Protein AF-A0AAE7DUK1-F1 (afdb_monomer_lite)

Secondary structure (DSSP, 8-state):
--HHHHHTTTS-TT--TTTTEEEEE--TT-EEEEEEETT--EEEEETT--EEEEEES-TTTEEEE----SSB--TTEEEEEE-SSS-EEEEEEEETTS-EEEEEEEEE-TT-SSPPPSEEEEESSS--PPP---BHHHHHHHHHHHHHHHHHHHHHHHHHHHHHHSS--------EE-SSEEEEE-SSSEEEEEGGG-EE-EEEEEPEEE-GGGTT--EEE-HHHHHT--SEEEE-SS-EEEE--TTTS-S-PPEEEEEETTEEEE--EEEETTEEEESS--SEEEEEETTEEEEEEE-HHHHHTSHHHHHHHHHHHHHHHHHHHHH-TT------PPPP----HHHHHHHHHT----S-EEEPPHHHHHHHHHHHHH----TTHHHHHTTS----------EEEPPP-PPPP--------------------------------

Sequence (445 aa):
MDLKALQSVYFSKNRKLQDNNFNVLYVAGNTNKIRLRYAMTTTFIFDNDPIIYVSLGDPSGFELTYPTNDHYDLSNMLVIKPLLIGVDTNLTVVGASGTIYTFYLFSTTYTSKFQSYFSVFVSNKRAIGKLNILSKNELEKREQEQWAKQKQIQIALINKTNKSLNRKINYESKEIDDGKFIRIGDEVNHIFIEKAKINRGYLQKPKHKRTWWSLWLYKKPSDDALDIKALDVFDDGKYTYFRYDRDQAFSKFPYTYKVVDGYDNPINSRVVGNYIIAEDVSKKWTLRSGKEYVCVRRDKHKYQKSKDFMRLKRLLEQDEAMKAKRNNIHLIEDATPQPKNAISVTELLDQIKNQAPSKE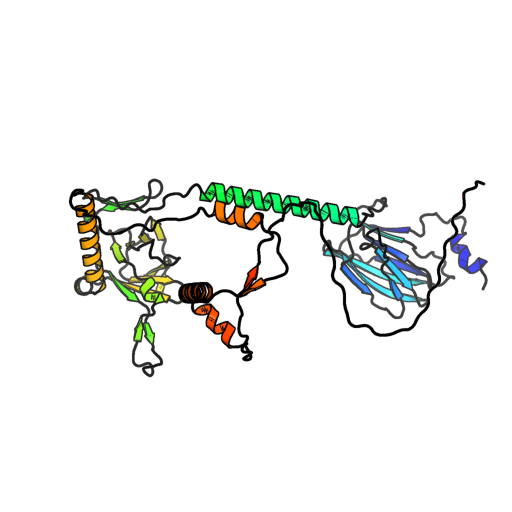CRALNEEEVKTLEEVKNIIKAPKPLQKDLKNKLKKHTIKTHYCVPIPYIERPKTTDSLEKNKKGMNNTLKQNQASPIKEIKENKK

pLDDT: mean 73.46, std 23.56, range [26.0, 98.19]

Organism: Helicobacter pylori (NCBI:txid210)

Structure (mmCIF, N/CA/C/O backbone):
data_AF-A0AAE7DUK1-F1
#
_entry.id   AF-A0AAE7DUK1-F1
#
loop_
_atom_site.group_PDB
_atom_site.id
_atom_site.type_symbol
_atom_site.label_atom_id
_atom_site.label_alt_id
_atom_site.label_comp_id
_atom_site.label_asym_id
_atom_site.label_entity_id
_atom_site.label_seq_id
_atom_site.pdbx_PDB_ins_code
_atom_site.Cartn_x
_atom_site.Cartn_y
_atom_site.Cartn_z
_atom_site.occupancy
_atom_site.B_iso_or_equiv
_atom_site.auth_seq_id
_atom_site.auth_comp_id
_atom_site.auth_asym_id
_atom_site.auth_atom_id
_atom_site.pdbx_PDB_model_num
ATOM 1 N N . MET A 1 1 ? 41.336 -4.945 -43.726 1.00 52.94 1 MET A N 1
ATOM 2 C CA . MET A 1 1 ? 39.884 -5.151 -43.526 1.00 52.94 1 MET A CA 1
ATOM 3 C C . MET A 1 1 ? 39.169 -4.721 -44.790 1.00 52.94 1 MET A C 1
ATOM 5 O O . MET A 1 1 ? 39.370 -3.592 -45.214 1.00 52.94 1 MET A O 1
ATOM 9 N N . ASP A 1 2 ? 38.381 -5.601 -45.402 1.00 58.59 2 ASP A N 1
ATOM 10 C CA . ASP A 1 2 ? 37.546 -5.226 -46.544 1.00 58.59 2 ASP A CA 1
ATOM 11 C C . ASP A 1 2 ? 36.292 -4.486 -46.048 1.00 58.59 2 ASP A C 1
ATOM 13 O O . ASP A 1 2 ? 35.334 -5.086 -45.553 1.00 58.59 2 ASP A O 1
ATOM 17 N N . LEU A 1 3 ? 36.318 -3.156 -46.151 1.00 56.16 3 LEU A N 1
ATOM 18 C CA . LEU A 1 3 ? 35.208 -2.288 -45.753 1.00 56.16 3 LEU A CA 1
ATOM 19 C C . LEU A 1 3 ? 33.937 -2.552 -46.580 1.00 56.16 3 LEU A C 1
ATOM 21 O O . LEU A 1 3 ? 32.835 -2.392 -46.051 1.00 56.16 3 LEU A O 1
ATOM 25 N N . LYS A 1 4 ? 34.064 -3.025 -47.834 1.00 58.28 4 LYS A N 1
ATOM 26 C CA . LYS A 1 4 ? 32.902 -3.401 -48.656 1.00 58.28 4 LYS A CA 1
ATOM 27 C C . LYS A 1 4 ? 32.204 -4.629 -48.080 1.00 58.28 4 LYS A C 1
ATOM 29 O O . LYS A 1 4 ? 30.976 -4.639 -48.007 1.00 58.28 4 LYS A O 1
ATOM 34 N N . ALA A 1 5 ? 32.955 -5.625 -47.608 1.00 59.78 5 ALA A N 1
ATOM 35 C CA . ALA A 1 5 ? 32.385 -6.812 -46.970 1.00 59.78 5 ALA A CA 1
ATOM 36 C C . ALA A 1 5 ? 31.662 -6.474 -45.648 1.00 59.78 5 ALA A C 1
ATOM 38 O O . ALA A 1 5 ? 30.547 -6.948 -45.427 1.00 59.78 5 ALA A O 1
ATOM 39 N N . LEU A 1 6 ? 32.246 -5.597 -44.818 1.00 61.94 6 LEU A N 1
ATOM 40 C CA . LEU A 1 6 ? 31.728 -5.183 -43.498 1.00 61.94 6 LEU A CA 1
ATOM 41 C C . LEU A 1 6 ? 30.343 -4.510 -43.549 1.00 61.94 6 LEU A C 1
ATOM 43 O O . LEU A 1 6 ? 29.519 -4.702 -42.648 1.00 61.94 6 LEU A O 1
ATOM 47 N N . GLN A 1 7 ? 30.091 -3.713 -44.591 1.00 73.88 7 GLN A N 1
ATOM 48 C CA . GLN A 1 7 ? 28.898 -2.866 -44.708 1.00 73.88 7 GLN A CA 1
ATOM 49 C C . GLN A 1 7 ? 27.932 -3.312 -45.818 1.00 73.88 7 GLN A C 1
ATOM 51 O O . GLN A 1 7 ? 26.845 -2.751 -45.939 1.00 73.88 7 GLN A O 1
ATOM 56 N N . SER A 1 8 ? 28.277 -4.347 -46.591 1.00 79.31 8 SER A N 1
ATOM 57 C CA . SER A 1 8 ? 27.477 -4.868 -47.716 1.00 79.31 8 SER A CA 1
ATOM 58 C C . SER A 1 8 ? 25.996 -5.083 -47.379 1.00 79.31 8 SER A C 1
ATOM 60 O O . SER A 1 8 ? 25.118 -4.706 -48.152 1.00 79.31 8 SER A O 1
ATOM 62 N N . VAL A 1 9 ? 25.703 -5.617 -46.191 1.00 81.88 9 VAL A N 1
ATOM 63 C CA . VAL A 1 9 ? 24.331 -5.864 -45.725 1.00 81.88 9 VAL A CA 1
ATOM 64 C C . VAL A 1 9 ? 23.553 -4.556 -45.527 1.00 81.88 9 VAL A C 1
ATOM 66 O O . VAL A 1 9 ? 22.346 -4.527 -45.759 1.00 81.88 9 VAL A O 1
ATOM 69 N N . TYR A 1 10 ? 24.219 -3.467 -45.133 1.00 83.19 10 TYR A N 1
ATOM 70 C CA . TYR A 1 10 ? 23.606 -2.142 -44.966 1.00 83.19 10 TYR A CA 1
ATOM 71 C C . TYR A 1 10 ? 23.402 -1.402 -46.294 1.00 83.19 10 TYR A C 1
ATOM 73 O O . TYR A 1 10 ? 22.500 -0.575 -46.391 1.00 83.19 10 TYR A O 1
ATOM 81 N N . PHE A 1 11 ? 24.188 -1.728 -47.323 1.00 84.94 11 PHE A N 1
ATOM 82 C CA . PHE A 1 11 ? 24.075 -1.147 -48.667 1.00 84.94 11 PHE A CA 1
ATOM 83 C C . PHE A 1 11 ? 23.283 -2.015 -49.655 1.00 84.94 11 PHE A C 1
ATOM 85 O O . PHE A 1 11 ? 23.217 -1.703 -50.844 1.00 84.94 11 PHE A O 1
ATOM 92 N N . SER A 1 12 ? 22.679 -3.111 -49.188 1.00 84.06 12 SER A N 1
ATOM 93 C CA . SER A 1 12 ? 21.837 -3.968 -50.022 1.00 84.06 12 SER A CA 1
ATOM 94 C C . SER A 1 12 ? 20.641 -3.192 -50.578 1.00 84.06 12 SER A C 1
ATOM 96 O O . SER A 1 12 ? 19.934 -2.516 -49.833 1.00 84.06 12 SER A O 1
ATOM 98 N N . LYS A 1 13 ? 20.359 -3.357 -51.878 1.00 83.81 13 LYS A N 1
ATOM 99 C CA . LYS A 1 13 ? 19.206 -2.727 -52.550 1.00 83.81 13 LYS A CA 1
ATOM 100 C C . LYS A 1 13 ? 17.856 -3.127 -51.940 1.00 83.81 13 LYS A C 1
ATOM 102 O O . LYS A 1 13 ? 16.905 -2.364 -52.029 1.00 83.81 13 LYS A O 1
ATOM 107 N N . ASN A 1 14 ? 17.782 -4.300 -51.309 1.00 85.56 14 ASN A N 1
ATOM 108 C CA . ASN A 1 14 ? 16.552 -4.823 -50.705 1.00 85.56 14 ASN A CA 1
ATOM 109 C C . ASN A 1 14 ? 16.353 -4.372 -49.247 1.00 85.56 14 ASN A C 1
ATOM 111 O O . ASN A 1 14 ? 15.384 -4.785 -48.611 1.00 85.56 14 ASN A O 1
ATOM 115 N N . ARG A 1 15 ? 17.272 -3.568 -48.697 1.00 86.25 15 ARG A N 1
ATOM 116 C CA . ARG A 1 15 ? 17.192 -3.069 -47.323 1.00 86.25 15 ARG A CA 1
ATOM 117 C C . ARG A 1 15 ? 16.106 -2.002 -47.196 1.00 86.25 15 ARG A C 1
ATOM 119 O O . ARG A 1 15 ? 16.072 -1.050 -47.974 1.00 86.25 15 ARG A O 1
ATOM 126 N N . LYS A 1 16 ? 15.301 -2.090 -46.139 1.00 88.56 16 LYS A N 1
ATOM 127 C CA . LYS A 1 16 ? 14.406 -1.013 -45.706 1.00 88.56 16 LYS A CA 1
ATOM 128 C C . LYS A 1 16 ? 15.078 -0.172 -44.626 1.00 88.56 16 LYS A C 1
ATOM 130 O O . LYS A 1 16 ? 15.845 -0.668 -43.802 1.00 88.56 16 LYS A O 1
ATOM 135 N N . LEU A 1 17 ? 14.762 1.122 -44.584 1.00 85.88 17 LEU A N 1
ATOM 136 C CA . LEU A 1 17 ? 15.318 2.037 -43.578 1.00 85.88 17 LEU A CA 1
ATOM 137 C C . LEU A 1 17 ? 14.945 1.636 -42.141 1.00 85.88 17 LEU A C 1
ATOM 139 O O . LEU A 1 17 ? 15.654 1.993 -41.204 1.00 85.88 17 LEU A O 1
ATOM 143 N N . GLN A 1 18 ? 13.857 0.880 -41.973 1.00 85.12 18 GLN A N 1
ATOM 144 C CA . GLN A 1 18 ? 13.355 0.426 -40.680 1.00 85.12 18 GLN A CA 1
ATOM 145 C C . GLN A 1 18 ? 13.967 -0.899 -40.199 1.00 85.12 18 GLN A C 1
ATOM 147 O O . GLN A 1 18 ? 13.708 -1.274 -39.062 1.00 85.12 18 GLN A O 1
ATOM 152 N N . ASP A 1 19 ? 14.783 -1.592 -41.001 1.00 88.00 19 ASP A N 1
ATOM 153 C CA . ASP A 1 19 ? 15.255 -2.958 -40.693 1.00 88.00 19 ASP A CA 1
ATOM 154 C C . ASP A 1 19 ? 16.096 -3.057 -39.402 1.00 88.00 19 ASP A C 1
ATOM 156 O O . ASP A 1 19 ? 16.208 -4.127 -38.805 1.00 88.00 19 ASP A O 1
ATOM 160 N N . ASN A 1 20 ? 16.662 -1.939 -38.936 1.00 90.38 20 ASN A N 1
ATOM 161 C CA . ASN A 1 20 ? 17.429 -1.863 -37.689 1.00 90.38 20 ASN A CA 1
ATOM 162 C C . ASN A 1 20 ? 16.597 -1.437 -36.469 1.00 90.38 20 ASN A C 1
ATOM 164 O O . ASN A 1 20 ? 17.155 -1.323 -35.379 1.00 90.38 20 ASN A O 1
ATOM 168 N N . ASN A 1 21 ? 15.294 -1.201 -36.628 1.00 89.69 21 ASN A N 1
ATOM 169 C CA . ASN A 1 21 ? 14.393 -0.836 -35.540 1.00 89.69 21 ASN A CA 1
ATOM 170 C C . ASN A 1 21 ? 13.470 -2.017 -35.239 1.00 89.69 21 ASN A C 1
ATOM 172 O O . ASN A 1 21 ? 12.658 -2.413 -36.077 1.00 89.69 21 ASN A O 1
ATOM 176 N N . PHE A 1 22 ? 13.590 -2.583 -34.042 1.00 91.69 22 PHE A N 1
ATOM 177 C CA . PHE A 1 22 ? 12.776 -3.711 -33.615 1.00 91.69 22 PHE A CA 1
ATOM 178 C C . PHE A 1 22 ? 11.712 -3.256 -32.625 1.00 91.69 22 PHE A C 1
ATOM 180 O O . PHE A 1 22 ? 12.034 -2.752 -31.553 1.00 91.69 22 PHE A O 1
ATOM 187 N N . ASN A 1 23 ? 10.441 -3.455 -32.971 1.00 91.12 23 ASN A N 1
ATOM 188 C CA . ASN A 1 23 ? 9.325 -3.076 -32.108 1.00 91.12 23 ASN A CA 1
ATOM 189 C C . ASN A 1 23 ? 8.743 -4.308 -31.441 1.00 91.12 23 ASN A C 1
ATOM 191 O O . ASN A 1 23 ? 8.219 -5.205 -32.104 1.00 91.12 23 ASN A O 1
ATOM 195 N N . VAL A 1 24 ? 8.809 -4.318 -30.121 1.00 91.69 24 VAL A N 1
ATOM 196 C CA . VAL A 1 24 ? 8.264 -5.364 -29.277 1.00 91.69 24 VAL A CA 1
ATOM 197 C C . VAL A 1 24 ? 6.929 -4.884 -28.736 1.00 91.69 24 VAL A C 1
ATOM 199 O O . VAL A 1 24 ? 6.865 -3.932 -27.958 1.00 91.69 24 VAL A O 1
ATOM 202 N N . LEU A 1 25 ? 5.859 -5.576 -29.125 1.00 92.12 25 LEU A N 1
ATOM 203 C CA . LEU A 1 25 ? 4.608 -5.503 -28.385 1.00 92.12 25 LEU A CA 1
ATOM 204 C C . LEU A 1 25 ? 4.777 -6.315 -27.106 1.00 92.12 25 LEU A C 1
ATOM 206 O O . LEU A 1 25 ? 4.976 -7.530 -27.169 1.00 92.12 25 LEU A O 1
ATOM 210 N N . TYR A 1 26 ? 4.706 -5.645 -25.964 1.00 92.06 26 TYR A N 1
ATOM 211 C CA . TYR A 1 26 ? 4.837 -6.322 -24.688 1.00 92.06 26 TYR A CA 1
ATOM 212 C C . TYR A 1 26 ? 3.679 -7.300 -24.452 1.00 92.06 26 TYR A C 1
ATOM 214 O O . TYR A 1 26 ? 2.507 -6.975 -24.644 1.00 92.06 26 TYR A O 1
ATOM 222 N N . VAL A 1 27 ? 4.036 -8.503 -24.010 1.00 93.19 27 VAL A N 1
ATOM 223 C CA . VAL A 1 27 ? 3.125 -9.544 -23.536 1.00 93.19 27 VAL A CA 1
ATOM 224 C C . VAL A 1 27 ? 3.816 -10.212 -22.353 1.00 93.19 27 VAL A C 1
ATOM 226 O O . VAL A 1 27 ? 4.983 -10.601 -22.454 1.00 93.19 27 VAL A O 1
ATOM 229 N N . ALA A 1 28 ? 3.108 -10.324 -21.231 1.00 91.88 28 ALA A N 1
ATOM 230 C CA . ALA A 1 28 ? 3.661 -10.895 -20.011 1.00 91.88 28 ALA A CA 1
ATOM 231 C C . ALA A 1 28 ? 4.165 -12.330 -20.244 1.00 91.88 28 ALA A C 1
ATOM 233 O O . ALA A 1 28 ? 3.477 -13.147 -20.852 1.00 91.88 28 ALA A O 1
ATOM 234 N N . GLY A 1 29 ? 5.373 -12.625 -19.756 1.00 90.38 29 GLY A N 1
ATOM 235 C CA . GLY A 1 29 ? 6.009 -13.941 -19.880 1.00 90.38 29 GLY A CA 1
ATOM 236 C C . GLY A 1 29 ? 6.720 -14.212 -21.212 1.00 90.38 29 GLY A C 1
ATOM 237 O O . GLY A 1 29 ? 7.392 -15.234 -21.329 1.00 90.38 29 GLY A O 1
ATOM 238 N N . ASN A 1 30 ? 6.632 -13.319 -22.205 1.00 94.44 30 ASN A N 1
ATOM 239 C CA . ASN A 1 30 ? 7.339 -13.509 -23.471 1.00 94.44 30 ASN A CA 1
ATOM 240 C C . ASN A 1 30 ? 8.837 -13.193 -23.355 1.00 94.44 30 ASN A C 1
ATOM 242 O O . ASN A 1 30 ? 9.228 -12.134 -22.864 1.00 94.44 30 ASN A O 1
ATOM 246 N N . THR A 1 31 ? 9.663 -14.066 -23.939 1.00 96.62 31 THR A N 1
ATOM 247 C CA . THR A 1 31 ? 11.105 -13.843 -24.111 1.00 96.62 31 THR A CA 1
ATOM 248 C C . THR A 1 31 ? 11.407 -13.446 -25.551 1.00 96.62 31 THR A C 1
ATOM 250 O O . THR A 1 31 ? 11.328 -14.265 -26.470 1.00 96.62 31 THR A O 1
ATOM 253 N N . ASN A 1 32 ? 11.776 -12.185 -25.763 1.00 95.44 32 ASN A N 1
ATOM 254 C CA . ASN A 1 32 ? 12.041 -11.657 -27.101 1.00 95.44 32 ASN A CA 1
ATOM 255 C C . ASN A 1 32 ? 13.496 -11.909 -27.518 1.00 95.44 32 ASN A C 1
ATOM 257 O O . ASN A 1 32 ? 14.422 -11.625 -26.761 1.00 95.44 32 ASN A O 1
ATOM 261 N N . LYS A 1 33 ? 13.711 -12.422 -28.734 1.00 97.00 33 LYS A N 1
ATOM 262 C CA . LYS A 1 33 ? 15.053 -12.696 -29.273 1.00 97.00 33 LYS A CA 1
ATOM 263 C C . LYS A 1 33 ? 15.602 -11.465 -29.986 1.00 97.00 33 LYS A C 1
ATOM 265 O O . LYS A 1 33 ? 15.036 -11.038 -30.992 1.00 97.00 33 LYS A O 1
ATOM 270 N N . ILE A 1 34 ? 16.720 -10.933 -29.508 1.00 97.56 34 ILE A N 1
ATOM 271 C CA . ILE A 1 34 ? 17.326 -9.705 -30.023 1.00 97.56 34 ILE A CA 1
ATOM 272 C C . ILE A 1 34 ? 18.702 -10.012 -30.605 1.00 97.56 34 ILE A C 1
ATOM 274 O O . ILE A 1 34 ? 19.609 -10.477 -29.915 1.00 97.56 34 ILE A O 1
ATOM 278 N N . ARG A 1 35 ? 18.858 -9.712 -31.897 1.00 95.81 35 ARG A N 1
ATOM 279 C CA . ARG A 1 35 ? 20.134 -9.840 -32.597 1.00 95.81 35 ARG A CA 1
ATOM 280 C C . ARG A 1 35 ? 20.974 -8.586 -32.404 1.00 95.81 35 ARG A C 1
ATOM 282 O O . ARG A 1 35 ? 20.585 -7.506 -32.853 1.00 95.81 35 ARG A O 1
ATOM 289 N N . LEU A 1 36 ? 22.167 -8.770 -31.858 1.00 96.00 36 LEU A N 1
ATOM 290 C CA . LEU A 1 36 ? 23.186 -7.740 -31.704 1.00 96.00 36 LEU A CA 1
ATOM 291 C C . LEU A 1 36 ? 24.374 -8.033 -32.637 1.00 96.00 36 LEU A C 1
ATOM 293 O O . LEU A 1 36 ? 24.475 -9.109 -33.241 1.00 96.00 36 LEU A O 1
ATOM 297 N N . ARG A 1 37 ? 25.285 -7.070 -32.791 1.00 93.62 37 ARG A N 1
ATOM 298 C CA . ARG A 1 37 ? 26.544 -7.258 -33.526 1.00 93.62 37 ARG A CA 1
ATOM 299 C C . ARG A 1 37 ? 27.708 -6.803 -32.660 1.00 93.62 37 ARG A C 1
ATOM 301 O O . ARG A 1 37 ? 27.606 -5.787 -31.980 1.00 93.62 37 ARG A O 1
ATOM 308 N N . TYR A 1 38 ? 28.804 -7.551 -32.718 1.00 92.75 38 TYR A N 1
ATOM 309 C CA . TYR A 1 38 ? 30.049 -7.219 -32.037 1.00 92.75 38 TYR A CA 1
ATOM 310 C C . TYR A 1 38 ? 30.464 -5.763 -32.279 1.00 92.75 38 TYR A C 1
ATOM 312 O O . TYR A 1 38 ? 30.423 -5.279 -33.414 1.00 92.75 38 TYR A O 1
ATOM 320 N N . ALA A 1 39 ? 30.848 -5.089 -31.193 1.00 88.56 39 ALA A N 1
ATOM 321 C CA . ALA A 1 39 ? 31.271 -3.692 -31.158 1.00 88.56 39 ALA A CA 1
ATOM 322 C C . ALA A 1 39 ? 30.218 -2.656 -31.613 1.00 88.56 39 ALA A C 1
ATOM 324 O O . ALA A 1 39 ? 30.543 -1.473 -31.704 1.00 88.56 39 ALA A O 1
ATOM 325 N N . MET A 1 40 ? 28.964 -3.060 -31.845 1.00 93.06 40 MET A N 1
ATOM 326 C CA . MET A 1 40 ? 27.844 -2.153 -32.105 1.00 93.06 40 MET A CA 1
ATOM 327 C C . MET A 1 40 ? 26.945 -2.041 -30.878 1.00 93.06 40 MET A C 1
ATOM 329 O O . MET A 1 40 ? 26.782 -2.999 -30.126 1.00 93.06 40 MET A O 1
ATOM 333 N N . THR A 1 41 ? 26.344 -0.872 -30.693 1.00 96.56 41 THR A N 1
ATOM 334 C CA . THR A 1 41 ? 25.393 -0.622 -29.613 1.00 96.56 41 THR A CA 1
ATOM 335 C C . THR A 1 41 ? 23.959 -0.839 -30.083 1.00 96.56 41 THR A C 1
ATOM 337 O O . THR A 1 41 ? 23.598 -0.541 -31.224 1.00 96.56 41 THR A O 1
ATOM 340 N N . THR A 1 42 ? 23.129 -1.322 -29.167 1.00 97.88 42 THR A N 1
ATOM 341 C CA . THR A 1 42 ? 21.681 -1.395 -29.331 1.00 97.88 42 THR A CA 1
ATOM 342 C C . THR A 1 42 ? 21.024 -0.704 -28.151 1.00 97.88 42 THR A C 1
ATOM 344 O O . THR A 1 42 ? 21.257 -1.077 -27.000 1.00 97.88 42 THR A O 1
ATOM 347 N N . THR A 1 43 ? 20.199 0.297 -28.439 1.00 96.88 43 THR A N 1
ATOM 348 C CA . THR A 1 43 ? 19.448 1.040 -27.430 1.00 96.88 43 THR A CA 1
ATOM 349 C C . THR A 1 43 ? 18.093 0.383 -27.220 1.00 96.88 43 THR A C 1
ATOM 351 O O . THR A 1 43 ? 17.277 0.302 -28.139 1.00 96.88 43 THR A O 1
ATOM 354 N N . PHE A 1 44 ? 17.845 -0.071 -26.001 1.00 96.69 44 PHE A N 1
ATOM 355 C CA . PHE A 1 44 ? 16.541 -0.526 -25.546 1.00 96.69 44 PHE A CA 1
ATOM 356 C C . PHE A 1 44 ? 15.782 0.656 -24.962 1.00 96.69 44 PHE A C 1
ATOM 358 O O . PHE A 1 44 ? 16.334 1.439 -24.189 1.00 96.69 44 PHE A O 1
ATOM 365 N N . ILE A 1 45 ? 14.522 0.787 -25.358 1.00 94.44 45 ILE A N 1
ATOM 366 C CA . ILE A 1 45 ? 13.672 1.924 -25.033 1.00 94.44 45 ILE A CA 1
ATOM 367 C C . ILE A 1 45 ? 12.338 1.378 -24.532 1.00 94.44 45 ILE A C 1
ATOM 369 O O . ILE A 1 45 ? 11.619 0.721 -25.288 1.00 94.44 45 ILE A O 1
ATOM 373 N N . PHE A 1 46 ? 12.015 1.657 -23.273 1.00 93.69 46 PHE A N 1
ATOM 374 C CA . PHE A 1 46 ? 10.785 1.212 -22.620 1.00 93.69 46 PHE A CA 1
ATOM 375 C C . PHE A 1 46 ? 9.783 2.370 -22.576 1.00 93.69 46 PHE A C 1
ATOM 377 O O . PHE A 1 46 ? 10.058 3.444 -22.041 1.00 93.69 46 PHE A O 1
ATOM 384 N N . ASP A 1 47 ? 8.628 2.204 -23.211 1.00 89.38 47 ASP A N 1
ATOM 385 C CA . ASP A 1 47 ? 7.664 3.289 -23.405 1.00 89.38 47 ASP A CA 1
ATOM 386 C C . ASP A 1 47 ? 6.965 3.703 -22.097 1.00 89.38 47 ASP A C 1
ATOM 388 O O . ASP A 1 47 ? 6.165 2.950 -21.545 1.00 89.38 47 ASP A O 1
ATOM 392 N N . ASN A 1 48 ? 7.239 4.928 -21.630 1.00 87.00 48 ASN A N 1
ATOM 393 C CA . ASN A 1 48 ? 6.734 5.516 -20.376 1.00 87.00 48 ASN A CA 1
ATOM 394 C C . ASN A 1 48 ? 6.960 4.647 -19.122 1.00 87.00 48 ASN A C 1
ATOM 396 O O . ASN A 1 48 ? 6.179 4.728 -18.175 1.00 87.00 48 ASN A O 1
ATOM 400 N N . ASP A 1 49 ? 8.013 3.828 -19.109 1.00 91.75 49 ASP A N 1
ATOM 401 C CA . ASP A 1 49 ? 8.327 2.942 -17.989 1.00 91.75 49 ASP A CA 1
ATOM 402 C C . ASP A 1 49 ? 9.809 3.075 -17.596 1.00 91.75 49 ASP A C 1
ATOM 404 O O . ASP A 1 49 ? 10.670 2.429 -18.200 1.00 91.75 49 ASP A O 1
ATOM 408 N N . PRO A 1 50 ? 10.130 3.961 -16.632 1.00 93.62 50 PRO A N 1
ATOM 409 C CA . PRO A 1 50 ? 11.484 4.129 -16.111 1.00 93.62 50 PRO A CA 1
ATOM 410 C C . PRO A 1 50 ? 12.064 2.814 -15.599 1.00 93.62 50 PRO A C 1
ATOM 412 O O . PRO A 1 50 ? 11.384 2.058 -14.908 1.00 93.62 50 PRO A O 1
ATOM 415 N N . ILE A 1 51 ? 13.329 2.544 -15.893 1.00 96.25 51 ILE A N 1
ATOM 416 C CA . ILE A 1 51 ? 14.009 1.330 -15.450 1.00 96.25 51 ILE A CA 1
ATOM 417 C C . ILE A 1 51 ? 14.401 1.488 -13.981 1.00 96.25 51 ILE A C 1
ATOM 419 O O . ILE A 1 51 ? 15.060 2.456 -13.607 1.00 96.25 51 ILE A O 1
ATOM 423 N N . ILE A 1 52 ? 14.042 0.506 -13.154 1.00 96.75 52 ILE A N 1
ATOM 424 C CA . ILE A 1 52 ? 14.440 0.461 -11.737 1.00 96.75 52 ILE A CA 1
ATOM 425 C C . ILE A 1 52 ? 15.453 -0.647 -11.446 1.00 96.75 52 ILE A C 1
ATOM 427 O O . ILE A 1 52 ? 16.185 -0.568 -10.462 1.00 96.75 52 ILE A O 1
ATOM 431 N N . TYR A 1 53 ? 15.505 -1.685 -12.284 1.00 96.44 53 TYR A N 1
ATOM 432 C CA . TYR A 1 53 ? 16.435 -2.797 -12.117 1.00 96.44 53 TYR A CA 1
ATOM 433 C C . TYR A 1 53 ? 16.740 -3.486 -13.447 1.00 96.44 53 TYR A C 1
ATOM 435 O O . TYR A 1 53 ? 15.861 -3.655 -14.294 1.00 96.44 53 TYR A O 1
ATOM 443 N N . VAL A 1 54 ? 17.989 -3.929 -13.603 1.00 97.56 54 VAL A N 1
ATOM 444 C CA . VAL A 1 54 ? 18.454 -4.716 -14.748 1.00 97.56 54 VAL A CA 1
ATOM 445 C C . VAL A 1 54 ? 19.323 -5.867 -14.255 1.00 97.56 54 VAL A C 1
ATOM 447 O O . VAL A 1 54 ? 20.203 -5.680 -13.417 1.00 97.56 54 VAL A O 1
ATOM 450 N N . SER A 1 55 ? 19.099 -7.049 -14.820 1.00 97.12 55 SER A N 1
ATOM 451 C CA . SER A 1 55 ? 19.943 -8.230 -14.666 1.00 97.12 55 SER A CA 1
ATOM 452 C C . SER A 1 55 ? 20.446 -8.669 -16.040 1.00 97.12 55 SER A C 1
ATOM 454 O O . SER A 1 55 ? 19.647 -8.951 -16.936 1.00 97.12 55 SER A O 1
ATOM 456 N N . LEU A 1 56 ? 21.769 -8.703 -16.200 1.00 97.12 56 LEU A N 1
ATOM 457 C CA . LEU A 1 56 ? 22.469 -9.158 -17.400 1.00 97.12 56 LEU A CA 1
ATOM 458 C C . LEU A 1 56 ? 23.248 -10.432 -17.058 1.00 97.12 56 LEU A C 1
ATOM 460 O O . LEU A 1 56 ? 24.025 -10.425 -16.105 1.00 97.12 56 LEU A O 1
ATOM 464 N N . GLY A 1 57 ? 23.033 -11.510 -17.814 1.00 92.88 57 GLY A N 1
ATOM 465 C CA . GLY A 1 57 ? 23.580 -12.827 -17.479 1.00 92.88 57 GLY A CA 1
ATOM 466 C C . GLY A 1 57 ? 25.090 -12.970 -17.667 1.00 92.88 57 GLY A C 1
ATOM 467 O O . GLY A 1 57 ? 25.740 -13.619 -16.855 1.00 92.88 57 GLY A O 1
ATOM 468 N N . ASP A 1 58 ? 25.650 -12.365 -18.717 1.00 91.31 58 ASP A N 1
ATOM 469 C CA . ASP A 1 58 ? 27.075 -12.449 -19.053 1.00 91.31 58 ASP A CA 1
ATOM 470 C C . ASP A 1 58 ? 27.689 -11.046 -19.204 1.00 91.31 58 ASP A C 1
ATOM 472 O O . ASP A 1 58 ? 27.748 -10.499 -20.310 1.00 91.31 58 ASP A O 1
ATOM 476 N N . PRO A 1 59 ? 28.163 -10.444 -18.101 1.00 90.94 59 PRO A N 1
ATOM 477 C CA . PRO A 1 59 ? 28.819 -9.140 -18.140 1.00 90.94 59 PRO A CA 1
ATOM 478 C C . PRO A 1 59 ? 30.224 -9.182 -18.768 1.00 90.94 59 PRO A C 1
ATOM 480 O O . PRO A 1 59 ? 30.816 -8.130 -18.991 1.00 90.94 59 PRO A O 1
ATOM 483 N N . SER A 1 60 ? 30.787 -10.368 -19.044 1.00 90.25 60 SER A N 1
ATOM 484 C CA . SER A 1 60 ? 32.091 -10.498 -19.711 1.00 90.25 60 SER A CA 1
ATOM 485 C C . SER A 1 60 ? 31.966 -10.420 -21.237 1.00 90.25 60 SER A C 1
ATOM 487 O O . SER A 1 60 ? 32.827 -9.848 -21.908 1.00 90.25 60 SER A O 1
ATOM 489 N N . GLY A 1 61 ? 30.862 -10.938 -21.785 1.00 90.94 61 GLY A N 1
ATOM 490 C CA . GLY A 1 61 ? 30.529 -10.877 -23.206 1.00 90.94 61 GLY A CA 1
ATOM 491 C C . GLY A 1 61 ? 29.748 -9.629 -23.625 1.00 90.94 61 GLY A C 1
ATOM 492 O O . GLY A 1 61 ? 29.688 -9.333 -24.823 1.00 90.94 61 GLY A O 1
ATOM 493 N N . PHE A 1 62 ? 29.163 -8.885 -22.681 1.00 97.25 62 PHE A N 1
ATOM 494 C CA . PHE A 1 62 ? 28.281 -7.749 -22.959 1.00 97.25 62 PHE A CA 1
ATOM 495 C C . PHE A 1 62 ? 28.490 -6.594 -21.976 1.00 97.25 62 PHE A C 1
ATOM 497 O O . PHE A 1 62 ? 28.524 -6.775 -20.764 1.00 97.25 62 PHE A O 1
ATOM 504 N N . GLU A 1 63 ? 28.548 -5.382 -22.515 1.00 96.50 63 GLU A N 1
ATOM 505 C CA . GLU A 1 63 ? 28.599 -4.131 -21.766 1.00 96.50 63 GLU A CA 1
ATOM 506 C C . GLU A 1 63 ? 27.198 -3.506 -21.705 1.00 96.50 63 GLU A C 1
ATOM 508 O O . GLU A 1 63 ? 26.523 -3.380 -22.731 1.00 96.50 63 GLU A O 1
ATOM 513 N N . LEU A 1 64 ? 26.772 -3.104 -20.505 1.00 96.94 64 LEU A N 1
ATOM 514 C CA . LEU A 1 64 ? 25.518 -2.395 -20.241 1.00 96.94 64 LEU A CA 1
ATOM 515 C C . LEU A 1 64 ? 25.826 -0.964 -19.801 1.00 96.94 64 LEU A C 1
ATOM 517 O O . LEU A 1 64 ? 26.571 -0.758 -18.845 1.00 96.94 64 LEU A O 1
ATOM 521 N N . THR A 1 65 ? 25.207 0.019 -20.449 1.00 96.94 65 THR A N 1
ATOM 522 C CA . THR A 1 65 ? 25.307 1.432 -20.065 1.00 96.94 65 THR A CA 1
ATOM 523 C C . THR A 1 65 ? 23.931 2.088 -20.001 1.00 96.94 65 THR A C 1
ATOM 525 O O . THR A 1 65 ? 22.998 1.694 -20.703 1.00 96.94 65 THR A O 1
ATOM 528 N N . TYR A 1 66 ? 23.801 3.101 -19.145 1.00 95.62 66 TYR A N 1
ATOM 529 C CA . TYR A 1 66 ? 22.598 3.922 -19.038 1.00 95.62 66 TYR A CA 1
ATOM 530 C C . TYR A 1 66 ? 22.884 5.289 -19.658 1.00 95.62 66 TYR A C 1
ATOM 532 O O . TYR A 1 66 ? 23.826 5.955 -19.220 1.00 95.62 66 TYR A O 1
ATOM 540 N N . PRO A 1 67 ? 22.126 5.720 -20.679 1.00 92.56 67 PRO A N 1
ATOM 541 C CA . PRO A 1 67 ? 22.300 7.047 -21.242 1.00 92.56 67 PRO A CA 1
ATOM 542 C C . PRO A 1 67 ? 21.884 8.100 -20.210 1.00 92.56 67 PRO A C 1
ATOM 544 O O . PRO A 1 67 ? 20.818 8.011 -19.605 1.00 92.56 67 PRO A O 1
ATOM 547 N N . THR A 1 68 ? 22.724 9.113 -20.014 1.00 89.25 68 THR A N 1
ATOM 548 C CA . THR A 1 68 ? 22.468 10.214 -19.082 1.00 89.25 68 THR A CA 1
ATOM 549 C C . THR A 1 68 ? 22.455 11.547 -19.819 1.00 89.25 68 THR A C 1
ATOM 551 O O . THR A 1 68 ? 23.143 11.746 -20.821 1.00 89.25 68 THR A O 1
ATOM 554 N N . ASN A 1 69 ? 21.628 12.471 -19.338 1.00 90.88 69 ASN A N 1
ATOM 555 C CA . ASN A 1 69 ? 21.575 13.843 -19.820 1.00 90.88 69 ASN A CA 1
ATOM 556 C C . ASN A 1 69 ? 21.234 14.772 -18.650 1.00 90.88 69 ASN A C 1
ATOM 558 O O . ASN A 1 69 ? 20.464 14.401 -17.760 1.00 90.88 69 ASN A O 1
ATOM 562 N N . ASP A 1 70 ? 21.796 15.978 -18.638 1.00 86.00 70 ASP A N 1
ATOM 563 C CA . ASP A 1 70 ? 21.570 16.929 -17.547 1.00 86.00 70 ASP A CA 1
ATOM 564 C C . ASP A 1 70 ? 20.160 17.519 -17.574 1.00 86.00 70 ASP A C 1
ATOM 566 O O . ASP A 1 70 ? 19.561 17.705 -16.517 1.00 86.00 70 ASP A O 1
ATOM 570 N N . HIS A 1 71 ? 19.598 17.729 -18.763 1.00 85.31 71 HIS A N 1
ATOM 571 C CA . HIS A 1 71 ? 18.320 18.410 -18.957 1.00 85.31 71 HIS A CA 1
ATOM 572 C C . HIS A 1 71 ? 17.133 17.465 -19.123 1.00 85.31 71 HIS A C 1
ATOM 574 O O . HIS A 1 71 ? 16.019 17.806 -18.723 1.00 85.31 71 HIS A O 1
ATOM 580 N N . TYR A 1 72 ? 17.361 16.295 -19.712 1.00 87.44 72 TYR A N 1
ATOM 581 C CA . TYR A 1 72 ? 16.309 15.357 -20.089 1.00 87.44 72 TYR A CA 1
ATOM 582 C C . TYR A 1 72 ? 16.374 14.073 -19.272 1.00 87.44 72 TYR A C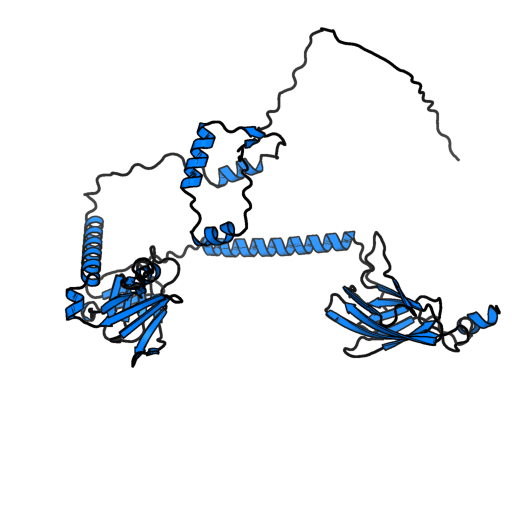 1
ATOM 584 O O . TYR A 1 72 ? 17.460 13.594 -18.943 1.00 87.44 72 TYR A O 1
ATOM 592 N N . ASP A 1 73 ? 15.208 13.509 -18.965 1.00 87.31 73 ASP A N 1
ATOM 593 C CA . ASP A 1 73 ? 15.121 12.190 -18.348 1.00 87.31 73 ASP A CA 1
ATOM 594 C C . ASP A 1 73 ? 15.198 11.082 -19.408 1.00 87.31 73 ASP A C 1
ATOM 596 O O . ASP A 1 73 ? 14.430 11.066 -20.372 1.00 87.31 73 ASP A O 1
ATOM 600 N N . LEU A 1 74 ? 16.153 10.171 -19.218 1.00 91.44 74 LEU A N 1
ATOM 601 C CA . LEU A 1 74 ? 16.413 9.003 -20.065 1.00 91.44 74 LEU A CA 1
ATOM 602 C C . LEU A 1 74 ? 16.383 7.702 -19.243 1.00 91.44 74 LEU A C 1
ATOM 604 O O . LEU A 1 74 ? 16.905 6.676 -19.676 1.00 91.44 74 LEU A O 1
ATOM 608 N N . SER A 1 75 ? 15.772 7.737 -18.054 1.00 92.12 75 SER A N 1
ATOM 609 C CA . SER A 1 75 ? 15.667 6.609 -17.119 1.00 92.12 75 SER A CA 1
ATOM 610 C C . SER A 1 75 ? 14.985 5.371 -17.707 1.00 92.12 75 SER A C 1
ATOM 612 O O . SER A 1 75 ? 15.163 4.265 -17.210 1.00 92.12 75 SER A O 1
ATOM 614 N N . ASN A 1 76 ? 14.220 5.529 -18.784 1.00 93.06 76 ASN A N 1
ATOM 615 C CA . ASN A 1 76 ? 13.531 4.458 -19.495 1.00 93.06 76 ASN A CA 1
ATOM 616 C C . ASN A 1 76 ? 14.362 3.830 -20.631 1.00 93.06 76 ASN A C 1
ATOM 618 O O . ASN A 1 76 ? 13.815 3.114 -21.474 1.00 93.06 76 ASN A O 1
ATOM 622 N N . MET A 1 77 ? 15.661 4.127 -20.703 1.00 95.12 77 MET A N 1
ATOM 623 C CA . MET A 1 77 ? 16.553 3.618 -21.739 1.00 95.12 77 MET A CA 1
ATOM 624 C C . MET A 1 77 ? 17.765 2.910 -21.146 1.00 95.12 77 MET A C 1
ATOM 626 O O . MET A 1 77 ? 18.304 3.296 -20.112 1.00 95.12 77 MET A O 1
ATOM 630 N N . LEU A 1 78 ? 18.239 1.895 -21.858 1.00 96.69 78 LEU A N 1
ATOM 631 C CA . LEU A 1 78 ? 19.540 1.284 -21.616 1.00 96.69 78 LEU A CA 1
ATOM 632 C C . LEU A 1 78 ? 20.208 0.961 -22.946 1.00 96.69 78 LEU A C 1
ATOM 634 O O . LEU A 1 78 ? 19.543 0.790 -23.968 1.00 96.69 78 LEU A O 1
ATOM 638 N N . VAL A 1 79 ? 21.528 0.861 -22.944 1.00 98.06 79 VAL A N 1
ATOM 639 C CA . VAL A 1 79 ? 22.325 0.555 -24.128 1.00 98.06 79 VAL A CA 1
ATOM 640 C C . VAL A 1 79 ? 23.146 -0.692 -23.853 1.00 98.06 79 VAL A C 1
ATOM 642 O O . VAL A 1 79 ? 23.834 -0.779 -22.838 1.00 98.06 79 VAL A O 1
ATOM 645 N N . ILE A 1 80 ? 23.084 -1.653 -24.772 1.00 98.06 80 ILE A N 1
ATOM 646 C CA . ILE A 1 80 ? 23.876 -2.883 -24.704 1.00 98.06 80 ILE A CA 1
ATOM 647 C C . ILE A 1 80 ? 24.845 -2.927 -25.870 1.00 98.06 80 ILE A C 1
ATOM 649 O O . ILE A 1 80 ? 24.468 -2.662 -27.014 1.00 98.06 80 ILE A O 1
ATOM 653 N N . LYS A 1 81 ? 26.088 -3.304 -25.581 1.00 97.81 81 LYS A N 1
ATOM 654 C CA . LYS A 1 81 ? 27.144 -3.497 -26.569 1.00 97.81 81 LYS A CA 1
ATOM 655 C C . LYS A 1 81 ? 27.811 -4.858 -26.371 1.00 97.81 81 LYS A C 1
ATOM 657 O O . LYS A 1 81 ? 28.401 -5.093 -25.320 1.00 97.81 81 LYS A O 1
ATOM 662 N N . PRO A 1 82 ? 27.774 -5.760 -27.361 1.00 96.62 82 PRO A N 1
ATOM 663 C CA . PRO A 1 82 ? 28.522 -7.006 -27.278 1.00 96.62 82 PRO A CA 1
ATOM 664 C C . PRO A 1 82 ? 30.034 -6.779 -27.399 1.00 96.62 82 PRO A C 1
ATOM 666 O O . PRO A 1 82 ? 30.502 -6.085 -28.310 1.00 96.62 82 PRO A O 1
ATOM 669 N N . LEU A 1 83 ? 30.785 -7.428 -26.512 1.00 95.50 83 LEU A N 1
ATOM 670 C CA . LEU A 1 83 ? 32.246 -7.398 -26.416 1.00 95.50 83 LEU A CA 1
ATOM 671 C C . LEU A 1 83 ? 32.916 -8.618 -27.055 1.00 95.50 83 LEU A C 1
ATOM 673 O O . LEU A 1 83 ? 34.120 -8.593 -27.292 1.00 95.50 83 LEU A O 1
ATOM 677 N N . LEU A 1 84 ? 32.155 -9.668 -27.366 1.00 89.88 84 LEU A N 1
ATOM 678 C CA . LEU A 1 84 ? 32.647 -10.874 -28.034 1.00 89.88 84 LEU A CA 1
ATOM 679 C C . LEU A 1 84 ? 31.733 -11.265 -29.202 1.00 89.88 84 LEU A C 1
ATOM 681 O O . LEU A 1 84 ? 30.583 -10.828 -29.303 1.00 89.88 84 LEU A O 1
ATOM 685 N N . ILE A 1 85 ? 32.258 -12.069 -30.124 1.00 91.81 85 ILE A N 1
ATOM 686 C CA . ILE A 1 85 ? 31.531 -12.595 -31.286 1.00 91.81 85 ILE A CA 1
ATOM 687 C C . ILE A 1 85 ? 30.958 -13.969 -30.931 1.00 91.81 85 ILE A C 1
ATOM 689 O O . ILE A 1 85 ? 31.672 -14.798 -30.381 1.00 91.81 85 ILE A O 1
ATOM 693 N N . GLY A 1 86 ? 29.703 -14.236 -31.302 1.00 89.19 86 GLY A N 1
ATOM 694 C CA . GLY A 1 86 ? 29.098 -15.568 -31.167 1.00 89.19 86 GLY A CA 1
ATOM 695 C C . GLY A 1 86 ? 28.667 -15.941 -29.748 1.00 89.19 86 GLY A C 1
ATOM 696 O O . GLY A 1 86 ? 28.203 -17.055 -29.545 1.00 89.19 86 GLY A O 1
ATOM 697 N N . VAL A 1 87 ? 28.797 -15.018 -28.794 1.00 92.88 87 VAL A N 1
ATOM 698 C CA . VAL A 1 87 ? 28.298 -15.170 -27.422 1.00 92.88 87 VAL A CA 1
ATOM 699 C C . VAL A 1 87 ? 26.823 -14.789 -27.325 1.00 92.88 87 VAL A C 1
ATOM 701 O O . VAL A 1 87 ? 26.329 -13.957 -28.099 1.00 92.88 87 VAL A O 1
ATOM 704 N N . ASP A 1 88 ? 26.129 -15.365 -26.354 1.00 96.81 88 ASP A N 1
ATOM 705 C CA . ASP A 1 88 ? 24.734 -15.098 -26.040 1.00 96.81 88 ASP A CA 1
ATOM 706 C C . ASP A 1 88 ? 24.509 -14.910 -24.537 1.00 96.81 88 ASP A C 1
ATOM 708 O O . ASP A 1 88 ? 25.340 -15.254 -23.701 1.00 96.81 88 ASP A O 1
ATOM 712 N N . THR A 1 89 ? 23.400 -14.262 -24.185 1.00 97.50 89 THR A N 1
ATOM 713 C CA . THR A 1 89 ? 23.050 -13.993 -22.791 1.00 97.50 89 THR A CA 1
ATOM 714 C C . THR A 1 89 ? 21.558 -13.715 -22.632 1.00 97.50 89 THR A C 1
ATOM 716 O O . THR A 1 89 ? 20.843 -13.444 -23.600 1.00 97.50 89 THR A O 1
ATOM 719 N N . ASN A 1 90 ? 21.068 -13.755 -21.399 1.00 97.56 90 ASN A N 1
ATOM 720 C CA . ASN A 1 90 ? 19.745 -13.271 -21.037 1.00 97.56 90 ASN A CA 1
ATOM 721 C C . ASN A 1 90 ? 19.821 -11.848 -20.463 1.00 97.56 90 ASN A C 1
ATOM 723 O O . ASN A 1 90 ? 20.764 -11.473 -19.768 1.00 97.56 90 ASN A O 1
ATOM 727 N N . LEU A 1 91 ? 18.778 -11.067 -20.731 1.00 98.06 91 LEU A N 1
ATOM 728 C CA . LEU A 1 91 ? 18.563 -9.751 -20.142 1.00 98.06 91 LEU A CA 1
ATOM 729 C C . LEU A 1 91 ? 17.173 -9.716 -19.516 1.00 98.06 91 LEU A C 1
ATOM 731 O O . LEU A 1 91 ? 16.178 -10.000 -20.185 1.00 98.06 91 LEU A O 1
ATOM 735 N N . THR A 1 92 ? 17.113 -9.327 -18.248 1.00 97.50 92 THR A N 1
ATOM 736 C CA . THR A 1 92 ? 15.858 -9.058 -17.542 1.00 97.50 92 THR A CA 1
ATOM 737 C C . THR A 1 92 ? 15.846 -7.612 -17.079 1.00 97.50 92 THR A C 1
ATOM 739 O O . THR A 1 92 ? 16.785 -7.165 -16.426 1.00 97.50 92 THR A O 1
ATOM 742 N N . VAL A 1 93 ? 14.785 -6.883 -17.406 1.00 97.75 93 VAL A N 1
ATOM 743 C CA . VAL A 1 93 ? 14.594 -5.478 -17.030 1.00 97.75 93 VAL A CA 1
ATOM 744 C C . VAL A 1 93 ? 13.293 -5.355 -16.257 1.00 97.75 93 VAL A C 1
ATOM 746 O O . VAL A 1 93 ? 12.282 -5.928 -16.659 1.00 97.75 93 VAL A O 1
ATOM 749 N N . VAL A 1 94 ? 13.315 -4.608 -15.158 1.00 97.25 94 VAL A N 1
ATOM 750 C CA . VAL A 1 94 ? 12.126 -4.288 -14.366 1.00 97.25 94 VAL A CA 1
ATOM 751 C C . VAL A 1 94 ? 11.898 -2.784 -14.424 1.00 97.25 94 VAL A C 1
ATOM 753 O O . VAL A 1 94 ? 12.799 -1.999 -14.109 1.00 97.25 94 VAL A O 1
ATOM 756 N N . GLY A 1 95 ? 10.694 -2.400 -14.844 1.00 96.12 95 GLY A N 1
ATOM 757 C CA . GLY A 1 95 ? 10.249 -1.011 -14.889 1.00 96.12 95 GLY A CA 1
ATOM 758 C C . GLY A 1 95 ? 9.588 -0.553 -13.586 1.00 96.12 95 GLY A C 1
ATOM 759 O O . GLY A 1 95 ? 9.126 -1.368 -12.786 1.00 96.12 95 GLY A O 1
ATOM 760 N N . ALA A 1 96 ? 9.508 0.760 -13.376 1.00 94.56 96 ALA A N 1
ATOM 761 C CA . ALA A 1 96 ? 8.826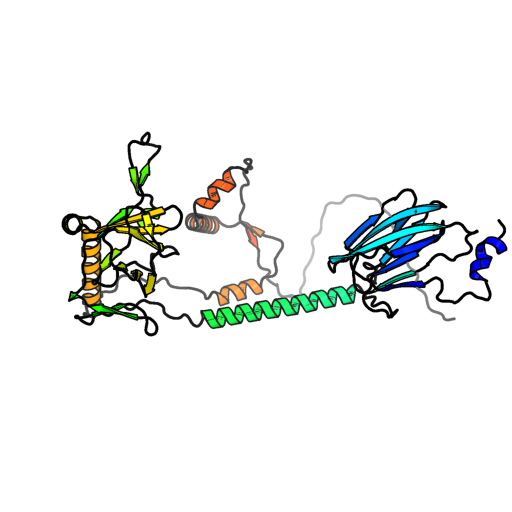 1.388 -12.245 1.00 94.56 96 ALA A CA 1
ATOM 762 C C . ALA A 1 96 ? 7.324 1.059 -12.211 1.00 94.56 96 ALA A C 1
ATOM 764 O O . ALA A 1 96 ? 6.711 1.079 -11.144 1.00 94.56 96 ALA A O 1
ATOM 765 N N . SER A 1 97 ? 6.737 0.703 -13.359 1.00 93.44 97 SER A N 1
ATOM 766 C CA . SER A 1 97 ? 5.376 0.168 -13.455 1.00 93.44 97 SER A CA 1
ATOM 767 C C . SER A 1 97 ? 5.198 -1.213 -12.801 1.00 93.44 97 SER A C 1
ATOM 769 O O . SER A 1 97 ? 4.067 -1.658 -12.616 1.00 93.44 97 SER A O 1
ATOM 771 N N . GLY A 1 98 ? 6.295 -1.906 -12.469 1.00 93.38 98 GLY A N 1
ATOM 772 C CA . GLY A 1 98 ? 6.308 -3.301 -12.017 1.00 93.38 98 GLY A CA 1
ATOM 773 C C . GLY A 1 98 ? 6.362 -4.324 -13.157 1.00 93.38 98 GLY A C 1
ATOM 774 O O . GLY A 1 98 ? 6.366 -5.529 -12.905 1.00 93.38 98 GLY A O 1
ATOM 775 N N . THR A 1 99 ? 6.415 -3.867 -14.410 1.00 94.94 99 THR A N 1
ATOM 776 C CA . THR A 1 99 ? 6.493 -4.734 -15.589 1.00 94.94 99 THR A CA 1
ATOM 777 C C . THR A 1 99 ? 7.873 -5.386 -15.702 1.00 94.94 99 THR A C 1
ATOM 779 O O . THR A 1 99 ? 8.899 -4.721 -15.552 1.00 94.94 99 THR A O 1
ATOM 782 N N . ILE A 1 100 ? 7.896 -6.691 -15.992 1.00 96.56 100 ILE A N 1
ATOM 783 C CA . ILE A 1 100 ? 9.123 -7.470 -16.205 1.00 96.56 100 ILE A CA 1
ATOM 784 C C . ILE A 1 100 ? 9.279 -7.749 -17.698 1.00 96.56 100 ILE A C 1
ATOM 786 O O . ILE A 1 100 ? 8.401 -8.363 -18.313 1.00 96.56 100 ILE A O 1
ATOM 790 N N . TYR A 1 101 ? 10.409 -7.328 -18.259 1.00 97.00 101 TYR A N 1
ATOM 791 C CA . TYR A 1 101 ? 10.785 -7.534 -19.651 1.00 97.00 101 TYR A CA 1
ATOM 792 C C . TYR A 1 101 ? 11.936 -8.534 -19.741 1.00 97.00 101 TYR A C 1
ATOM 794 O O . TYR A 1 101 ? 12.979 -8.339 -19.116 1.00 97.00 101 TYR A O 1
ATOM 802 N N . THR A 1 102 ? 11.766 -9.582 -20.545 1.00 97.62 102 THR A N 1
ATOM 803 C CA . THR A 1 102 ? 12.765 -10.645 -20.700 1.00 97.62 102 THR A CA 1
ATOM 804 C C . THR A 1 102 ? 13.215 -10.754 -22.152 1.00 97.62 102 THR A C 1
ATOM 806 O O . THR A 1 102 ? 12.404 -10.808 -23.084 1.00 97.62 102 THR A O 1
ATOM 809 N N . PHE A 1 103 ? 14.531 -10.808 -22.349 1.00 98.12 103 PHE A N 1
ATOM 810 C CA . PHE A 1 103 ? 15.154 -10.894 -23.662 1.00 98.12 103 PHE A CA 1
ATOM 811 C C . PHE A 1 103 ? 16.230 -11.972 -23.696 1.00 98.12 103 PHE A C 1
ATOM 813 O O . PHE A 1 103 ? 16.975 -12.172 -22.737 1.00 98.12 103 PHE A O 1
ATOM 820 N N . TYR A 1 104 ? 16.328 -12.625 -24.847 1.00 98.19 104 TYR A N 1
ATOM 821 C CA . TYR A 1 104 ? 17.474 -13.435 -25.232 1.00 98.19 104 TYR A CA 1
ATOM 822 C C . TYR A 1 104 ? 18.314 -12.628 -26.220 1.00 98.19 104 TYR A C 1
ATOM 824 O O . TYR A 1 104 ? 17.814 -12.232 -27.276 1.00 98.19 104 TYR A O 1
ATOM 832 N N . LEU A 1 105 ? 19.567 -12.364 -25.871 1.00 98.19 105 LEU A N 1
ATOM 833 C CA . LEU A 1 105 ? 20.497 -11.554 -26.647 1.00 98.19 105 LEU A CA 1
ATOM 834 C C . LEU A 1 105 ? 21.577 -12.446 -27.243 1.00 98.19 105 LEU A C 1
ATOM 836 O O . LEU A 1 105 ? 22.067 -13.351 -26.578 1.00 98.19 105 LEU A O 1
ATOM 840 N N . PHE A 1 106 ? 21.997 -12.161 -28.471 1.00 96.94 106 PHE A N 1
ATOM 841 C CA . PHE A 1 106 ? 23.118 -12.870 -29.085 1.00 96.94 106 PHE A CA 1
ATOM 842 C C . PHE A 1 106 ? 23.925 -11.957 -30.004 1.00 96.94 106 PHE A C 1
ATOM 844 O O . PHE A 1 106 ? 23.376 -11.102 -30.707 1.00 96.94 106 PHE A O 1
ATOM 851 N N . SER A 1 107 ? 25.242 -12.146 -29.995 1.00 95.44 107 SER A N 1
ATOM 852 C CA . SER A 1 107 ? 26.202 -11.348 -30.749 1.00 95.44 107 SER A CA 1
ATOM 853 C C . SER A 1 107 ? 26.571 -12.008 -32.069 1.00 95.44 107 SER A C 1
ATOM 855 O O . SER A 1 107 ? 27.005 -13.158 -32.126 1.00 95.44 107 SER A O 1
ATOM 857 N N . THR A 1 108 ? 26.455 -11.250 -33.154 1.00 92.75 108 THR A N 1
ATOM 858 C CA . THR A 1 108 ? 26.882 -11.673 -34.490 1.00 92.75 108 THR A CA 1
ATOM 859 C C . THR A 1 108 ? 28.151 -10.951 -34.939 1.00 92.75 108 THR A C 1
ATOM 861 O O . THR A 1 108 ? 28.514 -9.897 -34.418 1.00 92.75 108 THR A O 1
ATOM 864 N N . THR A 1 109 ? 28.834 -11.512 -35.935 1.00 88.44 109 THR A N 1
ATOM 865 C CA . THR A 1 109 ? 29.988 -10.885 -36.597 1.00 88.44 109 THR A CA 1
ATOM 866 C C . THR A 1 109 ? 29.562 -10.054 -37.815 1.00 88.44 109 THR A C 1
ATOM 868 O O . THR A 1 109 ? 28.405 -10.080 -38.245 1.00 88.44 109 THR A O 1
ATOM 871 N N . TYR A 1 110 ? 30.508 -9.330 -38.410 1.00 82.69 110 TYR A N 1
ATOM 872 C CA . TYR A 1 110 ? 30.301 -8.550 -39.628 1.00 82.69 110 TYR A CA 1
ATOM 873 C C . TYR A 1 110 ? 29.936 -9.392 -40.856 1.00 82.69 110 TYR A C 1
ATOM 875 O O . TYR A 1 110 ? 29.286 -8.876 -41.760 1.00 82.69 110 TYR A O 1
ATOM 883 N N . THR A 1 111 ? 30.298 -10.679 -40.878 1.00 84.19 111 THR A N 1
ATOM 884 C CA . THR A 1 111 ? 29.945 -11.612 -41.964 1.00 84.19 111 THR A CA 1
ATOM 885 C C . THR A 1 111 ? 28.510 -12.142 -41.870 1.00 84.19 111 THR A C 1
ATOM 887 O O . THR A 1 111 ? 28.062 -12.878 -42.749 1.00 84.19 111 THR A O 1
ATOM 890 N N . SER A 1 112 ? 27.761 -11.780 -40.820 1.00 85.69 112 SER A N 1
ATOM 891 C CA . SER A 1 112 ? 26.352 -12.153 -40.685 1.00 85.69 112 SER A CA 1
ATOM 892 C C . SER A 1 112 ? 25.534 -11.614 -41.855 1.00 85.69 112 SER A C 1
ATOM 894 O O . SER A 1 112 ? 25.532 -10.412 -42.116 1.00 85.69 112 SER A O 1
ATOM 896 N N . LYS A 1 113 ? 24.750 -12.492 -42.491 1.00 85.06 113 LYS A N 1
ATOM 897 C CA . LYS A 1 113 ? 23.796 -12.133 -43.557 1.00 85.06 113 LYS A CA 1
ATOM 898 C C . LYS A 1 113 ? 22.652 -11.243 -43.064 1.00 85.06 113 LYS A C 1
ATOM 900 O O . LYS A 1 113 ? 21.915 -10.689 -43.873 1.00 85.06 113 LYS A O 1
ATOM 905 N N . PHE A 1 114 ? 22.497 -11.110 -41.747 1.00 86.44 114 PHE A N 1
ATOM 906 C CA . PHE A 1 114 ? 21.454 -10.305 -41.139 1.00 86.44 114 PHE A CA 1
ATOM 907 C C . PHE A 1 114 ? 22.011 -9.107 -40.368 1.00 86.44 114 PHE A C 1
ATOM 909 O O . PHE A 1 114 ? 23.075 -9.171 -39.741 1.00 86.44 114 PHE A O 1
ATOM 916 N N . GLN A 1 115 ? 21.237 -8.024 -40.371 1.00 85.94 115 GLN A N 1
ATOM 917 C CA . GLN A 1 115 ? 21.541 -6.801 -39.636 1.00 85.94 115 GLN A CA 1
ATOM 918 C C . GLN A 1 115 ? 21.227 -6.961 -38.145 1.00 85.94 115 GLN A C 1
ATOM 920 O O . GLN A 1 115 ? 20.301 -7.688 -37.768 1.00 85.94 115 GLN A O 1
ATOM 925 N N . SER A 1 116 ? 22.017 -6.291 -37.309 1.00 91.56 116 SER A N 1
ATOM 926 C CA . SER A 1 116 ? 21.726 -6.100 -35.887 1.00 91.56 116 SER A CA 1
ATOM 927 C C . SER A 1 116 ? 20.685 -5.009 -35.698 1.00 91.56 116 SER A C 1
ATOM 929 O O . SER A 1 116 ? 20.609 -4.080 -36.500 1.00 91.56 116 SER A O 1
ATOM 931 N N . TYR A 1 117 ? 19.932 -5.069 -34.610 1.00 94.75 117 TYR A N 1
ATOM 932 C CA . TYR A 1 117 ? 19.040 -3.972 -34.253 1.00 94.75 117 TYR A CA 1
ATOM 933 C C . TYR A 1 117 ? 19.833 -2.832 -33.606 1.00 94.75 117 TYR A C 1
ATOM 935 O O . TYR A 1 117 ? 20.735 -3.081 -32.815 1.00 94.75 117 TYR A O 1
ATOM 943 N N . PHE A 1 118 ? 19.532 -1.585 -33.959 1.00 94.25 118 PHE A N 1
ATOM 944 C CA . PHE A 1 118 ? 20.090 -0.386 -33.317 1.00 94.25 118 PHE A CA 1
ATOM 945 C C . PHE A 1 118 ? 19.161 0.141 -32.239 1.00 94.25 118 PHE A C 1
ATOM 947 O O . PHE A 1 118 ? 19.625 0.637 -31.217 1.00 94.25 118 PHE A O 1
ATOM 954 N N . SER A 1 119 ? 17.855 -0.001 -32.454 1.00 93.75 119 SER A N 1
ATOM 955 C CA . SER A 1 119 ? 16.850 0.321 -31.456 1.00 93.75 119 SER A CA 1
ATOM 956 C C . SER A 1 119 ? 15.925 -0.869 -31.232 1.00 93.75 119 SER A C 1
ATOM 958 O O . SER A 1 119 ? 15.525 -1.561 -32.174 1.00 93.75 119 SER A O 1
ATOM 960 N N . VAL A 1 120 ? 15.607 -1.111 -29.966 1.00 95.31 120 VAL A N 1
ATOM 961 C CA . VAL A 1 120 ? 14.577 -2.050 -29.531 1.00 95.31 120 VAL A CA 1
ATOM 962 C C . VAL A 1 120 ? 13.561 -1.245 -28.738 1.00 95.31 120 VAL A C 1
ATOM 964 O O . VAL A 1 120 ? 13.825 -0.850 -27.604 1.00 95.31 120 VAL A O 1
ATOM 967 N N . PHE A 1 121 ? 12.417 -0.967 -29.352 1.00 93.56 121 PHE A N 1
ATOM 968 C CA . PHE A 1 121 ? 11.336 -0.218 -28.726 1.00 93.56 121 PHE A CA 1
ATOM 969 C C . PHE A 1 121 ? 10.312 -1.185 -28.143 1.00 93.56 121 PHE A C 1
ATOM 971 O O . PHE A 1 121 ? 9.765 -2.021 -28.863 1.00 93.56 121 PHE A O 1
ATOM 978 N N . VAL A 1 122 ? 10.052 -1.080 -26.845 1.00 93.31 122 VAL A N 1
ATOM 979 C CA . VAL A 1 122 ? 9.144 -1.961 -26.113 1.00 93.31 122 VAL A CA 1
ATOM 980 C C . VAL A 1 122 ? 7.966 -1.135 -25.627 1.00 93.31 122 VAL A C 1
ATOM 982 O O . VAL A 1 122 ? 8.140 -0.186 -24.864 1.00 93.31 122 VAL A O 1
ATOM 985 N N . SER A 1 123 ? 6.761 -1.485 -26.072 1.00 89.75 123 SER A N 1
ATOM 986 C CA . SER A 1 123 ? 5.542 -0.784 -25.672 1.00 89.75 123 SER A CA 1
ATOM 987 C C . SER A 1 123 ? 4.350 -1.729 -25.593 1.00 89.75 123 SER A C 1
ATOM 989 O O . SER A 1 123 ? 4.276 -2.754 -26.273 1.00 89.75 123 SER A O 1
ATOM 991 N N . ASN A 1 124 ? 3.368 -1.332 -24.788 1.00 84.75 124 ASN A N 1
ATOM 992 C CA . ASN A 1 124 ? 2.037 -1.936 -24.760 1.00 84.75 124 ASN A CA 1
ATOM 993 C C . ASN A 1 124 ? 1.186 -1.517 -25.973 1.00 84.75 124 ASN A C 1
ATOM 995 O O . ASN A 1 124 ? 0.150 -2.118 -26.250 1.00 84.75 124 ASN A O 1
ATOM 999 N N . LYS A 1 125 ? 1.604 -0.480 -26.708 1.00 77.75 125 LYS A N 1
ATOM 1000 C CA . LYS A 1 125 ? 0.932 0.031 -27.904 1.00 77.75 125 LYS A CA 1
ATOM 1001 C C . LYS A 1 125 ? 1.813 -0.279 -29.115 1.00 77.75 125 LYS A C 1
ATOM 1003 O O . LYS A 1 125 ? 2.985 0.069 -29.136 1.00 77.75 125 LYS A O 1
ATOM 1008 N N . ARG A 1 126 ? 1.260 -0.894 -30.168 1.00 61.81 126 ARG A N 1
ATOM 1009 C CA . ARG A 1 126 ? 1.997 -1.240 -31.411 1.00 61.81 126 ARG A CA 1
ATOM 1010 C C . ARG A 1 126 ? 2.515 -0.029 -32.218 1.00 61.81 126 ARG A C 1
ATOM 1012 O O . ARG A 1 126 ? 2.986 -0.211 -33.337 1.00 61.81 126 ARG A O 1
ATOM 1019 N N . ALA A 1 127 ? 2.397 1.195 -31.707 1.00 62.91 127 ALA A N 1
ATOM 1020 C CA . ALA A 1 127 ? 2.779 2.408 -32.416 1.00 62.91 127 ALA A CA 1
ATOM 1021 C C . ALA A 1 127 ? 4.175 2.867 -31.980 1.00 62.91 127 ALA A C 1
ATOM 1023 O O . ALA A 1 127 ? 4.405 3.130 -30.802 1.00 62.91 127 ALA A O 1
ATOM 1024 N N . ILE A 1 128 ? 5.085 3.013 -32.946 1.00 63.31 128 ILE A N 1
ATOM 1025 C CA . ILE A 1 128 ? 6.350 3.731 -32.753 1.00 63.31 128 ILE A CA 1
ATOM 1026 C C . ILE A 1 128 ? 5.999 5.218 -32.674 1.00 63.31 128 ILE A C 1
ATOM 1028 O O . ILE A 1 128 ? 5.834 5.887 -33.694 1.00 63.31 128 ILE A O 1
ATOM 1032 N N . GLY A 1 129 ? 5.771 5.712 -31.464 1.00 61.78 129 GLY A N 1
ATOM 1033 C CA . GLY A 1 129 ? 5.480 7.119 -31.216 1.00 61.78 129 GLY A CA 1
ATOM 1034 C C . GLY A 1 129 ? 6.749 7.928 -30.966 1.00 61.78 129 GLY A C 1
ATOM 1035 O O . GLY A 1 129 ? 7.782 7.388 -30.575 1.00 61.78 129 GLY A O 1
ATOM 1036 N N . LYS A 1 130 ? 6.657 9.250 -31.148 1.00 68.88 130 LYS A N 1
ATOM 1037 C CA . LYS A 1 130 ? 7.637 10.197 -30.604 1.00 68.88 130 LYS A CA 1
ATOM 1038 C C . LYS A 1 130 ? 7.831 9.895 -29.113 1.00 68.88 130 LYS A C 1
ATOM 1040 O O . LYS A 1 130 ? 6.846 9.770 -28.390 1.00 68.88 130 LYS A O 1
ATOM 1045 N N . LEU A 1 131 ? 9.081 9.797 -28.665 1.00 71.94 131 LEU A N 1
ATOM 1046 C CA . LEU A 1 131 ? 9.377 9.597 -27.249 1.00 71.94 131 LEU A CA 1
ATOM 1047 C C . LEU A 1 131 ? 8.898 10.804 -26.445 1.00 71.94 131 LEU A C 1
ATOM 1049 O O . LEU A 1 131 ? 9.235 11.946 -26.767 1.00 71.94 131 LEU A O 1
ATOM 1053 N N . ASN A 1 132 ? 8.139 10.540 -25.384 1.00 70.69 132 ASN A N 1
ATOM 1054 C CA . ASN A 1 132 ? 7.776 11.545 -24.394 1.00 70.69 132 ASN A CA 1
ATOM 1055 C C . ASN A 1 132 ? 8.971 11.794 -23.472 1.00 70.69 132 ASN A C 1
ATOM 1057 O O . ASN A 1 132 ? 9.004 11.333 -22.336 1.00 70.69 132 ASN A O 1
ATOM 1061 N N . ILE A 1 133 ? 9.975 12.497 -23.988 1.00 76.50 133 ILE A N 1
ATOM 1062 C CA . ILE A 1 133 ? 11.124 12.929 -23.200 1.00 76.50 133 ILE A CA 1
ATOM 1063 C C . ILE A 1 133 ? 10.692 14.178 -22.435 1.00 76.50 133 ILE A C 1
ATOM 1065 O O . ILE A 1 133 ? 10.427 15.218 -23.040 1.00 76.50 133 ILE A O 1
ATOM 1069 N N . LEU A 1 134 ? 10.577 14.060 -21.116 1.00 77.88 134 LEU A N 1
ATOM 1070 C CA . LEU A 1 134 ? 10.282 15.187 -20.237 1.00 77.88 134 LEU A CA 1
ATOM 1071 C C . LEU A 1 134 ? 11.594 15.842 -19.804 1.00 77.88 134 LEU A C 1
ATOM 1073 O O . LEU A 1 134 ? 12.587 15.156 -19.538 1.00 77.88 134 LEU A O 1
ATOM 1077 N N . SER A 1 135 ? 11.610 17.172 -19.726 1.00 84.12 135 SER A N 1
ATOM 1078 C CA . SER A 1 135 ? 12.724 17.854 -19.068 1.00 84.12 135 SER A CA 1
ATOM 1079 C C . SER A 1 135 ? 12.656 17.619 -17.557 1.00 84.12 135 SER A C 1
ATOM 1081 O O . SER A 1 135 ? 11.567 17.529 -16.981 1.00 84.12 135 SER A O 1
ATOM 1083 N N . LYS A 1 136 ? 13.810 17.557 -16.884 1.00 83.31 136 LYS A N 1
ATOM 1084 C CA . LYS A 1 136 ? 13.856 17.394 -15.420 1.00 83.31 136 LYS A CA 1
ATOM 1085 C C . LYS A 1 136 ? 13.099 18.513 -14.699 1.00 83.31 136 LYS A C 1
ATOM 1087 O O . LYS A 1 136 ? 12.349 18.243 -13.771 1.00 83.31 136 LYS A O 1
ATOM 1092 N N . ASN A 1 137 ? 13.170 19.740 -15.215 1.00 84.25 137 ASN A N 1
ATOM 1093 C CA . ASN A 1 137 ? 12.415 20.880 -14.687 1.00 84.25 137 ASN A CA 1
ATOM 1094 C C . ASN A 1 137 ? 10.891 20.689 -14.799 1.00 84.25 137 ASN A C 1
ATOM 1096 O O . ASN A 1 137 ? 10.142 21.113 -13.922 1.00 84.25 137 ASN A O 1
ATOM 1100 N N . GLU A 1 138 ? 10.400 20.090 -15.886 1.00 85.50 138 GLU A N 1
ATOM 1101 C CA . GLU A 1 138 ? 8.973 19.779 -16.032 1.00 85.50 138 GLU A CA 1
ATOM 1102 C C . GLU A 1 138 ? 8.541 18.631 -15.118 1.00 85.50 138 GLU A C 1
ATOM 1104 O O . GLU A 1 138 ? 7.429 18.675 -14.592 1.00 85.50 138 GLU A O 1
ATOM 1109 N N . LEU A 1 139 ? 9.399 17.629 -14.906 1.00 82.81 139 LEU A N 1
ATOM 1110 C CA . LEU A 1 139 ? 9.166 16.562 -13.929 1.00 82.81 139 LEU A CA 1
ATOM 1111 C C . LEU A 1 139 ? 9.053 17.137 -12.513 1.00 82.81 139 LEU A C 1
ATOM 1113 O O . LEU A 1 139 ? 8.044 16.906 -11.852 1.00 82.81 139 LEU A O 1
ATOM 1117 N N . GLU A 1 140 ? 10.002 17.981 -12.102 1.00 85.19 140 GLU A N 1
ATOM 1118 C CA . GLU A 1 140 ? 9.980 18.659 -10.800 1.00 85.19 140 GLU A CA 1
ATOM 1119 C C . GLU A 1 140 ? 8.721 19.516 -10.619 1.00 85.19 140 GLU A C 1
ATOM 1121 O O . GLU A 1 140 ? 8.065 19.455 -9.577 1.00 85.19 140 GLU A O 1
ATOM 1126 N N . LYS A 1 141 ? 8.321 20.280 -11.646 1.00 88.56 141 LYS A N 1
ATOM 1127 C CA . LYS A 1 141 ? 7.067 21.051 -11.612 1.00 88.56 141 LYS A CA 1
ATOM 1128 C C . LYS A 1 141 ? 5.851 20.147 -11.427 1.00 88.56 141 LYS A C 1
ATOM 1130 O O . LYS A 1 141 ? 4.988 20.453 -10.609 1.00 88.56 141 LYS A O 1
ATOM 1135 N N . ARG A 1 142 ? 5.778 19.020 -12.143 1.00 87.06 142 ARG A N 1
ATOM 1136 C CA . ARG A 1 142 ? 4.667 18.062 -12.012 1.00 87.06 142 ARG A CA 1
ATOM 1137 C C . ARG A 1 142 ? 4.623 17.427 -10.627 1.00 87.06 142 ARG A C 1
ATOM 1139 O O . ARG A 1 142 ? 3.537 17.293 -10.068 1.00 87.06 142 ARG A O 1
ATOM 1146 N N . GLU A 1 143 ? 5.769 17.065 -10.062 1.00 87.44 143 GLU A N 1
ATOM 1147 C CA . GLU A 1 143 ? 5.858 16.538 -8.697 1.00 87.44 143 GLU A CA 1
ATOM 1148 C C . GLU A 1 143 ? 5.406 17.577 -7.666 1.00 87.44 143 GLU A C 1
ATOM 1150 O O . GLU A 1 143 ? 4.605 17.265 -6.783 1.00 87.44 143 GLU A O 1
ATOM 1155 N N . GLN A 1 144 ? 5.826 18.836 -7.817 1.00 88.06 144 GLN A N 1
ATOM 1156 C CA . GLN A 1 144 ? 5.390 19.939 -6.958 1.00 88.06 144 GLN A CA 1
ATOM 1157 C C . GLN A 1 144 ? 3.886 20.209 -7.076 1.00 88.06 144 GLN A C 1
ATOM 1159 O O . GLN A 1 144 ? 3.214 20.396 -6.062 1.00 88.06 144 GLN A O 1
ATOM 1164 N N . GLU A 1 145 ? 3.328 20.188 -8.287 1.00 90.12 145 GLU A N 1
ATOM 1165 C CA . GLU A 1 145 ? 1.887 20.326 -8.514 1.00 90.12 145 GLU A CA 1
ATOM 1166 C C . GLU A 1 145 ? 1.095 19.167 -7.897 1.00 90.12 145 GLU A C 1
ATOM 1168 O O . GLU A 1 145 ? 0.040 19.384 -7.295 1.00 90.12 145 GLU A O 1
ATOM 1173 N N . GLN A 1 146 ? 1.586 17.931 -8.019 1.00 87.69 146 GLN A N 1
ATOM 1174 C CA . GLN A 1 146 ? 0.968 16.767 -7.385 1.00 87.69 146 GLN A CA 1
ATOM 1175 C C . GLN A 1 146 ? 1.027 16.864 -5.864 1.00 87.69 146 GLN A C 1
ATOM 1177 O O . GLN A 1 146 ? 0.013 16.643 -5.198 1.00 87.69 146 GLN A O 1
ATOM 1182 N N . TRP A 1 147 ? 2.175 17.253 -5.313 1.00 84.81 147 TRP A N 1
ATOM 1183 C CA . TRP A 1 147 ? 2.335 17.496 -3.886 1.00 84.81 147 TRP A CA 1
ATOM 1184 C C . TRP A 1 147 ? 1.404 18.609 -3.397 1.00 84.81 147 TRP A C 1
ATOM 1186 O O . TRP A 1 147 ? 0.744 18.454 -2.371 1.00 84.81 147 TRP A O 1
ATOM 1196 N N . ALA A 1 148 ? 1.273 19.705 -4.149 1.00 88.75 148 ALA A N 1
ATOM 1197 C CA . ALA A 1 148 ? 0.352 20.794 -3.836 1.00 88.75 148 ALA A CA 1
ATOM 1198 C C . ALA A 1 148 ? -1.110 20.321 -3.845 1.00 88.75 148 ALA A C 1
ATOM 1200 O O . ALA A 1 148 ? -1.848 20.606 -2.900 1.00 88.75 148 ALA A O 1
ATOM 1201 N N . LYS A 1 149 ? -1.516 19.528 -4.848 1.00 89.44 149 LYS A N 1
ATOM 1202 C CA . LYS A 1 149 ? -2.851 18.906 -4.909 1.00 89.44 149 LYS A CA 1
ATOM 1203 C C . LYS A 1 149 ? -3.096 17.977 -3.722 1.00 89.44 149 LYS A C 1
ATOM 1205 O O . LYS A 1 149 ? -4.136 18.082 -3.075 1.00 89.44 149 LYS A O 1
ATOM 1210 N N . GLN A 1 150 ? -2.141 17.109 -3.386 1.00 86.31 150 GLN A N 1
ATOM 1211 C CA . GLN A 1 150 ? -2.243 16.220 -2.225 1.00 86.31 150 GLN A CA 1
ATOM 1212 C C . GLN A 1 150 ? -2.328 17.006 -0.916 1.00 86.31 150 GLN A C 1
ATOM 1214 O O . GLN A 1 150 ? -3.181 16.717 -0.080 1.00 86.31 150 GLN A O 1
ATOM 1219 N N . LYS A 1 151 ? -1.501 18.041 -0.751 1.00 87.81 151 LYS A N 1
ATOM 1220 C CA . LYS A 1 151 ? -1.534 18.933 0.411 1.00 87.81 151 LYS A CA 1
ATOM 1221 C C . LYS A 1 151 ? -2.882 19.640 0.524 1.00 87.81 151 LYS A C 1
ATOM 1223 O O . LYS A 1 151 ? -3.421 19.742 1.621 1.00 87.81 151 LYS A O 1
ATOM 1228 N N . GLN A 1 152 ? -3.465 20.073 -0.590 1.00 87.25 152 GLN A N 1
ATOM 1229 C CA . GLN A 1 152 ? -4.784 20.697 -0.599 1.00 87.25 152 GLN A CA 1
ATOM 1230 C C . GLN A 1 152 ? -5.902 19.703 -0.259 1.00 87.25 152 GLN A C 1
ATOM 1232 O O . GLN A 1 152 ? -6.796 20.048 0.509 1.00 87.25 152 GLN A O 1
ATOM 1237 N N . ILE A 1 153 ? -5.817 18.457 -0.736 1.00 85.12 153 ILE A N 1
ATOM 1238 C CA . ILE A 1 153 ? -6.717 17.363 -0.334 1.00 85.12 153 ILE A CA 1
ATOM 1239 C C . ILE A 1 153 ? -6.589 17.080 1.168 1.00 85.12 153 ILE A C 1
ATOM 1241 O O . ILE A 1 153 ? -7.603 16.959 1.851 1.00 85.12 153 ILE A O 1
ATOM 1245 N N . GLN A 1 154 ? -5.368 17.031 1.706 1.00 82.31 154 GLN A N 1
ATOM 1246 C CA . GLN A 1 154 ? -5.117 16.843 3.138 1.00 82.31 154 GLN A CA 1
ATOM 1247 C C . GLN A 1 154 ? -5.680 18.000 3.972 1.00 82.31 154 GLN A C 1
ATOM 1249 O O . GLN A 1 154 ? -6.367 17.766 4.961 1.00 82.31 154 GLN A O 1
ATOM 1254 N N . ILE A 1 155 ? -5.473 19.250 3.550 1.00 82.88 155 ILE A N 1
ATOM 1255 C CA . ILE A 1 155 ? -6.055 20.430 4.208 1.00 82.88 155 ILE A CA 1
ATOM 1256 C C . ILE A 1 155 ? -7.588 20.394 4.135 1.00 82.88 155 ILE A C 1
ATOM 1258 O O . ILE A 1 155 ? -8.253 20.682 5.126 1.00 82.88 155 ILE A O 1
ATOM 1262 N N . ALA A 1 156 ? -8.171 20.003 3.000 1.00 81.44 156 ALA A N 1
ATOM 1263 C CA . ALA A 1 156 ? -9.617 19.857 2.856 1.00 81.44 156 ALA A CA 1
ATOM 1264 C C . ALA A 1 156 ? -10.177 18.736 3.749 1.00 81.44 156 ALA A C 1
ATOM 1266 O O . ALA A 1 156 ? -11.231 18.917 4.359 1.00 81.44 156 ALA A O 1
ATOM 1267 N N . LEU A 1 157 ? -9.463 17.611 3.878 1.00 76.06 157 LEU A N 1
ATOM 1268 C CA . LEU A 1 157 ? -9.780 16.536 4.818 1.00 76.06 157 LEU A CA 1
ATOM 1269 C C . LEU A 1 157 ? -9.734 17.046 6.256 1.00 76.06 157 LEU A C 1
ATOM 1271 O O . LEU A 1 157 ? -10.738 16.904 6.941 1.00 76.06 157 LEU A O 1
ATOM 1275 N N . ILE A 1 158 ? -8.648 17.711 6.669 1.00 72.88 158 ILE A N 1
ATOM 1276 C CA . ILE A 1 158 ? -8.492 18.326 7.998 1.00 72.88 158 ILE A CA 1
ATOM 1277 C C . ILE A 1 158 ? -9.611 19.333 8.274 1.00 72.88 158 ILE A C 1
ATOM 1279 O O . ILE A 1 158 ? -10.198 19.324 9.348 1.00 72.88 158 ILE A O 1
ATOM 1283 N N . ASN A 1 159 ? -9.970 20.174 7.306 1.00 71.06 159 ASN A N 1
ATOM 1284 C CA . ASN A 1 159 ? -11.063 21.132 7.455 1.00 71.06 159 ASN A CA 1
ATOM 1285 C C . ASN A 1 159 ? -12.429 20.440 7.530 1.00 71.06 159 ASN A C 1
ATOM 1287 O O . ASN A 1 159 ? -13.307 20.905 8.254 1.00 71.06 159 ASN A O 1
ATOM 1291 N N . LYS A 1 160 ? -12.617 19.307 6.844 1.00 65.56 160 LYS A N 1
ATOM 1292 C CA . LYS A 1 160 ? -13.816 18.470 6.967 1.00 65.56 160 LYS A CA 1
ATOM 1293 C C . LYS A 1 160 ? -13.881 17.792 8.340 1.00 65.56 160 LYS A C 1
ATOM 1295 O O . LYS A 1 160 ? -14.954 17.786 8.941 1.00 65.56 160 LYS A O 1
ATOM 1300 N N . THR A 1 161 ? -12.761 17.303 8.881 1.00 54.84 161 THR A N 1
ATOM 1301 C CA . THR A 1 161 ? -12.683 16.796 10.261 1.00 54.84 161 THR A CA 1
ATOM 1302 C C . THR A 1 161 ? -12.878 17.909 11.281 1.00 54.84 161 THR A C 1
ATOM 1304 O O . THR A 1 161 ? -13.622 17.703 12.225 1.00 54.84 161 THR A O 1
ATOM 1307 N N . ASN A 1 162 ? -12.323 19.104 11.081 1.00 55.84 162 ASN A N 1
ATOM 1308 C CA . ASN A 1 162 ? -12.500 20.249 11.981 1.00 55.84 162 ASN A CA 1
ATOM 1309 C C . ASN A 1 162 ? -13.936 20.793 11.940 1.00 55.84 162 ASN A C 1
ATOM 1311 O O . ASN A 1 162 ? -14.507 21.111 12.979 1.00 55.84 162 ASN A O 1
ATOM 1315 N N . LYS A 1 163 ? -14.582 20.805 10.765 1.00 52.75 163 LYS A N 1
ATOM 1316 C CA . LYS A 1 163 ? -16.021 21.090 10.623 1.00 52.75 163 LYS A CA 1
ATOM 1317 C C . LYS A 1 163 ? -16.886 20.013 11.295 1.00 52.75 163 LYS A C 1
ATOM 1319 O O . LYS A 1 163 ? -17.950 20.331 11.816 1.00 52.75 163 LYS A O 1
ATOM 1324 N N . SER A 1 164 ? -16.422 18.761 11.325 1.00 47.88 164 SER A N 1
ATOM 1325 C CA . SER A 1 164 ? -17.043 17.660 12.077 1.00 47.88 164 SER A CA 1
ATOM 1326 C C . SER A 1 164 ? -16.769 17.726 13.587 1.00 47.88 164 SER A C 1
ATOM 1328 O O . SER A 1 164 ? -17.639 17.342 14.357 1.00 47.88 164 SER A O 1
ATOM 1330 N N . LEU A 1 165 ? -15.602 18.210 14.021 1.00 43.38 165 LEU A N 1
ATOM 1331 C CA . LEU A 1 165 ? -15.192 18.359 15.425 1.00 43.38 165 LEU A CA 1
ATOM 1332 C C . LEU A 1 165 ? -15.833 19.587 16.087 1.00 43.38 165 LEU A C 1
ATOM 1334 O O . LEU A 1 165 ? -16.138 19.544 17.275 1.00 43.38 165 LEU A O 1
ATOM 1338 N N . ASN A 1 166 ? -16.124 20.639 15.313 1.00 44.19 166 ASN A N 1
ATOM 1339 C CA . ASN A 1 166 ? -16.914 21.791 15.766 1.00 44.19 166 ASN A CA 1
ATOM 1340 C C . ASN A 1 166 ? -18.423 21.503 15.840 1.00 44.19 166 ASN A C 1
ATOM 1342 O O . ASN A 1 166 ? -19.168 22.285 16.423 1.00 44.19 166 ASN A O 1
ATOM 1346 N N . ARG A 1 167 ? -18.882 20.342 15.352 1.00 43.75 167 ARG A N 1
ATOM 1347 C CA . ARG A 1 167 ? -20.062 19.670 15.911 1.00 43.75 167 ARG A CA 1
ATOM 1348 C C . ARG A 1 167 ? -19.588 18.789 17.061 1.00 43.75 167 ARG A C 1
ATOM 1350 O O . ARG A 1 167 ? -19.546 17.565 16.959 1.00 43.75 167 ARG A O 1
ATOM 1357 N N . LYS A 1 168 ? -19.220 19.414 18.176 1.00 40.78 168 LYS A N 1
ATOM 1358 C CA . LYS A 1 168 ? -19.060 18.689 19.434 1.00 40.78 168 LYS A CA 1
ATOM 1359 C C . LYS A 1 168 ? -20.465 18.230 19.831 1.00 40.78 168 LYS A C 1
ATOM 1361 O O . LYS A 1 168 ? -21.226 18.990 20.419 1.00 40.78 168 LYS A O 1
ATOM 1366 N N . ILE A 1 169 ? -20.857 17.032 19.397 1.00 44.38 169 ILE A N 1
ATOM 1367 C CA . ILE A 1 169 ? -22.076 16.390 19.886 1.00 44.38 169 ILE A CA 1
ATOM 1368 C C . ILE A 1 169 ? -21.854 16.245 21.388 1.00 44.38 169 ILE A C 1
ATOM 1370 O O . ILE A 1 169 ? -20.886 15.610 21.816 1.00 44.38 169 ILE A O 1
ATOM 1374 N N . ASN A 1 170 ? -22.674 16.933 22.177 1.00 46.84 170 ASN A N 1
ATOM 1375 C CA . ASN A 1 170 ? -22.620 16.826 23.620 1.00 46.84 170 ASN A CA 1
ATOM 1376 C C . ASN A 1 170 ? -23.149 15.435 24.002 1.00 46.84 170 ASN A C 1
ATOM 1378 O O . ASN A 1 170 ? -24.354 15.235 24.090 1.00 46.84 170 ASN A O 1
ATOM 1382 N N . TYR A 1 171 ? -22.235 14.478 24.156 1.00 51.19 171 TYR A N 1
ATOM 1383 C CA . TYR A 1 171 ? -22.507 13.121 24.638 1.00 51.19 171 TYR A CA 1
ATOM 1384 C C . TYR A 1 171 ? -22.526 13.052 26.177 1.00 51.19 171 TYR A C 1
ATOM 1386 O O . TYR A 1 171 ? -22.173 12.017 26.751 1.00 51.19 171 TYR A O 1
ATOM 1394 N N . GLU A 1 172 ? -22.819 14.162 26.863 1.00 57.34 172 GLU A N 1
ATOM 1395 C CA . GLU A 1 172 ? -23.136 14.135 28.289 1.00 57.34 172 GLU A CA 1
ATOM 1396 C C . GLU A 1 172 ? -24.347 13.227 28.481 1.00 57.34 172 GLU A C 1
ATOM 1398 O O . GLU A 1 172 ? -25.475 13.584 28.137 1.00 57.34 172 GLU A O 1
ATOM 1403 N N . SER A 1 173 ? -24.113 12.041 29.038 1.00 55.59 173 SER A N 1
ATOM 1404 C CA . SER A 1 173 ? -25.188 11.121 29.370 1.00 55.59 173 SER A CA 1
ATOM 1405 C C . SER A 1 173 ? -26.078 11.768 30.427 1.00 55.59 173 SER A C 1
ATOM 1407 O O . SER A 1 173 ? -25.702 11.855 31.599 1.00 55.59 173 SER A O 1
ATOM 1409 N N . LYS A 1 174 ? -27.261 12.226 30.024 1.00 66.31 174 LYS A N 1
ATOM 1410 C CA . LYS A 1 174 ? -28.259 12.751 30.953 1.00 66.31 174 LYS A CA 1
ATOM 1411 C C . LYS A 1 174 ? -28.992 11.568 31.577 1.00 66.31 174 LYS A C 1
ATOM 1413 O O . LYS A 1 174 ? -29.791 10.910 30.919 1.00 66.31 174 LYS A O 1
ATOM 1418 N N . GLU A 1 175 ? -28.697 11.273 32.840 1.00 75.50 175 GLU A N 1
ATOM 1419 C CA . GLU A 1 175 ? -29.549 10.396 33.645 1.00 75.50 175 GLU A CA 1
ATOM 1420 C C . GLU A 1 175 ? -30.723 11.226 34.169 1.00 75.50 175 GLU A C 1
ATOM 1422 O O . GLU A 1 175 ? -30.539 12.106 35.013 1.00 75.50 175 GLU A O 1
ATOM 1427 N N . ILE A 1 176 ? -31.920 10.965 33.648 1.00 77.44 176 ILE A N 1
ATOM 1428 C CA . ILE A 1 176 ? -33.154 11.617 34.100 1.00 77.44 176 ILE A CA 1
ATOM 1429 C C . ILE A 1 176 ? -33.959 10.578 34.877 1.00 77.44 176 ILE A C 1
ATOM 1431 O O . ILE A 1 176 ? -34.222 9.487 34.370 1.00 77.44 176 ILE A O 1
ATOM 1435 N N . ASP A 1 177 ? -34.297 10.895 36.123 1.00 80.06 177 ASP A N 1
ATOM 1436 C CA . ASP A 1 177 ? -35.087 10.033 37.002 1.00 80.06 177 ASP A CA 1
ATOM 1437 C C . ASP A 1 177 ? -36.457 10.677 37.217 1.00 80.06 177 ASP A C 1
ATOM 1439 O O . ASP A 1 177 ? -36.583 11.645 37.964 1.00 80.06 177 ASP A O 1
ATOM 1443 N N . ASP A 1 178 ? -37.479 10.114 36.573 1.00 76.12 178 ASP A N 1
ATOM 1444 C CA . ASP A 1 178 ? -38.874 10.555 36.698 1.00 76.12 178 ASP A CA 1
ATOM 1445 C C . ASP A 1 178 ? -39.574 9.868 37.894 1.00 76.12 178 ASP A C 1
ATOM 1447 O O . ASP A 1 178 ? -40.795 9.709 37.937 1.00 76.12 178 ASP A O 1
ATOM 1451 N N . GLY A 1 179 ? -38.802 9.338 38.849 1.00 77.88 179 GLY A N 1
ATOM 1452 C CA . GLY A 1 179 ? -39.271 8.607 40.025 1.00 77.88 179 GLY A CA 1
ATOM 1453 C C . GLY A 1 179 ? -39.596 7.140 39.737 1.00 77.88 179 GLY A C 1
ATOM 1454 O O . GLY A 1 179 ? -39.167 6.264 40.493 1.00 77.88 179 GLY A O 1
ATOM 1455 N N . LYS A 1 180 ? -40.307 6.860 38.635 1.00 85.25 180 LYS A N 1
ATOM 1456 C CA . LYS A 1 180 ? -40.698 5.502 38.201 1.00 85.25 180 LYS A CA 1
ATOM 1457 C C . LYS A 1 180 ? -39.668 4.843 37.277 1.00 85.25 180 LYS A C 1
ATOM 1459 O O . LYS A 1 180 ? -39.380 3.650 37.421 1.00 85.25 180 LYS A O 1
ATOM 1464 N N . PHE A 1 181 ? -39.109 5.613 36.347 1.00 86.50 181 PHE A N 1
ATOM 1465 C CA . PHE A 1 181 ? -38.129 5.149 35.369 1.00 86.50 181 PHE A CA 1
ATOM 1466 C C . PHE A 1 181 ? -36.849 5.975 35.451 1.00 86.50 181 PHE A C 1
ATOM 1468 O O . PHE A 1 181 ? -36.896 7.177 35.695 1.00 86.50 181 PHE A O 1
ATOM 1475 N N . ILE A 1 182 ? -35.721 5.321 35.189 1.00 87.00 182 ILE A N 1
ATOM 1476 C CA . ILE A 1 182 ? -34.449 5.982 34.906 1.00 87.00 182 ILE A CA 1
ATOM 1477 C C . ILE A 1 182 ? -34.276 5.976 33.392 1.00 87.00 182 ILE A C 1
ATOM 1479 O O . ILE A 1 182 ? -34.155 4.907 32.788 1.00 87.00 182 ILE A O 1
ATOM 1483 N N . ARG A 1 183 ? -34.261 7.155 32.774 1.00 87.81 183 ARG A N 1
ATOM 1484 C CA . ARG A 1 183 ? -33.865 7.318 31.378 1.00 87.81 183 ARG A CA 1
ATOM 1485 C C . ARG A 1 183 ? -32.352 7.492 31.328 1.00 87.81 183 ARG A C 1
ATOM 1487 O O . ARG A 1 183 ? -31.822 8.438 31.905 1.00 87.81 183 ARG A O 1
ATOM 1494 N N . ILE A 1 184 ? -31.672 6.585 30.634 1.00 87.69 184 ILE A N 1
ATOM 1495 C CA . ILE A 1 184 ? -30.224 6.655 30.402 1.00 87.69 184 ILE A CA 1
ATOM 1496 C C . ILE A 1 184 ? -29.953 6.865 28.911 1.00 87.69 184 ILE A C 1
ATOM 1498 O O . ILE A 1 184 ? -30.612 6.242 28.077 1.00 87.69 184 ILE A O 1
ATOM 1502 N N . GLY A 1 185 ? -28.974 7.709 28.580 1.00 80.25 185 GLY A N 1
ATOM 1503 C CA . GLY A 1 185 ? -28.553 7.997 27.204 1.00 80.25 185 GLY A CA 1
ATOM 1504 C C . GLY A 1 185 ? -28.981 9.374 26.695 1.00 80.25 185 GLY A C 1
ATOM 1505 O O . GLY A 1 185 ? -29.478 10.205 27.452 1.00 80.25 185 GLY A O 1
ATOM 1506 N N . ASP A 1 186 ? -28.767 9.605 25.402 1.00 77.31 186 ASP A N 1
ATOM 1507 C CA . ASP A 1 186 ? -28.961 10.910 24.761 1.00 77.31 186 ASP A CA 1
ATOM 1508 C C . ASP A 1 186 ? -30.314 10.953 24.024 1.00 77.31 186 ASP A C 1
ATOM 1510 O O . ASP A 1 186 ? -31.044 9.961 23.955 1.00 77.31 186 ASP A O 1
ATOM 1514 N N . GLU A 1 187 ? -30.666 12.089 23.414 1.00 72.94 187 GLU A N 1
ATOM 1515 C CA . GLU A 1 187 ? -31.939 12.241 22.686 1.00 72.94 187 GLU A CA 1
ATOM 1516 C C . GLU A 1 187 ? -32.145 11.164 21.609 1.00 72.94 187 GLU A C 1
ATOM 1518 O O . GLU A 1 187 ? -33.248 10.637 21.471 1.00 72.94 187 GLU A O 1
ATOM 1523 N N . VAL A 1 188 ? -31.069 10.773 20.919 1.00 75.12 188 VAL A N 1
ATOM 1524 C CA . VAL A 1 188 ? -31.096 9.810 19.805 1.00 75.12 188 VAL A CA 1
ATOM 1525 C C . VAL A 1 188 ? -31.015 8.350 20.270 1.00 75.12 188 VAL A C 1
ATOM 1527 O O . VAL A 1 188 ? -31.607 7.475 19.647 1.00 75.12 188 VAL A O 1
ATOM 1530 N N . ASN A 1 189 ? -30.290 8.064 21.356 1.00 79.94 189 ASN A N 1
ATOM 1531 C CA . ASN A 1 189 ? -30.060 6.702 21.843 1.00 79.94 189 ASN A CA 1
ATOM 1532 C C . ASN A 1 189 ? -30.237 6.658 23.363 1.00 79.94 189 ASN A C 1
ATOM 1534 O O . ASN A 1 189 ? -29.293 6.937 24.107 1.00 79.94 189 ASN A O 1
ATOM 1538 N N . HIS A 1 190 ? -31.450 6.318 23.801 1.00 86.81 190 HIS A N 1
ATOM 1539 C CA . HIS A 1 190 ? -31.814 6.198 25.208 1.00 86.81 190 HIS A CA 1
ATOM 1540 C C . HIS A 1 190 ? -32.611 4.922 25.494 1.00 86.81 190 HIS A C 1
ATOM 1542 O O . HIS A 1 190 ? -33.249 4.346 24.614 1.00 86.81 190 HIS A O 1
ATOM 1548 N N . ILE A 1 191 ? -32.593 4.490 26.752 1.00 89.06 191 ILE A N 1
ATOM 1549 C CA . ILE A 1 191 ? -33.422 3.395 27.266 1.00 89.06 191 ILE A CA 1
ATOM 1550 C C . ILE A 1 191 ? -34.018 3.796 28.615 1.00 89.06 191 ILE A C 1
ATOM 1552 O O . ILE A 1 191 ? -33.410 4.547 29.379 1.00 89.06 191 ILE A O 1
ATOM 1556 N N . PHE A 1 192 ? -35.213 3.285 28.895 1.00 90.38 192 PHE A N 1
ATOM 1557 C CA . PHE A 1 192 ? -35.894 3.445 30.172 1.00 90.38 192 PHE A CA 1
ATOM 1558 C C . PHE A 1 192 ? -35.726 2.185 31.015 1.00 90.38 192 PHE A C 1
ATOM 1560 O O . PHE A 1 192 ? -36.029 1.082 30.562 1.00 90.38 192 PHE A O 1
ATOM 1567 N N . ILE A 1 193 ? -35.271 2.362 32.251 1.00 90.12 193 ILE A N 1
ATOM 1568 C CA . ILE A 1 193 ? -35.118 1.298 33.240 1.00 90.12 193 ILE A CA 1
ATOM 1569 C C . ILE A 1 193 ? -36.181 1.503 34.311 1.00 90.12 193 ILE A C 1
ATOM 1571 O O . ILE A 1 193 ? -36.203 2.529 34.987 1.00 90.12 193 ILE A O 1
ATOM 1575 N N . GLU A 1 194 ? -37.067 0.529 34.486 1.00 91.44 194 GLU A N 1
ATOM 1576 C CA . GLU A 1 194 ? -38.091 0.580 35.529 1.00 91.44 194 GLU A CA 1
ATOM 1577 C C . GLU A 1 194 ? -37.470 0.317 36.905 1.00 91.44 194 GLU A C 1
ATOM 1579 O O . GLU A 1 194 ? -36.939 -0.766 37.159 1.00 91.44 194 GLU A O 1
ATOM 1584 N N . LYS A 1 195 ? -37.565 1.284 37.826 1.00 88.00 195 LYS A N 1
ATOM 1585 C CA . LYS A 1 195 ? -36.880 1.210 39.130 1.00 88.00 195 LYS A CA 1
ATOM 1586 C C . LYS A 1 195 ? -37.349 0.039 39.987 1.00 88.00 195 LYS A C 1
ATOM 1588 O O . LYS A 1 195 ? -36.534 -0.581 40.666 1.00 88.00 195 LYS A O 1
ATOM 1593 N N . ALA A 1 196 ? -38.631 -0.310 39.901 1.00 90.44 196 ALA A N 1
ATOM 1594 C CA . ALA A 1 196 ? -39.214 -1.436 40.627 1.00 90.44 196 ALA A CA 1
ATOM 1595 C C . ALA A 1 196 ? -38.637 -2.801 40.204 1.00 90.44 196 ALA A C 1
ATOM 1597 O O . ALA A 1 196 ? -38.648 -3.741 40.996 1.00 90.44 196 ALA A O 1
ATOM 1598 N N . LYS A 1 197 ? -38.112 -2.914 38.976 1.00 93.38 197 LYS A N 1
ATOM 1599 C CA . LYS A 1 197 ? -37.514 -4.153 38.458 1.00 93.38 197 LYS A CA 1
ATOM 1600 C C . LYS A 1 197 ? -36.019 -4.269 38.741 1.00 93.38 197 LYS A C 1
ATOM 1602 O O . LYS A 1 197 ? -35.454 -5.338 38.527 1.00 93.38 197 LYS A O 1
ATOM 1607 N N . ILE A 1 198 ? -35.376 -3.209 39.241 1.00 92.44 198 ILE A N 1
ATOM 1608 C CA . ILE A 1 198 ? -33.933 -3.199 39.483 1.00 92.44 198 ILE A CA 1
ATOM 1609 C C . ILE A 1 198 ? -33.567 -4.211 40.569 1.00 92.44 198 ILE A C 1
ATOM 1611 O O . ILE A 1 198 ? -33.888 -4.075 41.750 1.00 92.44 198 ILE A O 1
ATOM 1615 N N . ASN A 1 199 ? -32.793 -5.203 40.162 1.00 93.19 199 ASN A N 1
ATOM 1616 C CA . ASN A 1 199 ? -32.340 -6.301 40.981 1.00 93.19 199 ASN A CA 1
ATOM 1617 C C . ASN A 1 199 ? -30.821 -6.205 41.184 1.00 93.19 199 ASN A C 1
ATOM 1619 O O . ASN A 1 199 ? -30.014 -6.549 40.323 1.00 93.19 199 ASN A O 1
ATOM 1623 N N . ARG A 1 200 ? -30.411 -5.723 42.360 1.00 91.81 200 ARG A N 1
ATOM 1624 C CA . ARG A 1 200 ? -28.994 -5.636 42.755 1.00 91.81 200 ARG A CA 1
ATOM 1625 C C . ARG A 1 200 ? -28.501 -6.928 43.406 1.00 91.81 200 ARG A C 1
ATOM 1627 O O . ARG A 1 200 ? -29.266 -7.845 43.717 1.00 91.81 200 ARG A O 1
ATOM 1634 N N . GLY A 1 201 ? -27.192 -6.999 43.644 1.00 91.19 201 GLY A N 1
ATOM 1635 C CA . GLY A 1 201 ? -26.569 -8.121 44.354 1.00 91.19 201 GLY A CA 1
ATOM 1636 C C . GLY A 1 201 ? -25.329 -8.694 43.685 1.00 91.19 201 GLY A C 1
ATOM 1637 O O . GLY A 1 201 ? -25.031 -9.870 43.885 1.00 91.19 201 GLY A O 1
ATOM 1638 N N . TYR A 1 202 ? -24.638 -7.917 42.858 1.00 94.62 202 TYR A N 1
ATOM 1639 C CA . TYR A 1 202 ? -23.477 -8.365 42.101 1.00 94.62 202 TYR A CA 1
ATOM 1640 C C . TYR A 1 202 ? -22.171 -7.941 42.779 1.00 94.62 202 TYR A C 1
ATOM 1642 O O . TYR A 1 202 ? -21.914 -6.763 42.998 1.00 94.62 202 TYR A O 1
ATOM 1650 N N . LEU A 1 203 ? -21.326 -8.919 43.099 1.00 94.31 203 LEU A N 1
ATOM 1651 C CA . LEU A 1 203 ? -19.994 -8.716 43.666 1.00 94.31 203 LEU A CA 1
ATOM 1652 C C . LEU A 1 203 ? -18.939 -8.681 42.571 1.00 94.31 203 LEU A C 1
ATOM 1654 O O . LEU A 1 203 ? -18.926 -9.572 41.721 1.00 94.31 203 LEU A O 1
ATOM 1658 N N . GLN A 1 204 ? -17.995 -7.746 42.665 1.00 94.06 204 GLN A N 1
ATOM 1659 C CA . GLN A 1 204 ? -16.929 -7.590 41.682 1.00 94.06 204 GLN A CA 1
ATOM 1660 C C . GLN A 1 204 ? -15.565 -7.982 42.257 1.00 94.06 204 GLN A C 1
ATOM 1662 O O . GLN A 1 204 ? -15.058 -7.380 43.208 1.00 94.06 204 GLN A O 1
ATOM 1667 N N . LYS A 1 205 ? -14.937 -8.989 41.646 1.00 93.94 205 LYS A N 1
ATOM 1668 C CA . LYS A 1 205 ? -13.623 -9.512 42.029 1.00 93.94 205 LYS A CA 1
ATOM 1669 C C . LYS A 1 205 ? -12.602 -9.268 40.911 1.00 93.94 205 LYS A C 1
ATOM 1671 O O . LYS A 1 205 ? -12.615 -10.008 39.927 1.00 93.94 205 LYS A O 1
ATOM 1676 N N . PRO A 1 206 ? -11.718 -8.264 41.045 1.00 94.06 206 PRO A N 1
ATOM 1677 C CA . PRO A 1 206 ? -10.670 -8.003 40.062 1.00 94.06 206 PRO A CA 1
ATOM 1678 C C . PRO A 1 206 ? -9.630 -9.125 40.034 1.00 94.06 206 PRO A C 1
ATOM 1680 O O . PRO A 1 206 ? -9.437 -9.851 41.019 1.00 94.06 206 PRO A O 1
ATOM 1683 N N . LYS A 1 207 ? -8.923 -9.252 38.913 1.00 93.50 207 LYS A N 1
ATOM 1684 C CA . LYS A 1 207 ? -7.782 -10.155 38.779 1.00 93.50 207 LYS A CA 1
ATOM 1685 C C . LYS A 1 207 ? -6.701 -9.795 39.798 1.00 93.50 207 LYS A C 1
ATOM 1687 O O . LYS A 1 207 ? -6.285 -8.643 39.916 1.00 93.50 207 LYS A O 1
ATOM 1692 N N . HIS A 1 208 ? -6.230 -10.804 40.525 1.00 91.31 208 HIS A N 1
ATOM 1693 C CA . HIS A 1 208 ? -5.124 -10.653 41.463 1.00 91.31 208 HIS A CA 1
ATOM 1694 C C . HIS A 1 208 ? -3.828 -11.171 40.846 1.00 91.31 208 HIS A C 1
ATOM 1696 O O . HIS A 1 208 ? -3.813 -12.223 40.203 1.00 91.31 208 HIS A O 1
ATOM 1702 N N . LYS A 1 209 ? -2.732 -10.456 41.087 1.00 85.50 209 LYS A N 1
ATOM 1703 C CA . LYS A 1 209 ? -1.374 -10.861 40.730 1.00 85.50 209 LYS A CA 1
ATOM 1704 C C . LYS A 1 209 ? -0.612 -11.207 42.005 1.00 85.50 209 LYS A C 1
ATOM 1706 O O . LYS A 1 209 ? -0.792 -10.574 43.049 1.00 85.50 209 LYS A O 1
ATOM 1711 N N . ARG A 1 210 ? 0.208 -12.253 41.929 1.00 85.19 210 ARG A N 1
ATOM 1712 C CA . ARG A 1 210 ? 1.119 -12.607 43.020 1.00 85.19 210 ARG A CA 1
ATOM 1713 C C . ARG A 1 210 ? 2.228 -11.568 43.089 1.00 85.19 210 ARG A C 1
ATOM 1715 O O . ARG A 1 210 ? 2.716 -11.118 42.052 1.00 85.19 210 ARG A O 1
ATOM 1722 N N . THR A 1 211 ? 2.598 -11.171 44.298 1.00 80.12 211 THR A N 1
ATOM 1723 C CA . THR A 1 211 ? 3.636 -10.164 44.494 1.00 80.12 211 THR A CA 1
ATOM 1724 C C . THR A 1 211 ? 4.986 -10.824 44.759 1.00 80.12 211 THR A C 1
ATOM 1726 O O . THR A 1 211 ? 5.144 -11.584 45.713 1.00 80.12 211 THR A O 1
ATOM 1729 N N . TRP A 1 212 ? 5.979 -10.520 43.918 1.00 78.75 212 TRP A N 1
ATOM 1730 C CA . TRP A 1 212 ? 7.333 -11.078 44.047 1.00 78.75 212 TRP A CA 1
ATOM 1731 C C . TRP A 1 212 ? 7.991 -10.724 45.389 1.00 78.75 212 TRP A C 1
ATOM 1733 O O . TRP A 1 212 ? 8.589 -11.585 46.023 1.00 78.75 212 TRP A O 1
ATOM 1743 N N . TRP A 1 213 ? 7.804 -9.489 45.870 1.00 77.62 213 TRP A N 1
ATOM 1744 C CA . TRP A 1 213 ? 8.364 -9.004 47.140 1.00 77.62 213 TRP A CA 1
ATOM 1745 C C . TRP A 1 213 ? 7.872 -9.762 48.383 1.00 77.62 213 TRP A C 1
ATOM 1747 O O . TRP A 1 213 ? 8.428 -9.585 49.457 1.00 77.62 213 TRP A O 1
ATOM 1757 N N . SER A 1 214 ? 6.847 -10.607 48.248 1.00 81.31 214 SER A N 1
ATOM 1758 C CA . SER A 1 214 ? 6.347 -11.466 49.323 1.00 81.31 214 SER A CA 1
ATOM 1759 C C . SER A 1 214 ? 6.651 -12.947 49.117 1.00 81.31 214 SER A C 1
ATOM 1761 O O . SER A 1 214 ? 5.947 -13.790 49.667 1.00 81.31 214 SER A O 1
ATOM 1763 N N . LEU A 1 215 ? 7.624 -13.282 48.259 1.00 80.88 215 LEU A N 1
ATOM 1764 C CA . LEU A 1 215 ? 7.874 -14.667 47.842 1.00 80.88 215 LEU A CA 1
ATOM 1765 C C . LEU A 1 215 ? 6.578 -15.358 47.371 1.00 80.88 215 LEU A C 1
ATOM 1767 O O . LEU A 1 215 ? 6.352 -16.533 47.631 1.00 80.88 215 LEU A O 1
ATOM 1771 N N . TRP A 1 216 ? 5.709 -14.614 46.668 1.00 79.12 216 TRP A N 1
ATOM 1772 C CA . TRP A 1 216 ? 4.446 -15.103 46.099 1.00 79.12 216 TRP A CA 1
ATOM 1773 C C . TRP A 1 216 ? 3.354 -15.474 47.121 1.00 79.12 216 TRP A C 1
ATOM 1775 O O . TRP A 1 216 ? 2.314 -16.004 46.710 1.00 79.12 216 TRP A O 1
ATOM 1785 N N . LEU A 1 217 ? 3.542 -15.162 48.408 1.00 81.88 217 LEU A N 1
ATOM 1786 C CA . LEU A 1 217 ? 2.589 -15.466 49.482 1.00 81.88 217 LEU A CA 1
ATOM 1787 C C . LEU A 1 217 ? 1.352 -14.561 49.446 1.00 81.88 217 LEU A C 1
ATOM 1789 O O . LEU A 1 217 ? 0.243 -15.016 49.730 1.00 81.88 217 LEU A O 1
ATOM 1793 N N . TYR A 1 218 ? 1.504 -13.301 49.026 1.00 81.69 218 TYR A N 1
ATOM 1794 C CA . TYR A 1 218 ? 0.392 -12.358 48.932 1.00 81.69 218 TYR A CA 1
ATOM 1795 C C . TYR A 1 218 ? -0.099 -12.166 47.492 1.00 81.69 218 TYR A C 1
ATOM 1797 O O . TYR A 1 218 ? 0.659 -12.093 46.518 1.00 81.69 218 TYR A O 1
ATOM 1805 N N . LYS A 1 219 ? -1.423 -12.053 47.361 1.00 84.81 219 LYS A N 1
ATOM 1806 C CA . LYS A 1 219 ? -2.122 -11.727 46.116 1.00 84.81 219 LYS A CA 1
ATOM 1807 C C . LYS A 1 219 ? -2.718 -10.331 46.246 1.00 84.81 219 LYS A C 1
ATOM 1809 O O . LYS A 1 219 ? -3.577 -10.117 47.097 1.00 84.81 219 LYS A O 1
ATOM 1814 N N . LYS A 1 220 ? -2.304 -9.400 45.384 1.00 87.00 220 LYS A N 1
ATOM 1815 C CA . LYS A 1 220 ? -2.871 -8.042 45.312 1.00 87.00 220 LYS A CA 1
ATOM 1816 C C . LYS A 1 220 ? -3.650 -7.880 43.999 1.00 87.00 220 LYS A C 1
ATOM 1818 O O . LYS A 1 220 ? -3.204 -8.420 42.984 1.00 87.00 220 LYS A O 1
ATOM 1823 N N . PRO A 1 221 ? -4.805 -7.190 43.980 1.00 88.62 221 PRO A N 1
ATOM 1824 C CA . PRO A 1 221 ? -5.464 -6.833 42.725 1.00 88.62 221 PRO A CA 1
ATOM 1825 C C . PRO A 1 221 ? -4.536 -6.000 41.829 1.00 88.62 221 PRO A C 1
ATOM 1827 O O . PRO A 1 221 ? -3.759 -5.191 42.334 1.00 88.62 221 PRO A O 1
ATOM 1830 N N . SER A 1 222 ? -4.595 -6.227 40.514 1.00 87.19 222 SER A N 1
ATOM 1831 C CA . SER A 1 222 ? -3.907 -5.372 39.536 1.00 87.19 222 SER A CA 1
ATOM 1832 C C . SER A 1 222 ? -4.580 -4.001 39.491 1.00 87.19 222 SER A C 1
ATOM 1834 O O . SER A 1 222 ? -5.808 -3.958 39.490 1.00 87.19 222 SER A O 1
ATOM 1836 N N . ASP A 1 223 ? -3.806 -2.919 39.398 1.00 86.50 223 ASP A N 1
ATOM 1837 C CA . ASP A 1 223 ? -4.351 -1.554 39.311 1.00 86.50 223 ASP A CA 1
ATOM 1838 C C . ASP A 1 223 ? -5.262 -1.421 38.073 1.00 86.50 223 ASP A C 1
ATOM 1840 O O . ASP A 1 223 ? -6.445 -1.139 38.215 1.00 86.50 223 ASP A O 1
ATOM 1844 N N . ASP A 1 224 ? -4.793 -1.871 36.904 1.00 87.19 224 ASP A N 1
ATOM 1845 C CA . ASP A 1 224 ? -5.607 -1.967 35.679 1.00 87.19 224 ASP A CA 1
ATOM 1846 C C . ASP A 1 224 ? -6.915 -2.775 35.852 1.00 87.19 224 ASP A C 1
ATOM 1848 O O . ASP A 1 224 ? -7.919 -2.508 35.200 1.00 87.19 224 ASP A O 1
ATOM 1852 N N . ALA A 1 225 ? -6.927 -3.798 36.717 1.00 88.69 225 ALA A N 1
ATOM 1853 C CA . ALA A 1 225 ? -8.132 -4.590 36.976 1.00 88.69 225 ALA A CA 1
ATOM 1854 C C . ALA A 1 225 ? -9.087 -3.893 37.956 1.00 88.69 225 ALA A C 1
ATOM 1856 O O . ALA A 1 225 ? -10.278 -4.200 37.963 1.00 88.69 225 ALA A O 1
ATOM 1857 N N . LEU A 1 226 ? -8.587 -2.980 38.793 1.00 88.69 226 LEU A N 1
ATOM 1858 C CA . LEU A 1 226 ? -9.422 -2.122 39.631 1.00 88.69 226 LEU A CA 1
ATOM 1859 C C . LEU A 1 226 ? -10.150 -1.079 38.782 1.00 88.69 226 LEU A C 1
ATOM 1861 O O . LEU A 1 226 ? -11.331 -0.845 39.035 1.00 88.69 226 LEU A O 1
ATOM 1865 N N . ASP A 1 227 ? -9.495 -0.555 37.747 1.00 87.00 227 ASP A N 1
ATOM 1866 C CA . ASP A 1 227 ? -10.070 0.433 36.825 1.00 87.00 227 ASP A CA 1
ATOM 1867 C C . ASP A 1 227 ? -11.196 -0.153 35.949 1.00 87.00 227 ASP A C 1
ATOM 1869 O O . ASP A 1 227 ? -12.094 0.562 35.515 1.00 87.00 227 ASP A O 1
ATOM 1873 N N . ILE A 1 228 ? -11.216 -1.477 35.743 1.00 89.69 228 ILE A N 1
ATOM 1874 C CA . ILE A 1 228 ? -12.288 -2.192 35.017 1.00 89.69 228 ILE A CA 1
ATOM 1875 C C . ILE A 1 228 ? -13.588 -2.298 35.840 1.00 89.69 228 ILE A C 1
ATOM 1877 O O . ILE A 1 228 ? -14.654 -2.600 35.288 1.00 89.69 228 ILE A O 1
ATOM 1881 N N . LYS A 1 229 ? -13.534 -2.094 37.163 1.00 90.50 229 LYS A N 1
ATOM 1882 C CA . LYS A 1 229 ? -14.708 -2.268 38.027 1.00 90.50 229 LYS A CA 1
ATOM 1883 C C . LYS A 1 229 ? -15.790 -1.243 37.699 1.00 90.50 229 LYS A C 1
ATOM 1885 O O . LYS A 1 229 ? -15.550 -0.041 37.714 1.00 90.50 229 LYS A O 1
ATOM 1890 N N . ALA A 1 230 ? -17.007 -1.736 37.511 1.00 91.38 230 ALA A N 1
ATOM 1891 C CA . ALA A 1 230 ? -18.192 -0.903 37.407 1.00 91.38 230 ALA A CA 1
ATOM 1892 C C . ALA A 1 230 ? -18.504 -0.228 38.756 1.00 91.38 230 ALA A C 1
ATOM 1894 O O . ALA A 1 230 ? -18.205 -0.767 39.828 1.00 91.38 230 ALA A O 1
ATOM 1895 N N . LEU A 1 231 ? -19.138 0.940 38.707 1.00 89.00 231 LEU A N 1
ATOM 1896 C CA . LEU A 1 231 ? -19.675 1.636 39.876 1.00 89.00 231 LEU A CA 1
ATOM 1897 C C . LEU A 1 231 ? -20.901 0.918 40.447 1.00 89.00 231 LEU A C 1
ATOM 1899 O O . LEU A 1 231 ? -20.984 0.723 41.658 1.00 89.00 231 LEU A O 1
ATOM 1903 N N . ASP A 1 232 ? -21.815 0.495 39.574 1.00 90.56 232 ASP A N 1
ATOM 1904 C CA . ASP A 1 232 ? -22.993 -0.305 39.917 1.00 90.56 232 ASP A CA 1
ATOM 1905 C C . ASP A 1 232 ? -23.164 -1.435 38.898 1.00 90.56 232 ASP A C 1
ATOM 1907 O O . ASP A 1 232 ? -22.819 -1.286 37.723 1.00 90.56 232 ASP A O 1
ATOM 1911 N N . VAL A 1 233 ? -23.698 -2.564 39.357 1.00 94.62 233 VAL A N 1
ATOM 1912 C CA . VAL A 1 233 ? -24.112 -3.672 38.497 1.00 94.62 233 VAL A CA 1
ATOM 1913 C C . VAL A 1 233 ? -25.451 -4.195 38.990 1.00 94.62 233 VAL A C 1
ATOM 1915 O O . VAL A 1 233 ? -25.582 -4.619 40.144 1.00 94.62 233 VAL A O 1
ATOM 1918 N N . PHE A 1 234 ? -26.435 -4.200 38.100 1.00 95.06 234 PHE A N 1
ATOM 1919 C CA . PHE A 1 234 ? -27.790 -4.662 38.375 1.00 95.06 234 PHE A CA 1
ATOM 1920 C C . PHE A 1 234 ? -28.441 -5.207 37.108 1.00 95.06 234 PHE A C 1
ATOM 1922 O O . PHE A 1 234 ? -27.930 -5.030 36.009 1.00 95.06 234 PHE A O 1
ATOM 1929 N N . ASP A 1 235 ? -29.576 -5.868 37.259 1.00 96.38 235 ASP A N 1
ATOM 1930 C CA . ASP A 1 235 ? -30.409 -6.338 36.153 1.00 96.38 235 ASP A CA 1
ATOM 1931 C C . ASP A 1 235 ? -31.868 -5.941 36.367 1.00 96.38 235 ASP A C 1
ATOM 1933 O O . ASP A 1 235 ? -32.257 -5.621 37.486 1.00 96.38 235 ASP A O 1
ATOM 1937 N N . ASP A 1 236 ? -32.676 -5.981 35.314 1.00 95.19 236 ASP A N 1
ATOM 1938 C CA . ASP A 1 236 ? -34.128 -5.735 35.364 1.00 95.19 236 ASP A CA 1
ATOM 1939 C C . ASP A 1 236 ? -34.962 -6.997 35.062 1.00 95.19 236 ASP A C 1
ATOM 1941 O O . ASP A 1 236 ? -36.162 -6.922 34.795 1.00 95.19 236 ASP A O 1
ATOM 1945 N N . GLY A 1 237 ? -34.318 -8.169 35.069 1.00 94.12 237 GLY A N 1
ATOM 1946 C CA . GLY A 1 237 ? -34.905 -9.442 34.647 1.00 94.12 237 GLY A CA 1
ATOM 1947 C C . GLY A 1 237 ? -34.826 -9.713 33.139 1.00 94.12 237 GLY A C 1
ATOM 1948 O O . GLY A 1 237 ? -35.017 -10.859 32.741 1.00 94.12 237 GLY A O 1
ATOM 1949 N N . LYS A 1 238 ? -34.485 -8.714 32.314 1.00 94.81 238 LYS A N 1
ATOM 1950 C CA . LYS A 1 238 ? -34.276 -8.863 30.867 1.00 94.81 238 LYS A CA 1
ATOM 1951 C C . LYS A 1 238 ? -32.824 -8.604 30.465 1.00 94.81 238 LYS A C 1
ATOM 1953 O O . LYS A 1 238 ? -32.243 -9.403 29.737 1.00 94.81 238 LYS A O 1
ATOM 1958 N N . TYR A 1 239 ? -32.236 -7.520 30.956 1.00 97.12 239 TYR A N 1
ATOM 1959 C CA . TYR A 1 239 ? -30.881 -7.074 30.646 1.00 97.12 239 TYR A CA 1
ATOM 1960 C C . TYR A 1 239 ? -30.059 -6.868 31.919 1.00 97.12 239 TYR A C 1
ATOM 1962 O O . TYR A 1 239 ? -30.601 -6.604 32.994 1.00 97.12 239 TYR A O 1
ATOM 1970 N N . THR A 1 240 ? -28.735 -6.960 31.787 1.00 97.38 240 THR A N 1
ATOM 1971 C CA . THR A 1 240 ? -27.784 -6.636 32.859 1.00 97.38 240 THR A CA 1
ATOM 1972 C C . THR A 1 240 ? -27.040 -5.350 32.521 1.00 97.38 240 THR A C 1
ATOM 1974 O O . THR A 1 240 ? -26.477 -5.209 31.437 1.00 97.38 240 THR A O 1
ATOM 1977 N N . TYR A 1 241 ? -27.007 -4.426 33.471 1.00 95.88 241 TYR A N 1
ATOM 1978 C CA . TYR A 1 241 ? -26.466 -3.084 33.334 1.00 95.88 241 TYR A CA 1
ATOM 1979 C C . TYR A 1 241 ? -25.190 -2.953 34.163 1.00 95.88 241 TYR A C 1
ATOM 1981 O O . TYR A 1 241 ? -25.180 -3.248 35.359 1.00 95.88 241 TYR A O 1
ATOM 1989 N N . PHE A 1 242 ? -24.120 -2.477 33.533 1.00 94.31 242 PHE A N 1
ATOM 1990 C CA . PHE A 1 242 ? -22.846 -2.157 34.172 1.00 94.31 242 PHE A CA 1
ATOM 1991 C C . PHE A 1 242 ? -22.618 -0.652 34.067 1.00 94.31 242 PHE A C 1
ATOM 1993 O O . PHE A 1 242 ? -22.363 -0.141 32.977 1.00 94.31 242 PHE A O 1
ATOM 2000 N N . ARG A 1 243 ? -22.739 0.055 35.192 1.00 90.25 243 ARG A N 1
ATOM 2001 C CA . ARG A 1 243 ? -22.598 1.513 35.271 1.00 90.25 243 ARG A CA 1
ATOM 2002 C C . ARG A 1 243 ? -21.142 1.905 35.473 1.00 90.25 243 ARG A C 1
ATOM 2004 O O . ARG A 1 243 ? -20.472 1.365 36.350 1.00 90.25 243 ARG A O 1
ATOM 2011 N N . TYR A 1 244 ? -20.690 2.907 34.744 1.00 88.25 244 TYR A N 1
ATOM 2012 C CA . TYR A 1 244 ? -19.342 3.458 34.801 1.00 88.25 244 TYR A CA 1
ATOM 2013 C C . TYR A 1 244 ? -19.384 4.980 34.931 1.00 88.25 244 TYR A C 1
ATOM 2015 O O . TYR A 1 244 ? -20.426 5.599 34.749 1.00 88.25 244 TYR A O 1
ATOM 2023 N N . ASP A 1 245 ? -18.243 5.576 35.256 1.00 79.44 245 ASP A N 1
ATOM 2024 C CA . ASP A 1 245 ? -18.021 7.011 35.093 1.00 79.44 245 ASP A CA 1
ATOM 2025 C C . ASP A 1 245 ? -17.235 7.202 33.798 1.00 79.44 245 ASP A C 1
ATOM 2027 O O . ASP A 1 245 ? -16.094 6.750 33.694 1.00 79.44 245 ASP A O 1
ATOM 2031 N N . ARG A 1 246 ? -17.868 7.796 32.786 1.00 70.19 246 ARG A N 1
ATOM 2032 C CA . ARG A 1 246 ? -17.277 7.947 31.456 1.00 70.19 246 ARG A CA 1
ATOM 2033 C C . ARG A 1 246 ? -16.164 8.998 31.420 1.00 70.19 246 ARG A C 1
ATOM 2035 O O . ARG A 1 246 ? -15.275 8.868 30.583 1.00 70.19 246 ARG A O 1
ATOM 2042 N N . ASP A 1 247 ? -16.165 9.959 32.342 1.00 67.69 247 ASP A N 1
ATOM 2043 C CA . ASP A 1 247 ? -15.128 10.994 32.434 1.00 67.69 247 ASP A CA 1
ATOM 2044 C C . ASP A 1 247 ? -13.851 10.449 33.090 1.00 67.69 247 ASP A C 1
ATOM 2046 O O . ASP A 1 247 ? -12.741 10.869 32.761 1.00 67.69 247 ASP A O 1
ATOM 2050 N N . GLN A 1 248 ? -13.997 9.457 33.976 1.00 63.62 248 GLN A N 1
ATOM 2051 C CA . GLN A 1 248 ? -12.878 8.740 34.604 1.00 63.62 248 GLN A CA 1
ATOM 2052 C C . GLN A 1 248 ? -12.491 7.442 33.884 1.00 63.62 248 GLN A C 1
ATOM 2054 O O . GLN A 1 248 ? -11.447 6.857 34.182 1.00 63.62 248 GLN A O 1
ATOM 2059 N N . ALA A 1 249 ? -13.312 6.959 32.948 1.00 55.91 249 ALA A N 1
ATOM 2060 C CA . ALA A 1 249 ? -13.025 5.753 32.187 1.00 55.91 249 ALA A CA 1
ATOM 2061 C C . ALA A 1 249 ? -11.836 6.012 31.254 1.00 55.91 249 ALA A C 1
ATOM 2063 O O . ALA A 1 249 ? -11.988 6.563 30.164 1.00 55.91 249 ALA A O 1
ATOM 2064 N N . PHE A 1 250 ? -10.639 5.591 31.669 1.00 51.28 250 PHE A N 1
ATOM 2065 C CA . PHE A 1 250 ? -9.433 5.631 30.849 1.00 51.28 250 PHE A CA 1
ATOM 2066 C C . PHE A 1 250 ? -9.651 4.844 29.539 1.00 51.28 250 PHE A C 1
ATOM 2068 O O . PHE A 1 250 ? -9.477 3.633 29.445 1.00 51.28 250 PHE A O 1
ATOM 2075 N N . SER A 1 251 ? -10.057 5.577 28.505 1.00 49.16 251 SER A N 1
ATOM 2076 C CA . SER A 1 251 ? -10.103 5.257 27.078 1.00 49.16 251 SER A CA 1
ATOM 2077 C C . SER A 1 251 ? -10.930 4.061 26.576 1.00 49.16 251 SER A C 1
ATOM 2079 O O . SER A 1 251 ? -11.248 4.103 25.385 1.00 49.16 251 SER A O 1
ATOM 2081 N N . LYS A 1 252 ? -11.291 3.015 27.341 1.00 62.06 252 LYS A N 1
ATOM 2082 C CA . LYS A 1 252 ? -12.058 1.866 26.791 1.00 62.06 252 LYS A CA 1
ATOM 2083 C C . LYS A 1 252 ? -12.969 1.184 27.821 1.00 62.06 252 LYS A C 1
ATOM 2085 O O . LYS A 1 252 ? -12.480 0.593 28.779 1.00 62.06 252 LYS A O 1
ATOM 2090 N N . PHE A 1 253 ? -14.283 1.186 27.569 1.00 81.50 253 PHE A N 1
ATOM 2091 C CA . PHE A 1 253 ? -15.225 0.276 28.233 1.00 81.50 253 PHE A CA 1
ATOM 2092 C C . PHE A 1 253 ? -14.754 -1.185 28.072 1.00 81.50 253 PHE A C 1
ATOM 2094 O O . PHE A 1 253 ? -14.333 -1.561 26.973 1.00 81.50 253 PHE A O 1
ATOM 2101 N N . PRO A 1 254 ? -14.787 -2.018 29.129 1.00 90.25 254 PRO A N 1
ATOM 2102 C CA . PRO A 1 254 ? -14.422 -3.428 29.015 1.00 90.25 254 PRO A CA 1
ATOM 2103 C C . PRO A 1 254 ? -15.440 -4.212 28.178 1.00 90.25 254 PRO A C 1
ATOM 2105 O O . PRO A 1 254 ? -16.614 -3.858 28.106 1.00 90.25 254 PRO A O 1
ATOM 2108 N N . TYR A 1 255 ? -15.012 -5.337 27.605 1.00 91.94 255 TYR A N 1
ATOM 2109 C CA . TYR A 1 255 ? -15.928 -6.280 26.961 1.00 91.94 255 TYR A CA 1
ATOM 2110 C C . TYR A 1 255 ? -16.624 -7.152 28.007 1.00 91.94 255 TYR A C 1
ATOM 2112 O O . TYR A 1 255 ? -15.976 -7.666 28.926 1.00 91.94 255 TYR A O 1
ATOM 2120 N N . THR A 1 256 ? -17.937 -7.328 27.849 1.00 94.38 256 THR A N 1
ATOM 2121 C CA . THR A 1 256 ? -18.775 -8.146 28.734 1.00 94.38 256 THR A CA 1
ATOM 2122 C C . THR A 1 256 ? -18.924 -9.560 28.174 1.00 94.38 256 THR A C 1
ATOM 2124 O O . THR A 1 256 ? -19.222 -9.745 26.998 1.00 94.38 256 THR A O 1
ATOM 2127 N N . TYR A 1 257 ? -18.712 -10.568 29.020 1.00 96.38 257 TYR A N 1
ATOM 2128 C CA . TYR A 1 257 ? -18.918 -11.978 28.687 1.00 96.38 257 TYR A CA 1
ATOM 2129 C C . TYR A 1 257 ? -19.828 -12.633 29.717 1.00 96.38 257 TYR A C 1
ATOM 2131 O O . TYR A 1 257 ? -19.651 -12.443 30.927 1.00 96.38 257 TYR A O 1
ATOM 2139 N N . LYS A 1 258 ? -20.771 -13.447 29.243 1.00 96.56 258 LYS A N 1
ATOM 2140 C CA . LYS A 1 258 ? -21.605 -14.295 30.095 1.00 96.56 258 LYS A CA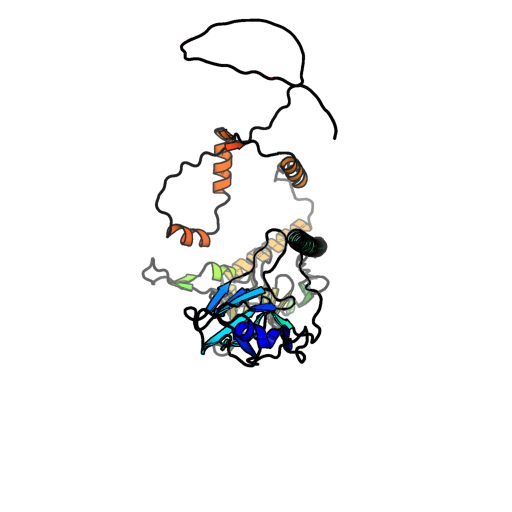 1
ATOM 2141 C C . LYS A 1 258 ? -20.811 -15.538 30.471 1.00 96.56 258 LYS A C 1
ATOM 2143 O O . LYS A 1 258 ? -20.275 -16.208 29.598 1.00 96.56 258 LYS A O 1
ATOM 2148 N N . VAL A 1 259 ? -20.756 -15.884 31.753 1.00 96.44 259 VAL A N 1
ATOM 2149 C CA . VAL A 1 259 ? -20.059 -17.106 32.179 1.00 96.44 259 VAL A CA 1
ATOM 2150 C C . VAL A 1 259 ? -21.059 -18.247 32.319 1.00 96.44 259 VAL A C 1
ATOM 2152 O O . VAL A 1 259 ? -21.912 -18.216 33.211 1.00 96.44 259 VAL A O 1
ATOM 2155 N N . VAL A 1 260 ? -20.916 -19.261 31.469 1.00 92.38 260 VAL A N 1
ATOM 2156 C CA . VAL A 1 260 ? -21.699 -20.507 31.479 1.00 92.38 260 VAL A CA 1
ATOM 2157 C C . VAL A 1 260 ? -20.719 -21.655 31.674 1.00 92.38 260 VAL A C 1
ATOM 2159 O O . VAL A 1 260 ? -19.677 -21.685 31.030 1.00 92.38 260 VAL A O 1
ATOM 2162 N N . ASP A 1 261 ? -20.983 -22.521 32.652 1.00 90.31 261 ASP A N 1
ATOM 2163 C CA . ASP A 1 261 ? -20.134 -23.680 32.984 1.00 90.31 261 ASP A CA 1
ATOM 2164 C C . ASP A 1 261 ? -18.649 -23.360 33.231 1.00 90.31 261 ASP A C 1
ATOM 2166 O O . ASP A 1 261 ? -17.769 -24.199 33.096 1.00 90.31 261 ASP A O 1
ATOM 2170 N N . GLY A 1 262 ? -18.363 -22.122 33.649 1.00 90.06 262 GLY A N 1
ATOM 2171 C CA . GLY A 1 262 ? -16.998 -21.649 33.898 1.00 90.06 262 GLY A CA 1
ATOM 2172 C C . GLY A 1 262 ? -16.282 -21.086 32.668 1.00 90.06 262 GLY A C 1
ATOM 2173 O O . GLY A 1 262 ? -15.171 -20.583 32.819 1.00 90.06 262 GLY A O 1
ATOM 2174 N N . TYR A 1 263 ? -16.926 -21.091 31.502 1.00 90.75 263 TYR A N 1
ATOM 2175 C CA . TYR A 1 263 ? -16.400 -20.551 30.252 1.00 90.75 263 TYR A CA 1
ATOM 2176 C C . TYR A 1 263 ? -17.039 -19.206 29.898 1.00 90.75 263 TYR A C 1
ATOM 2178 O O . TYR A 1 263 ? -18.235 -18.981 30.110 1.00 90.75 263 TYR A O 1
ATOM 2186 N N . ASP A 1 264 ? -16.228 -18.304 29.347 1.00 93.88 264 ASP A N 1
ATOM 2187 C CA . ASP A 1 264 ? -16.679 -17.008 28.842 1.00 93.88 264 ASP A CA 1
ATOM 2188 C C . ASP A 1 264 ? -17.393 -17.201 27.497 1.00 93.88 264 ASP A C 1
ATOM 2190 O O . ASP A 1 264 ? -16.796 -17.679 26.535 1.00 93.88 264 ASP A O 1
ATOM 2194 N N . ASN A 1 265 ? -18.658 -16.797 27.422 1.00 89.62 265 ASN A N 1
ATOM 2195 C CA . ASN A 1 265 ? -19.475 -16.838 26.215 1.00 89.62 265 ASN A CA 1
ATOM 2196 C C . ASN A 1 265 ? -19.753 -15.404 25.739 1.00 89.62 265 ASN A C 1
ATOM 2198 O O . ASN A 1 265 ? -20.065 -14.539 26.574 1.00 89.62 265 ASN A O 1
ATOM 2202 N N . PRO A 1 266 ? -19.631 -15.122 24.428 1.00 91.88 266 PRO A N 1
ATOM 2203 C CA . PRO A 1 266 ? -19.975 -13.815 23.888 1.00 91.88 266 PRO A CA 1
ATOM 2204 C C . PRO A 1 266 ? -21.469 -13.547 24.091 1.00 91.88 266 PRO A C 1
ATOM 2206 O O . PRO A 1 266 ? -22.295 -14.456 24.030 1.00 91.88 266 PRO A O 1
ATOM 2209 N N . ILE A 1 267 ? -21.808 -12.288 24.339 1.00 92.81 267 ILE A N 1
ATOM 2210 C CA . ILE A 1 267 ? -23.187 -11.822 24.463 1.00 92.81 267 ILE A CA 1
ATOM 2211 C C . ILE A 1 267 ? -23.345 -10.550 23.643 1.00 92.81 267 ILE A C 1
ATOM 2213 O O . ILE A 1 267 ? -22.386 -9.784 23.496 1.00 92.81 267 ILE A O 1
ATOM 2217 N N . ASN A 1 268 ? -24.547 -10.302 23.127 1.00 90.88 268 ASN A N 1
ATOM 2218 C CA . ASN A 1 268 ? -24.820 -8.999 22.552 1.00 90.88 268 ASN A CA 1
ATOM 2219 C C . ASN A 1 268 ? -24.764 -7.941 23.661 1.00 90.88 268 ASN A C 1
ATOM 2221 O O . ASN A 1 268 ? -25.372 -8.092 24.724 1.00 90.88 268 ASN A O 1
ATOM 2225 N N . SER A 1 269 ? -23.994 -6.885 23.432 1.00 92.62 269 SER A N 1
ATOM 2226 C CA . SER A 1 269 ? -23.877 -5.792 24.385 1.00 92.62 269 SER A CA 1
ATOM 2227 C C . SER A 1 269 ? -23.792 -4.465 23.658 1.00 92.62 269 SER A C 1
ATOM 2229 O O . SER A 1 269 ? -23.216 -4.363 22.576 1.00 92.62 269 SER A O 1
ATOM 2231 N N . ARG A 1 270 ? -24.385 -3.439 24.260 1.00 90.81 270 ARG A N 1
ATOM 2232 C CA . ARG A 1 270 ? -24.405 -2.081 23.720 1.00 90.81 270 ARG A CA 1
ATOM 2233 C C . ARG A 1 270 ? -24.050 -1.074 24.795 1.00 90.81 270 ARG A C 1
ATOM 2235 O O . ARG A 1 270 ? -24.307 -1.298 25.975 1.00 90.81 270 ARG A O 1
ATOM 2242 N N . VAL A 1 271 ? -23.477 0.045 24.376 1.00 89.31 271 VAL A N 1
ATOM 2243 C CA . VAL A 1 271 ? -23.127 1.151 25.268 1.00 89.31 271 VAL A CA 1
ATOM 2244 C C . VAL A 1 271 ? -24.176 2.245 25.120 1.00 89.31 271 VAL A C 1
ATOM 2246 O O . VAL A 1 271 ? -24.426 2.714 24.011 1.00 89.31 271 VAL A O 1
ATOM 2249 N N . VAL A 1 272 ? -24.791 2.642 26.232 1.00 88.56 272 VAL A N 1
ATOM 2250 C CA . VAL A 1 272 ? -25.770 3.735 26.288 1.00 88.56 272 VAL A CA 1
ATOM 2251 C C . VAL A 1 272 ? -25.399 4.644 27.454 1.00 88.56 272 VAL A C 1
ATOM 2253 O O . VAL A 1 272 ? -25.462 4.240 28.615 1.00 88.56 272 VAL A O 1
ATOM 2256 N N . GLY A 1 273 ? -24.978 5.871 27.143 1.00 84.12 273 GLY A N 1
ATOM 2257 C CA . GLY A 1 273 ? -24.465 6.816 28.133 1.00 84.12 273 GLY A CA 1
ATOM 2258 C C . GLY A 1 273 ? -23.313 6.228 28.959 1.00 84.12 273 GLY A C 1
ATOM 2259 O O . GLY A 1 273 ? -22.297 5.798 28.411 1.00 84.12 273 GLY A O 1
ATOM 2260 N N . ASN A 1 274 ? -23.508 6.183 30.276 1.00 86.19 274 ASN A N 1
ATOM 2261 C CA . ASN A 1 274 ? -22.571 5.643 31.264 1.00 86.19 274 ASN A CA 1
ATOM 2262 C C . ASN A 1 274 ? -22.682 4.122 31.480 1.00 86.19 274 ASN A C 1
ATOM 2264 O O . ASN A 1 274 ? -22.067 3.584 32.402 1.00 86.19 274 ASN A O 1
ATOM 2268 N N . TYR A 1 275 ? -23.470 3.414 30.668 1.00 90.44 275 TYR A N 1
ATOM 2269 C CA . TYR A 1 275 ? -23.791 2.008 30.892 1.00 90.44 275 TYR A CA 1
ATOM 2270 C C . TYR A 1 275 ? -23.327 1.125 29.744 1.00 90.44 275 TYR A C 1
ATOM 2272 O O . TYR A 1 275 ? -23.549 1.432 28.573 1.00 90.44 275 TYR A O 1
ATOM 2280 N N . ILE A 1 276 ? -22.776 -0.033 30.098 1.00 93.12 276 ILE A N 1
ATOM 2281 C CA . ILE A 1 276 ? -22.739 -1.193 29.210 1.00 93.12 276 ILE A CA 1
ATOM 2282 C C . ILE A 1 276 ? -23.959 -2.044 29.541 1.00 93.12 276 ILE A C 1
ATOM 2284 O O . ILE A 1 276 ? -24.163 -2.422 30.695 1.00 93.12 276 ILE A O 1
ATOM 2288 N N . ILE A 1 277 ? -24.769 -2.339 28.535 1.00 95.06 277 ILE A N 1
ATOM 2289 C CA . ILE A 1 277 ? -25.985 -3.135 28.654 1.00 95.06 277 ILE A CA 1
ATOM 2290 C C . ILE A 1 277 ? -25.719 -4.463 27.963 1.00 95.06 277 ILE A C 1
ATOM 2292 O O . ILE A 1 277 ? -25.535 -4.492 26.748 1.00 95.06 277 ILE A O 1
ATOM 2296 N N . ALA A 1 278 ? -25.681 -5.547 28.731 1.00 96.75 278 ALA A N 1
ATOM 2297 C CA . ALA A 1 278 ? -25.665 -6.902 28.200 1.00 96.75 278 ALA A CA 1
ATOM 2298 C C . ALA A 1 278 ? -27.107 -7.381 28.008 1.00 96.75 278 ALA A C 1
ATOM 2300 O O . ALA A 1 278 ? -27.918 -7.294 28.935 1.00 96.75 278 ALA A O 1
ATOM 2301 N N . GLU A 1 279 ? -27.423 -7.901 26.822 1.00 95.25 279 GLU A N 1
ATOM 2302 C CA . GLU A 1 279 ? -28.782 -8.304 26.444 1.00 95.25 279 GLU A CA 1
ATOM 2303 C C . GLU A 1 279 ? -29.203 -9.672 27.019 1.00 95.25 279 GLU A C 1
ATOM 2305 O O . GLU A 1 279 ? -29.782 -10.499 26.323 1.00 95.25 279 GLU A O 1
ATOM 2310 N N . ASP A 1 280 ? -28.875 -9.932 28.287 1.00 95.69 280 ASP A N 1
ATOM 2311 C CA . ASP A 1 280 ? -29.245 -11.148 29.015 1.00 95.69 280 ASP A CA 1
ATOM 2312 C C . ASP A 1 280 ? -29.049 -10.956 30.533 1.00 95.69 280 ASP A C 1
ATOM 2314 O O . ASP A 1 280 ? -28.393 -10.010 30.990 1.00 95.69 280 ASP A O 1
ATOM 2318 N N . VAL A 1 281 ? -29.561 -11.893 31.331 1.00 95.88 281 VAL A N 1
ATOM 2319 C CA . VAL A 1 281 ? -29.377 -11.968 32.782 1.00 95.88 281 VAL A CA 1
ATOM 2320 C C . VAL A 1 281 ? -28.602 -13.228 33.160 1.00 95.88 281 VAL A C 1
ATOM 2322 O O . VAL A 1 281 ? -28.990 -14.357 32.877 1.00 95.88 281 VAL A O 1
ATOM 2325 N N . SER A 1 282 ? -27.503 -13.048 33.895 1.00 95.56 282 SER A N 1
ATOM 2326 C CA . SER A 1 282 ? -26.683 -14.155 34.398 1.00 95.56 282 SER A CA 1
ATOM 2327 C C . SER A 1 282 ? -26.268 -13.953 35.850 1.00 95.56 282 SER A C 1
ATOM 2329 O O . SER A 1 282 ? -26.203 -12.837 36.374 1.00 95.56 282 SER A O 1
ATOM 2331 N N . LYS A 1 283 ? -25.966 -15.070 36.523 1.00 95.12 283 LYS A N 1
ATOM 2332 C CA . LYS A 1 283 ? -25.372 -15.090 37.866 1.00 95.12 283 LYS A CA 1
ATOM 2333 C C . LYS A 1 283 ? -23.867 -14.819 37.837 1.00 95.12 283 LYS A C 1
ATOM 2335 O O . LYS A 1 283 ? -23.314 -14.485 38.885 1.00 95.12 283 LYS A O 1
ATOM 2340 N N . LYS A 1 284 ? -23.198 -15.003 36.697 1.00 97.31 284 LYS A N 1
ATOM 2341 C CA . LYS A 1 284 ? -21.745 -14.858 36.553 1.00 97.31 284 LYS A CA 1
ATOM 2342 C C . LYS A 1 284 ? -21.408 -14.141 35.242 1.00 97.31 284 LYS A C 1
ATOM 2344 O O . LYS A 1 284 ? -21.921 -14.514 34.188 1.00 97.31 284 LYS A O 1
ATOM 2349 N N . TRP A 1 285 ? -20.515 -13.163 35.330 1.00 97.81 285 TRP A N 1
ATOM 2350 C CA . TRP A 1 285 ? -20.012 -12.382 34.204 1.00 97.81 285 TRP A CA 1
ATOM 2351 C C . TRP A 1 285 ? -18.502 -12.182 34.305 1.00 97.81 285 TRP A C 1
ATOM 2353 O O . TRP A 1 285 ? -17.940 -12.169 35.406 1.00 97.81 285 TRP A O 1
ATOM 2363 N N . THR A 1 286 ? -17.873 -11.942 33.162 1.00 97.19 286 THR A N 1
ATOM 2364 C CA . THR A 1 286 ? -16.481 -11.501 33.060 1.00 97.19 286 THR A CA 1
ATOM 2365 C C . THR A 1 286 ? -16.441 -10.164 32.325 1.00 97.19 286 THR A C 1
ATOM 2367 O O . THR A 1 286 ? -16.915 -10.057 31.198 1.00 97.19 286 THR A O 1
ATOM 2370 N N . LEU A 1 287 ? -15.862 -9.146 32.962 1.00 95.12 287 LEU A N 1
ATOM 2371 C CA . LEU A 1 287 ? -15.522 -7.864 32.345 1.00 95.12 287 LEU A CA 1
ATOM 2372 C C . LEU A 1 287 ? -14.042 -7.911 31.982 1.00 95.12 287 LEU A C 1
ATOM 2374 O O . LEU A 1 287 ? -13.211 -8.029 32.883 1.00 95.12 287 LEU A O 1
ATOM 2378 N N . ARG A 1 288 ? -13.694 -7.872 30.695 1.00 92.56 288 ARG A N 1
ATOM 2379 C CA . ARG A 1 288 ? -12.313 -8.074 30.229 1.00 92.56 288 ARG A CA 1
ATOM 2380 C C . ARG A 1 288 ? -11.800 -6.873 29.439 1.00 92.56 288 ARG A C 1
ATOM 2382 O O . ARG A 1 288 ? -12.473 -6.377 28.541 1.00 92.56 288 ARG A O 1
ATOM 2389 N N . SER A 1 289 ? -10.567 -6.465 29.735 1.00 90.12 289 S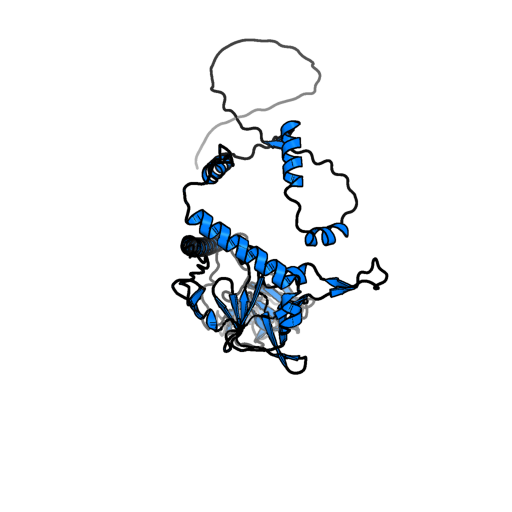ER A N 1
ATOM 2390 C CA . SER A 1 289 ? -9.792 -5.511 28.938 1.00 90.12 289 SER A CA 1
ATOM 2391 C C . SER A 1 289 ? -8.385 -6.074 28.727 1.00 90.12 289 SER A C 1
ATOM 2393 O O . SER A 1 289 ? -7.569 -6.152 29.649 1.00 90.12 289 SER A O 1
ATOM 2395 N N . GLY A 1 290 ? -8.117 -6.568 27.515 1.00 88.12 290 GLY A N 1
ATOM 2396 C CA . GLY A 1 290 ? -6.875 -7.276 27.200 1.00 88.12 290 GLY A CA 1
ATOM 2397 C C . GLY A 1 290 ? -6.648 -8.490 28.111 1.00 88.12 290 GLY A C 1
ATOM 2398 O O . GLY A 1 290 ? -7.461 -9.413 28.153 1.00 88.12 290 GLY A O 1
ATOM 2399 N N . LYS A 1 291 ? -5.525 -8.494 28.842 1.00 89.88 291 LYS A N 1
ATOM 2400 C CA . LYS A 1 291 ? -5.148 -9.574 29.776 1.00 89.88 291 LYS A CA 1
ATOM 2401 C C . LYS A 1 291 ? -5.756 -9.414 31.176 1.00 89.88 291 LYS A C 1
ATOM 2403 O O . LYS A 1 291 ? -5.639 -10.337 31.992 1.00 89.88 291 LYS A O 1
ATOM 2408 N N . GLU A 1 292 ? -6.354 -8.266 31.476 1.00 92.56 292 GLU A N 1
ATOM 2409 C CA . GLU A 1 292 ? -6.938 -7.938 32.776 1.00 92.56 292 GLU A CA 1
ATOM 2410 C C . GLU A 1 292 ? -8.448 -8.168 32.762 1.00 92.56 292 GLU A C 1
ATOM 2412 O O . GLU A 1 292 ? -9.103 -8.074 31.721 1.00 92.56 292 GLU A O 1
ATOM 2417 N N . TYR A 1 293 ? -9.000 -8.538 33.917 1.00 94.00 293 TYR A N 1
ATOM 2418 C CA . TYR A 1 293 ? -10.421 -8.839 34.026 1.00 94.00 293 TYR A CA 1
ATOM 2419 C C . TYR A 1 293 ? -10.969 -8.645 35.440 1.00 94.00 293 TYR A C 1
ATOM 2421 O O . TYR A 1 293 ? -10.240 -8.723 36.433 1.00 94.00 293 TYR A O 1
ATOM 2429 N N . VAL A 1 294 ? -12.284 -8.456 35.520 1.00 95.12 294 VAL A N 1
ATOM 2430 C CA . VAL A 1 294 ? -13.079 -8.470 36.748 1.00 95.12 294 VAL A CA 1
ATOM 2431 C C . VAL A 1 294 ? -14.149 -9.545 36.612 1.00 95.12 294 VAL A C 1
ATOM 2433 O O . VAL A 1 294 ? -14.948 -9.531 35.679 1.00 95.12 294 VAL A O 1
ATOM 2436 N N . CYS A 1 295 ? -14.179 -10.478 37.559 1.00 95.88 295 CYS A N 1
ATOM 2437 C CA . CYS A 1 295 ? -15.262 -11.447 37.667 1.00 95.88 295 CYS A CA 1
ATOM 2438 C C . CYS A 1 295 ? -16.415 -10.824 38.448 1.00 95.88 295 CYS A C 1
ATOM 2440 O O . CYS A 1 295 ? -16.227 -10.379 39.583 1.00 95.88 295 CYS A O 1
ATOM 2442 N N . VAL A 1 296 ? -17.613 -10.859 37.881 1.00 96.62 296 VAL A N 1
ATOM 2443 C CA . VAL A 1 296 ? -18.828 -10.392 38.542 1.00 96.62 296 VAL A CA 1
ATOM 2444 C C . VAL A 1 296 ? -19.697 -11.594 38.877 1.00 96.62 296 VAL A C 1
ATOM 2446 O O . VAL A 1 296 ? -19.991 -12.418 38.014 1.00 96.62 296 VAL A O 1
ATOM 2449 N N . ARG A 1 297 ? -20.105 -11.732 40.141 1.00 95.50 297 ARG A N 1
ATOM 2450 C CA . ARG A 1 297 ? -20.953 -12.848 40.587 1.00 95.50 297 ARG A CA 1
ATOM 2451 C C . ARG A 1 297 ? -22.106 -12.356 41.441 1.00 95.50 297 ARG A C 1
ATOM 2453 O O . ARG A 1 297 ? -21.895 -11.590 42.376 1.00 95.50 297 ARG A O 1
ATOM 2460 N N . ARG A 1 298 ? -23.301 -12.873 41.179 1.00 94.00 298 ARG A N 1
ATOM 2461 C CA . ARG A 1 298 ? -24.489 -12.617 41.988 1.00 94.00 298 ARG A CA 1
ATOM 2462 C C . ARG A 1 298 ? -24.406 -13.340 43.335 1.00 94.00 298 ARG A C 1
ATOM 2464 O O . ARG A 1 298 ? -24.242 -14.559 43.388 1.00 94.00 298 ARG A O 1
ATOM 2471 N N . ASP A 1 299 ? -24.524 -12.574 44.411 1.00 93.81 299 ASP A N 1
ATOM 2472 C CA . ASP A 1 299 ? -24.593 -13.028 45.800 1.00 93.81 299 ASP A CA 1
ATOM 2473 C C . ASP A 1 299 ? -25.194 -11.905 46.664 1.00 93.81 299 ASP A C 1
ATOM 2475 O O . ASP A 1 299 ? -24.478 -11.036 47.164 1.00 93.81 299 ASP A O 1
ATOM 2479 N N . LYS A 1 300 ? -26.527 -11.892 46.801 1.00 88.81 300 LYS A N 1
ATOM 2480 C CA . LYS A 1 300 ? -27.258 -10.796 47.463 1.00 88.81 300 LYS A CA 1
ATOM 2481 C C . LYS A 1 300 ? -26.831 -10.602 48.920 1.00 88.81 300 LYS A C 1
ATOM 2483 O O . LYS A 1 300 ? -26.591 -9.472 49.339 1.00 88.81 300 LYS A O 1
ATOM 2488 N N . HIS A 1 301 ? -26.674 -11.695 49.666 1.00 89.38 301 HIS A N 1
ATOM 2489 C CA . HIS A 1 301 ? -26.312 -11.646 51.083 1.00 89.38 301 HIS A CA 1
ATOM 2490 C C . HIS A 1 301 ? -24.915 -11.063 51.299 1.00 89.38 301 HIS A C 1
ATOM 2492 O O . HIS A 1 301 ? -24.726 -10.192 52.147 1.00 89.38 301 HIS A O 1
ATOM 2498 N N . LYS A 1 302 ? -23.922 -11.506 50.517 1.00 89.94 302 LYS A N 1
ATOM 2499 C CA . LYS A 1 302 ? -22.561 -10.966 50.635 1.00 89.94 302 LYS A CA 1
ATOM 2500 C C . LYS A 1 302 ? -22.440 -9.562 50.050 1.00 89.94 302 LYS A C 1
ATOM 2502 O O . LYS A 1 302 ? -21.618 -8.791 50.535 1.00 89.94 302 LYS A O 1
ATOM 2507 N N . TYR A 1 303 ? -23.243 -9.220 49.043 1.00 88.31 303 TYR A N 1
ATOM 2508 C CA . TYR A 1 303 ? -23.239 -7.894 48.431 1.00 88.31 303 TYR A CA 1
ATOM 2509 C C . TYR A 1 303 ? -23.593 -6.796 49.433 1.00 88.31 303 TYR A C 1
ATOM 2511 O O . TYR A 1 303 ? -22.845 -5.829 49.528 1.00 88.31 303 TYR A O 1
ATOM 2519 N N . GLN A 1 304 ? -24.628 -6.982 50.255 1.00 86.00 304 GLN A N 1
ATOM 2520 C CA . GLN A 1 304 ? -25.017 -6.000 51.279 1.00 86.00 304 GLN A CA 1
ATOM 2521 C C . GLN A 1 304 ? -23.893 -5.679 52.284 1.00 86.00 304 GLN A C 1
ATOM 2523 O O . GLN A 1 304 ? -23.836 -4.576 52.814 1.00 86.00 304 GLN A O 1
ATOM 2528 N N . LYS A 1 305 ? -22.964 -6.616 52.519 1.00 87.94 305 LYS A N 1
ATOM 2529 C CA . LYS A 1 305 ? -21.807 -6.445 53.421 1.00 87.94 305 LYS A CA 1
ATOM 2530 C C . LYS A 1 305 ? -20.513 -6.071 52.684 1.00 87.94 305 LYS A C 1
ATOM 2532 O O . LYS A 1 305 ? -19.435 -6.057 53.276 1.00 87.94 305 LYS A O 1
ATOM 2537 N N . SER A 1 306 ? -20.580 -5.849 51.374 1.00 87.19 306 SER A N 1
ATOM 2538 C CA . SER A 1 306 ? -19.402 -5.684 50.524 1.00 87.19 306 SER A CA 1
ATOM 2539 C C . SER A 1 306 ? -18.927 -4.232 50.443 1.00 87.19 306 SER A C 1
ATOM 2541 O O . SER A 1 306 ? -19.711 -3.288 50.544 1.00 87.19 306 SER A O 1
ATOM 2543 N N . LYS A 1 307 ? -17.628 -4.046 50.168 1.00 85.12 307 LYS A N 1
ATOM 2544 C CA . LYS A 1 307 ? -17.054 -2.722 49.861 1.00 85.12 307 LYS A CA 1
ATOM 2545 C C . LYS A 1 307 ? -17.697 -2.073 48.630 1.00 85.12 307 LYS A C 1
ATOM 2547 O O . LYS A 1 307 ? -17.754 -0.851 48.563 1.00 85.12 307 LYS A O 1
ATOM 2552 N N . ASP A 1 308 ? -18.183 -2.880 47.688 1.00 80.38 308 ASP A N 1
ATOM 2553 C CA . ASP A 1 308 ? -18.836 -2.407 46.464 1.00 80.38 308 ASP A CA 1
ATOM 2554 C C . ASP A 1 308 ? -20.173 -1.733 46.793 1.00 80.38 308 ASP A C 1
ATOM 2556 O O . ASP A 1 308 ? -20.422 -0.618 46.345 1.00 80.38 308 ASP A O 1
ATOM 2560 N N . PHE A 1 309 ? -20.980 -2.354 47.661 1.00 86.75 309 PHE A N 1
ATOM 2561 C CA . PHE A 1 309 ? -22.235 -1.769 48.140 1.00 86.75 309 PHE A CA 1
ATOM 2562 C C . PHE A 1 309 ? -22.003 -0.490 48.950 1.00 86.75 309 PHE A C 1
ATOM 2564 O O . PHE A 1 309 ? -22.665 0.513 48.709 1.00 86.75 309 PHE A O 1
ATOM 2571 N N . MET A 1 310 ? -21.018 -0.484 49.856 1.00 87.50 310 MET A N 1
ATOM 2572 C CA . MET A 1 310 ? -20.677 0.720 50.627 1.00 87.50 310 MET A CA 1
ATOM 2573 C C . MET A 1 310 ? -20.194 1.871 49.733 1.00 87.50 310 MET A C 1
ATOM 2575 O O . MET A 1 310 ? -20.528 3.027 49.983 1.00 87.50 310 MET A O 1
ATOM 2579 N N . ARG A 1 311 ? -19.418 1.567 48.681 1.00 84.44 311 ARG A N 1
ATOM 2580 C CA . ARG A 1 311 ? -18.978 2.558 47.688 1.00 84.44 311 ARG A CA 1
ATOM 2581 C C . ARG A 1 311 ? -20.168 3.119 46.914 1.00 84.44 311 ARG A C 1
ATOM 2583 O O . ARG A 1 311 ? -20.265 4.333 46.782 1.00 84.44 311 ARG A O 1
ATOM 2590 N N . LEU A 1 312 ? -21.060 2.252 46.436 1.00 83.88 312 LEU A N 1
ATOM 2591 C CA . LEU A 1 312 ? -22.254 2.661 45.702 1.00 83.88 312 LEU A CA 1
ATOM 2592 C C . LEU A 1 312 ? -23.176 3.528 46.561 1.00 83.88 312 LEU A C 1
ATOM 2594 O O . LEU A 1 312 ? -23.596 4.586 46.109 1.00 83.88 312 LEU A O 1
ATOM 2598 N N . LYS A 1 313 ? -23.445 3.113 47.805 1.00 86.00 313 LYS A N 1
ATOM 2599 C CA . LYS A 1 313 ? -24.284 3.863 48.746 1.00 86.00 313 LYS A CA 1
ATOM 2600 C C . LYS A 1 313 ? -23.774 5.297 48.920 1.00 86.00 313 LYS A C 1
ATOM 2602 O O . LYS A 1 313 ? -24.536 6.233 48.729 1.00 86.00 313 LYS A O 1
ATOM 2607 N N . ARG A 1 314 ? -22.466 5.464 49.158 1.00 86.38 314 ARG A N 1
ATOM 2608 C CA . ARG A 1 314 ? -21.833 6.786 49.285 1.00 86.38 314 ARG A CA 1
ATOM 2609 C C . ARG A 1 314 ? -21.970 7.635 48.016 1.00 86.38 314 ARG A C 1
ATOM 2611 O O . ARG A 1 314 ? -22.186 8.834 48.115 1.00 86.38 314 ARG A O 1
ATOM 2618 N N . LEU A 1 315 ? -21.821 7.029 46.835 1.00 81.88 315 LEU A N 1
ATOM 2619 C CA . LEU A 1 315 ? -21.956 7.740 45.558 1.00 81.88 315 LEU A CA 1
ATOM 2620 C C . LEU A 1 315 ? -23.394 8.200 45.306 1.00 81.88 315 LEU A C 1
ATOM 2622 O O . LEU A 1 315 ? -23.594 9.310 44.826 1.00 81.88 315 LEU A O 1
ATOM 2626 N N . LEU A 1 316 ? -24.382 7.366 45.637 1.00 79.94 316 LEU A N 1
ATOM 2627 C CA . LEU A 1 316 ? -25.795 7.727 45.515 1.00 79.94 316 LEU A CA 1
ATOM 2628 C C . LEU A 1 316 ? -26.170 8.845 46.496 1.00 79.94 316 LEU A C 1
ATOM 2630 O O . LEU A 1 316 ? -26.777 9.820 46.078 1.00 79.94 316 LEU A O 1
ATOM 2634 N N . GLU A 1 317 ? -25.724 8.766 47.754 1.00 83.31 317 GLU A N 1
ATOM 2635 C CA . GLU A 1 317 ? -25.926 9.831 48.752 1.00 83.31 317 GLU A CA 1
ATOM 2636 C C . GLU A 1 317 ? -25.295 11.163 48.309 1.00 83.31 317 GLU A C 1
ATOM 2638 O O . GLU A 1 317 ? -25.887 12.227 48.483 1.00 83.31 317 GLU A O 1
ATOM 2643 N N . GLN A 1 318 ? -24.102 11.124 47.705 1.00 79.12 318 GLN A N 1
ATOM 2644 C CA . GLN A 1 318 ? -23.450 12.314 47.149 1.00 79.12 318 GLN A CA 1
ATOM 2645 C C . GLN A 1 318 ? -24.218 12.898 45.961 1.00 79.12 318 GLN A C 1
ATOM 2647 O O . GLN A 1 318 ? -24.359 14.115 45.880 1.00 79.12 318 GLN A O 1
ATOM 2652 N N . ASP A 1 319 ? -24.716 12.058 45.052 1.00 73.19 319 ASP A N 1
ATOM 2653 C CA . ASP A 1 319 ? -25.511 12.504 43.904 1.00 73.19 319 ASP A CA 1
ATOM 2654 C C . ASP A 1 319 ? -26.851 13.108 44.350 1.00 73.19 319 ASP A C 1
ATOM 2656 O O . ASP A 1 319 ? -27.234 14.173 43.873 1.00 73.19 319 ASP A O 1
ATOM 2660 N N . GLU A 1 320 ? -27.523 12.501 45.331 1.00 73.75 320 GLU A N 1
ATOM 2661 C CA . GLU A 1 320 ? -28.735 13.048 45.951 1.00 73.75 320 GLU A CA 1
ATOM 2662 C C . GLU A 1 320 ? -28.461 14.382 46.656 1.00 73.75 320 GLU A C 1
ATOM 2664 O O . GLU A 1 320 ? -29.202 15.342 46.450 1.00 73.75 320 GLU A O 1
ATOM 2669 N N . ALA A 1 321 ? -27.366 14.497 47.414 1.00 70.44 321 ALA A N 1
ATOM 2670 C CA . ALA A 1 321 ? -26.966 15.752 48.048 1.00 70.44 321 ALA A CA 1
ATOM 2671 C C . ALA A 1 321 ? -26.614 16.839 47.017 1.00 70.44 321 ALA A C 1
ATOM 2673 O O . ALA A 1 321 ? -26.957 18.006 47.204 1.00 70.44 321 ALA A O 1
ATOM 2674 N N . MET A 1 322 ? -25.960 16.476 45.909 1.00 60.78 322 MET A N 1
ATOM 2675 C CA . MET A 1 322 ? -25.656 17.394 44.806 1.00 60.78 322 MET A CA 1
ATOM 2676 C C . MET A 1 322 ? -26.920 17.815 44.052 1.00 60.78 322 MET A C 1
ATOM 2678 O O . MET A 1 322 ? -27.058 18.989 43.717 1.00 60.78 322 MET A O 1
ATOM 2682 N N . LYS A 1 323 ? -27.867 16.899 43.823 1.00 66.50 323 LYS A N 1
ATOM 2683 C CA . LYS A 1 323 ? -29.191 17.202 43.258 1.00 66.50 323 LYS A CA 1
ATOM 2684 C C . LYS A 1 323 ? -29.991 18.119 44.184 1.00 66.50 323 LYS A C 1
ATOM 2686 O O . LYS A 1 323 ? -30.525 19.119 43.721 1.00 66.50 323 LYS A O 1
ATOM 2691 N N . ALA A 1 324 ? -29.994 17.858 45.491 1.00 60.75 324 ALA A N 1
ATOM 2692 C CA . ALA A 1 324 ? -30.635 18.717 46.484 1.00 60.75 324 ALA A CA 1
ATOM 2693 C C . ALA A 1 324 ? -29.996 20.117 46.546 1.00 60.75 324 ALA A C 1
ATOM 2695 O O . ALA A 1 324 ? -30.715 21.111 46.604 1.00 60.75 324 ALA A O 1
ATOM 2696 N N . LYS A 1 325 ? -28.661 20.219 46.458 1.00 56.94 325 LYS A N 1
ATOM 2697 C CA . LYS A 1 325 ? -27.944 21.505 46.359 1.00 56.94 325 LYS A CA 1
ATOM 2698 C C . LYS A 1 325 ? -28.249 22.256 45.063 1.00 56.94 325 LYS A C 1
ATOM 2700 O O . LYS A 1 325 ? -28.445 23.461 45.104 1.00 56.94 325 LYS A O 1
ATOM 2705 N N . ARG A 1 326 ? -28.326 21.562 43.922 1.00 53.03 326 ARG A N 1
ATOM 2706 C CA . ARG A 1 326 ? -28.737 22.164 42.639 1.00 53.03 326 ARG A CA 1
ATOM 2707 C C . ARG A 1 326 ? -30.171 22.692 42.687 1.00 53.03 326 ARG A C 1
ATOM 2709 O O . ARG A 1 326 ? -30.454 23.711 42.070 1.00 53.03 326 ARG A O 1
ATOM 2716 N N . ASN A 1 327 ? -31.045 22.025 43.438 1.00 49.62 327 ASN A N 1
ATOM 2717 C CA . ASN A 1 327 ? -32.442 22.423 43.593 1.00 49.62 327 ASN A CA 1
ATOM 2718 C C . ASN A 1 327 ? -32.646 23.538 44.641 1.00 49.62 327 ASN A C 1
ATOM 2720 O O . ASN A 1 327 ? -33.664 24.218 44.594 1.00 49.62 327 ASN A O 1
ATOM 2724 N N . ASN A 1 328 ? -31.683 23.767 45.543 1.00 47.12 328 ASN A N 1
ATOM 2725 C CA . ASN A 1 328 ? -31.693 24.851 46.533 1.00 47.12 328 ASN A CA 1
ATOM 2726 C C . ASN A 1 328 ? -30.595 25.877 46.218 1.00 47.12 328 ASN A C 1
ATOM 2728 O O . ASN A 1 328 ? -29.514 25.872 46.807 1.00 47.12 328 ASN A O 1
ATOM 2732 N N . ILE A 1 329 ? -30.896 26.787 45.292 1.00 37.31 329 ILE A N 1
ATOM 2733 C CA . ILE A 1 329 ? -29.950 27.731 44.673 1.00 37.31 329 ILE A CA 1
ATOM 2734 C C . ILE A 1 329 ? -29.464 28.882 45.591 1.00 37.31 329 ILE A C 1
ATOM 2736 O O . ILE A 1 329 ? -28.841 29.825 45.118 1.00 37.31 329 ILE A O 1
ATOM 2740 N N . HIS A 1 330 ? -29.708 28.810 46.907 1.00 41.59 330 HIS A N 1
ATOM 2741 C CA . HIS A 1 330 ? -29.417 29.881 47.877 1.00 41.59 330 HIS A CA 1
ATOM 2742 C C . HIS A 1 330 ? -28.296 29.586 48.895 1.00 41.59 330 HIS A C 1
ATOM 2744 O O . HIS A 1 330 ? -28.102 30.374 49.814 1.00 41.59 330 HIS A O 1
ATOM 2750 N N . LEU A 1 331 ? -27.535 28.492 48.761 1.00 38.47 331 LEU A N 1
ATOM 2751 C CA . LEU A 1 331 ? -26.473 28.125 49.724 1.00 38.47 331 LEU A CA 1
ATOM 2752 C C . LEU A 1 331 ? -25.082 27.923 49.098 1.00 38.47 331 LEU A C 1
ATOM 2754 O O . LEU A 1 331 ? -24.280 27.139 49.603 1.00 38.47 331 LEU A O 1
ATOM 2758 N N . ILE A 1 332 ? -24.772 28.615 48.001 1.00 35.94 332 ILE A N 1
ATOM 2759 C CA . ILE A 1 332 ? -23.400 28.670 47.479 1.00 35.94 332 ILE A CA 1
ATOM 2760 C C . ILE A 1 332 ? -22.802 30.014 47.902 1.00 35.94 332 ILE A C 1
ATOM 2762 O O . ILE A 1 332 ? -22.993 31.017 47.224 1.00 35.94 332 ILE A O 1
ATOM 2766 N N . GLU A 1 333 ? -22.113 30.035 49.045 1.00 33.41 333 GLU A N 1
ATOM 2767 C CA . GLU A 1 333 ? -21.085 31.047 49.297 1.00 33.41 333 GLU A CA 1
ATOM 2768 C C . GLU A 1 333 ? -19.855 30.702 48.450 1.00 33.41 333 GLU A C 1
ATOM 2770 O O . GLU A 1 333 ? -19.354 29.572 48.463 1.00 33.41 333 GLU A O 1
ATOM 2775 N N . ASP A 1 334 ? -19.418 31.690 47.673 1.00 35.56 334 ASP A N 1
ATOM 2776 C CA . ASP A 1 334 ? -18.278 31.637 46.771 1.00 35.56 334 ASP A CA 1
ATOM 2777 C C . ASP A 1 334 ? -16.970 31.372 47.521 1.00 35.56 334 ASP A C 1
ATOM 2779 O O . ASP A 1 334 ? -16.498 32.189 48.311 1.00 35.56 334 ASP A O 1
ATOM 2783 N N . ALA A 1 335 ? -16.312 30.263 47.191 1.00 34.59 335 ALA A N 1
ATOM 2784 C CA . ALA A 1 335 ? -14.910 30.062 47.528 1.00 34.59 335 ALA A CA 1
ATOM 2785 C C . ALA A 1 335 ? -14.193 29.251 46.444 1.00 34.59 335 ALA A C 1
ATOM 2787 O O . ALA A 1 335 ? -13.866 28.089 46.650 1.00 34.59 335 ALA A O 1
ATOM 2788 N N . THR A 1 336 ? -13.894 29.886 45.306 1.00 28.33 336 THR A N 1
ATOM 2789 C CA . THR A 1 336 ? -12.652 29.616 44.553 1.00 28.33 336 THR A CA 1
ATOM 2790 C C . THR A 1 336 ? -12.285 30.820 43.669 1.00 28.33 336 THR A C 1
ATOM 2792 O O . THR A 1 336 ? -13.107 31.224 42.847 1.00 28.33 336 THR A O 1
ATOM 2795 N N . PRO A 1 337 ? -11.069 31.393 43.787 1.00 34.03 337 PRO A N 1
ATOM 2796 C CA . PRO A 1 337 ? -10.626 32.519 42.967 1.00 34.03 337 PRO A CA 1
ATOM 2797 C C . PRO A 1 337 ? -10.180 32.056 41.568 1.00 34.03 337 PRO A C 1
ATOM 2799 O O . PRO A 1 337 ? -9.439 31.083 41.433 1.00 34.03 337 PRO A O 1
ATOM 2802 N N . GLN A 1 338 ? -10.605 32.770 40.520 1.00 27.95 338 GLN A N 1
ATOM 2803 C CA . GLN A 1 338 ? -10.131 32.556 39.146 1.00 27.95 338 GLN A CA 1
ATOM 2804 C C . GLN A 1 338 ? -8.751 33.205 38.909 1.00 27.95 338 GLN A C 1
ATOM 2806 O O . GLN A 1 338 ? -8.526 34.326 39.376 1.00 27.95 338 GLN A O 1
ATOM 2811 N N . PRO A 1 339 ? -7.838 32.575 38.142 1.00 32.78 339 PRO A N 1
ATOM 2812 C CA . PRO A 1 339 ? -6.601 33.217 37.714 1.00 32.78 339 PRO A CA 1
ATOM 2813 C C . PRO A 1 339 ? -6.857 34.205 36.565 1.00 32.78 339 PRO A C 1
ATOM 2815 O O . PRO A 1 339 ? -7.506 33.886 35.570 1.00 32.78 339 PRO A O 1
ATOM 2818 N N . LYS A 1 340 ? -6.314 35.418 36.710 1.00 35.62 340 LYS A N 1
ATOM 2819 C CA . LYS A 1 340 ? -6.299 36.465 35.682 1.00 35.62 340 LYS A CA 1
ATOM 2820 C C . LYS A 1 340 ? -5.225 36.159 34.625 1.00 35.62 340 LYS A C 1
ATOM 2822 O O . LYS A 1 340 ? -4.124 35.748 34.976 1.00 35.62 340 LYS A O 1
ATOM 2827 N N . ASN A 1 341 ? -5.557 36.468 33.369 1.00 44.03 341 ASN A N 1
ATOM 2828 C CA . ASN A 1 341 ? -4.708 36.533 32.167 1.00 44.03 341 ASN A CA 1
ATOM 2829 C C . ASN A 1 341 ? -4.381 35.197 31.473 1.00 44.03 341 ASN A C 1
ATOM 2831 O O . ASN A 1 341 ? -3.295 34.645 31.624 1.00 44.03 341 ASN A O 1
ATOM 2835 N N . ALA A 1 342 ? -5.290 34.739 30.606 1.00 35.56 342 ALA A N 1
ATOM 2836 C CA . ALA A 1 342 ? -4.974 33.790 29.538 1.00 35.56 342 ALA A CA 1
ATOM 2837 C C . ALA A 1 342 ? -4.937 34.541 28.196 1.00 35.56 342 ALA A C 1
ATOM 2839 O O . ALA A 1 342 ? -5.969 34.987 27.701 1.00 35.56 342 ALA A O 1
ATOM 2840 N N . ILE A 1 343 ? -3.737 34.701 27.636 1.00 42.44 343 ILE A N 1
ATOM 2841 C CA . ILE A 1 343 ? -3.505 35.200 26.271 1.00 42.44 343 ILE A CA 1
ATOM 2842 C C . ILE A 1 343 ? -4.020 34.140 25.288 1.00 42.44 343 ILE A C 1
ATOM 2844 O O . ILE A 1 343 ? -3.813 32.941 25.501 1.00 42.44 343 ILE A O 1
ATOM 2848 N N . SER A 1 344 ? -4.713 34.559 24.227 1.00 46.66 344 SER A N 1
ATOM 2849 C CA . SER A 1 344 ? -5.281 33.623 23.253 1.00 46.66 344 SER A CA 1
ATOM 2850 C C . SER A 1 344 ? -4.172 32.889 22.494 1.00 46.66 344 SER A C 1
ATOM 2852 O O . SER A 1 344 ? -3.189 33.485 22.059 1.00 46.66 344 SER A O 1
ATOM 2854 N N . VAL A 1 345 ? -4.360 31.589 22.248 1.00 42.06 345 VAL A N 1
ATOM 2855 C CA . VAL A 1 345 ? -3.445 30.744 21.451 1.00 42.06 345 VAL A CA 1
ATOM 2856 C C . VAL A 1 345 ? -3.191 31.334 20.053 1.00 42.06 345 VAL A C 1
ATOM 2858 O O . VAL A 1 345 ? -2.138 31.104 19.460 1.00 42.06 345 VAL A O 1
ATOM 2861 N N . THR A 1 346 ? -4.125 32.136 19.537 1.00 46.44 346 THR A N 1
ATOM 2862 C CA . THR A 1 346 ? -3.973 32.857 18.267 1.00 46.44 346 THR A CA 1
ATOM 2863 C C . THR A 1 346 ? -2.960 34.000 18.344 1.00 46.44 346 THR A C 1
ATOM 2865 O O . THR A 1 346 ? -2.162 34.142 17.425 1.00 46.44 346 THR A O 1
ATOM 2868 N N . GLU A 1 347 ? -2.911 34.750 19.449 1.00 50.66 347 GLU A N 1
ATOM 2869 C CA . GLU A 1 347 ? -1.928 35.832 19.641 1.00 50.66 347 GLU A CA 1
ATOM 2870 C C . GLU A 1 347 ? -0.502 35.283 19.775 1.00 50.66 347 GLU A C 1
ATOM 2872 O O . GLU A 1 347 ? 0.441 35.855 19.231 1.00 50.66 347 GLU A O 1
ATOM 2877 N N . LEU A 1 348 ? -0.344 34.123 20.421 1.00 45.41 348 LEU A N 1
ATOM 2878 C CA . LEU A 1 348 ? 0.940 33.420 20.520 1.00 45.41 348 LEU A CA 1
ATOM 2879 C C . LEU A 1 348 ? 1.465 32.962 19.151 1.00 45.41 348 LEU A C 1
ATOM 2881 O O . LEU A 1 348 ? 2.661 33.052 18.878 1.00 45.41 348 LEU A O 1
ATOM 2885 N N . LEU A 1 349 ? 0.585 32.483 18.269 1.00 45.31 349 LEU A N 1
ATOM 2886 C CA . LEU A 1 349 ? 0.979 32.013 16.937 1.00 45.31 349 LEU A CA 1
ATOM 2887 C C . LEU A 1 349 ? 1.353 33.160 15.988 1.00 45.31 349 LEU A C 1
ATOM 2889 O O . LEU A 1 349 ? 2.264 32.993 15.172 1.00 45.31 349 LEU A O 1
ATOM 2893 N N . ASP A 1 350 ? 0.700 34.315 16.114 1.00 51.12 350 ASP A N 1
ATOM 2894 C CA . ASP A 1 350 ? 1.031 35.504 15.323 1.00 51.12 350 ASP A CA 1
ATOM 2895 C C . ASP A 1 350 ? 2.339 36.161 15.791 1.00 51.12 350 ASP A C 1
ATOM 2897 O O . ASP A 1 350 ? 3.121 36.630 14.961 1.00 51.12 350 ASP A O 1
ATOM 2901 N N . GLN A 1 351 ? 2.656 36.096 17.089 1.00 49.09 351 GLN A N 1
ATOM 2902 C CA . GLN A 1 351 ? 3.967 36.508 17.606 1.00 49.09 351 GLN A CA 1
ATOM 2903 C C . GLN A 1 351 ? 5.110 35.620 17.084 1.00 49.09 351 GLN A C 1
ATOM 2905 O O . GLN A 1 351 ? 6.172 36.132 16.732 1.00 49.09 351 GLN A O 1
ATOM 2910 N N . ILE A 1 352 ? 4.888 34.306 16.964 1.00 49.72 352 ILE A N 1
ATOM 2911 C CA . ILE A 1 352 ? 5.908 33.353 16.487 1.00 49.72 352 ILE A CA 1
ATOM 2912 C C . ILE A 1 352 ? 6.167 33.493 14.978 1.00 49.72 352 ILE A C 1
ATOM 2914 O O . ILE A 1 352 ? 7.302 33.331 14.531 1.00 49.72 352 ILE A O 1
ATOM 2918 N N . LYS A 1 353 ? 5.150 33.824 14.169 1.00 46.00 353 LYS A N 1
ATOM 2919 C CA . LYS A 1 353 ? 5.310 33.987 12.710 1.00 46.00 353 LYS A CA 1
ATOM 2920 C C . LYS A 1 353 ? 6.181 35.177 12.305 1.00 46.00 353 LYS A C 1
ATOM 2922 O O . LYS A 1 353 ? 6.759 35.143 11.221 1.00 46.00 353 LYS A O 1
ATOM 2927 N N . ASN A 1 354 ? 6.286 36.194 13.156 1.00 44.66 354 ASN A N 1
ATOM 2928 C CA . ASN A 1 354 ? 7.001 37.432 12.842 1.00 44.66 354 ASN A CA 1
ATOM 2929 C C . ASN A 1 354 ? 8.476 37.430 13.287 1.00 44.66 354 ASN A C 1
ATOM 2931 O O . ASN A 1 354 ? 9.174 38.419 13.076 1.00 44.66 354 ASN A O 1
ATOM 2935 N N . GLN A 1 355 ? 8.985 36.334 13.864 1.00 40.53 355 GLN A N 1
ATOM 2936 C CA . GLN A 1 355 ? 10.396 36.204 14.240 1.00 40.53 355 GLN A CA 1
ATOM 2937 C C . GLN A 1 355 ? 11.172 35.348 13.230 1.00 40.53 355 GLN A C 1
ATOM 2939 O O . GLN A 1 355 ? 11.051 34.125 13.195 1.00 40.53 355 GLN A O 1
ATOM 2944 N N . ALA A 1 356 ? 12.025 35.991 12.428 1.00 43.16 356 ALA A N 1
ATOM 2945 C CA . ALA A 1 356 ? 13.071 35.294 11.681 1.00 43.16 356 ALA A CA 1
ATOM 2946 C C . ALA A 1 356 ? 14.220 34.891 12.636 1.00 43.16 356 ALA A C 1
ATOM 2948 O O . ALA A 1 356 ? 14.573 35.671 13.524 1.00 43.16 356 ALA A O 1
ATOM 2949 N N . PRO A 1 357 ? 14.820 33.695 12.488 1.00 40.91 357 PRO A N 1
ATOM 2950 C CA . PRO A 1 357 ? 15.773 33.166 13.462 1.00 40.91 357 PRO A CA 1
ATOM 2951 C C . PRO A 1 357 ? 17.107 33.930 13.429 1.00 40.91 357 PRO A C 1
ATOM 2953 O O . PRO A 1 357 ? 17.849 33.854 12.448 1.00 40.91 357 PRO A O 1
ATOM 2956 N N . SER A 1 358 ? 17.437 34.641 14.514 1.00 42.38 358 SER A N 1
ATOM 2957 C CA . SER A 1 358 ? 18.774 35.211 14.721 1.00 42.38 358 SER A CA 1
ATOM 2958 C C . SER A 1 358 ? 19.755 34.114 15.165 1.00 42.38 358 SER A C 1
ATOM 2960 O O . SER A 1 358 ? 19.401 33.197 15.906 1.00 42.38 358 SER A O 1
ATOM 2962 N N . LYS A 1 359 ? 20.999 34.163 14.667 1.00 49.34 359 LYS A N 1
ATOM 2963 C CA . LYS A 1 359 ? 22.045 33.147 14.915 1.00 49.34 359 LYS A CA 1
ATOM 2964 C C . LYS A 1 359 ? 22.747 33.278 16.278 1.00 49.34 359 LYS A C 1
ATOM 2966 O O . LYS A 1 359 ? 23.687 32.532 16.533 1.00 49.34 359 LYS A O 1
ATOM 2971 N N . GLU A 1 360 ? 22.299 34.171 17.158 1.00 51.19 360 GLU A N 1
ATOM 2972 C CA . GLU A 1 360 ? 22.929 34.419 18.461 1.00 51.19 360 GLU A CA 1
ATOM 2973 C C . GLU A 1 360 ? 21.923 34.287 19.612 1.00 51.19 360 GLU A C 1
ATOM 2975 O O . GLU A 1 360 ? 20.800 34.790 19.562 1.00 51.19 360 GLU A O 1
ATOM 2980 N N . CYS A 1 361 ? 22.338 33.565 20.654 1.00 45.44 361 CYS A N 1
ATOM 2981 C CA . CYS A 1 361 ? 21.509 33.172 21.790 1.00 45.44 361 CYS A CA 1
ATOM 2982 C C . CYS A 1 361 ? 22.029 33.810 23.088 1.00 45.44 361 CYS A C 1
ATOM 2984 O O . CYS A 1 361 ? 23.231 33.755 23.349 1.00 45.44 361 CYS A O 1
ATOM 2986 N N . ARG A 1 362 ? 21.135 34.340 23.938 1.00 65.25 362 ARG A N 1
ATOM 2987 C CA . ARG A 1 362 ? 21.475 34.757 25.312 1.00 65.25 362 ARG A CA 1
ATOM 2988 C C . ARG A 1 362 ? 21.232 33.629 26.311 1.00 65.25 362 ARG A C 1
ATOM 2990 O O . ARG A 1 362 ? 20.292 32.852 26.138 1.00 65.25 362 ARG A O 1
ATOM 2997 N N . ALA A 1 363 ? 22.031 33.574 27.375 1.00 55.38 363 ALA A N 1
ATOM 2998 C CA . ALA A 1 363 ? 21.775 32.687 28.507 1.00 55.38 363 ALA A CA 1
ATOM 2999 C C . ALA A 1 363 ? 20.490 33.097 29.257 1.00 55.38 363 ALA A C 1
ATOM 3001 O O . ALA A 1 363 ? 20.167 34.289 29.347 1.00 55.38 363 ALA A O 1
ATOM 3002 N N . LEU A 1 364 ? 19.757 32.103 29.768 1.00 55.94 364 LEU A N 1
ATOM 3003 C CA . LEU A 1 364 ? 18.618 32.318 30.665 1.00 55.94 364 LEU A CA 1
ATOM 3004 C C . LEU A 1 364 ? 19.078 32.834 32.032 1.00 55.94 364 LEU A C 1
ATOM 3006 O O . LEU A 1 364 ? 20.144 32.447 32.513 1.00 55.94 364 LEU A O 1
ATOM 3010 N N . ASN A 1 365 ? 18.265 33.684 32.658 1.00 67.19 365 ASN A N 1
ATOM 3011 C CA . ASN A 1 365 ? 18.486 34.106 34.041 1.00 67.19 365 ASN A CA 1
ATOM 3012 C C . ASN A 1 365 ? 17.989 33.038 35.044 1.00 67.19 365 ASN A C 1
ATOM 3014 O O . ASN A 1 365 ? 17.331 32.065 34.672 1.00 67.19 365 ASN A O 1
ATOM 3018 N N . GLU A 1 366 ? 18.316 33.201 36.328 1.00 63.75 366 GLU A N 1
ATOM 3019 C CA . GLU A 1 366 ? 18.025 32.191 37.360 1.00 63.75 366 GLU A CA 1
ATOM 3020 C C . GLU A 1 366 ? 16.520 31.925 37.556 1.00 63.75 366 GLU A C 1
ATOM 3022 O O . GLU A 1 366 ? 16.122 30.784 37.800 1.00 63.75 366 GLU A O 1
ATOM 3027 N N . GLU A 1 367 ? 15.664 32.935 37.384 1.00 66.25 367 GLU A N 1
ATOM 3028 C CA . GLU A 1 367 ? 14.204 32.789 37.487 1.00 66.25 367 GLU A CA 1
ATOM 3029 C C . GLU A 1 367 ? 13.608 32.026 36.291 1.00 66.25 367 GLU A C 1
ATOM 3031 O O . GLU A 1 367 ? 12.757 31.146 36.459 1.00 66.25 367 GLU A O 1
ATOM 3036 N N . GLU A 1 368 ? 14.097 32.296 35.077 1.00 60.56 368 GLU A N 1
ATOM 3037 C CA . GLU A 1 368 ? 13.729 31.580 33.848 1.00 60.56 368 GLU A CA 1
ATOM 3038 C C . GLU A 1 368 ? 14.163 30.102 33.913 1.00 60.56 368 GLU A C 1
ATOM 3040 O O . GLU A 1 368 ? 13.454 29.210 33.445 1.00 60.56 368 GLU A O 1
ATOM 3045 N N . VAL A 1 369 ? 15.306 29.810 34.542 1.00 63.28 369 VAL A N 1
ATOM 3046 C CA . VAL A 1 369 ? 15.752 28.426 34.775 1.00 63.28 369 VAL A CA 1
ATOM 3047 C C . VAL A 1 369 ? 14.849 27.725 35.791 1.00 63.28 369 VAL A C 1
ATOM 3049 O O . VAL A 1 369 ? 14.423 26.593 35.553 1.00 63.28 369 VAL A O 1
ATOM 3052 N N . LYS A 1 370 ? 14.502 28.396 36.893 1.00 67.12 370 LYS A N 1
ATOM 3053 C CA . LYS A 1 370 ? 13.664 27.822 37.954 1.00 67.12 370 LYS A CA 1
ATOM 3054 C C . LYS A 1 370 ? 12.255 27.482 37.462 1.00 67.12 370 LYS A C 1
ATOM 3056 O O . LYS A 1 370 ? 11.753 26.390 37.723 1.00 67.12 370 LYS A O 1
ATOM 3061 N N . THR A 1 371 ? 11.652 28.367 36.671 1.00 65.75 371 THR A N 1
ATOM 3062 C CA . THR A 1 371 ? 10.337 28.130 36.051 1.00 65.75 371 THR A CA 1
ATOM 3063 C C . THR A 1 371 ? 10.361 26.958 35.061 1.00 65.75 371 THR A C 1
ATOM 3065 O O . THR A 1 371 ? 9.445 26.134 35.051 1.00 65.75 371 THR A O 1
ATOM 3068 N N . LEU A 1 372 ? 11.432 26.798 34.276 1.00 57.22 372 LEU A N 1
ATOM 3069 C CA . LEU A 1 372 ? 11.603 25.633 33.397 1.00 57.22 372 LEU A CA 1
ATOM 3070 C C . LEU A 1 372 ? 11.791 24.321 34.171 1.00 57.22 372 LEU A C 1
ATOM 3072 O O . LEU A 1 372 ? 11.272 23.282 33.751 1.00 57.22 372 LEU A O 1
ATOM 3076 N N . GLU A 1 373 ? 12.505 24.341 35.296 1.00 61.03 373 GLU A N 1
ATOM 3077 C CA . GLU A 1 373 ? 12.639 23.171 36.171 1.00 61.03 373 GLU A CA 1
ATOM 3078 C C 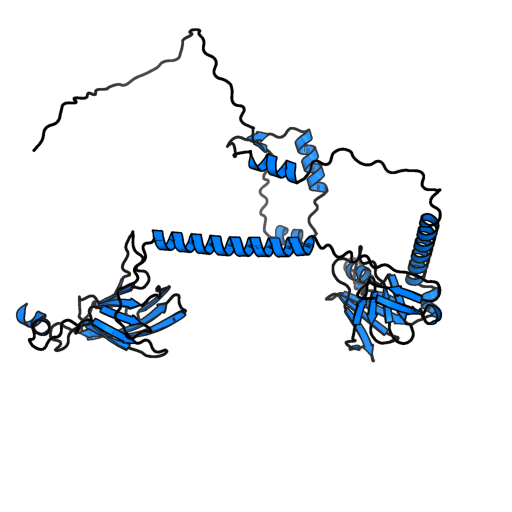. GLU A 1 373 ? 11.302 22.768 36.806 1.00 61.03 373 GLU A C 1
ATOM 3080 O O . GLU A 1 373 ? 10.977 21.577 36.867 1.00 61.03 373 GLU A O 1
ATOM 3085 N N . GLU A 1 374 ? 10.483 23.742 37.203 1.00 59.38 374 GLU A N 1
ATOM 3086 C CA . GLU A 1 374 ? 9.129 23.511 37.713 1.00 59.38 374 GLU A CA 1
ATOM 3087 C C . GLU A 1 374 ? 8.220 22.878 36.645 1.00 59.38 374 GLU A C 1
ATOM 3089 O O . GLU A 1 374 ? 7.583 21.853 36.906 1.00 59.38 374 GLU A O 1
ATOM 3094 N N . VAL A 1 375 ? 8.238 23.383 35.405 1.00 54.28 375 VAL A N 1
ATOM 3095 C CA . VAL A 1 375 ? 7.482 22.798 34.279 1.00 54.28 375 VAL A CA 1
ATOM 3096 C C . VAL A 1 375 ? 7.957 21.378 33.949 1.00 54.28 375 VAL A C 1
ATOM 3098 O O . VAL A 1 375 ? 7.143 20.481 33.702 1.00 54.28 375 VAL A O 1
ATOM 3101 N N . LYS A 1 376 ? 9.267 21.117 34.007 1.00 53.25 376 LYS A N 1
ATOM 3102 C CA . LYS A 1 376 ? 9.838 19.779 33.777 1.00 53.25 376 LYS A CA 1
ATOM 3103 C C . LYS A 1 376 ? 9.376 18.759 34.823 1.00 53.25 376 LYS A C 1
ATOM 3105 O O . LYS A 1 376 ? 9.217 17.581 34.502 1.00 53.25 376 LYS A O 1
ATOM 3110 N N . ASN A 1 377 ? 9.124 19.199 36.056 1.00 51.50 377 ASN A N 1
ATOM 3111 C CA . ASN A 1 377 ? 8.598 18.347 37.124 1.00 51.50 377 ASN A CA 1
ATOM 3112 C C . ASN A 1 377 ? 7.102 18.027 36.963 1.00 51.50 377 ASN A C 1
ATOM 3114 O O . ASN A 1 377 ? 6.665 16.963 37.413 1.00 51.50 377 ASN A O 1
ATOM 3118 N N . ILE A 1 378 ? 6.346 18.900 36.288 1.00 49.62 378 ILE A N 1
ATOM 3119 C CA . ILE A 1 378 ? 4.921 18.714 35.970 1.00 49.62 378 ILE A CA 1
ATOM 3120 C C . ILE A 1 378 ? 4.750 17.738 34.794 1.00 49.62 378 ILE A C 1
ATOM 3122 O O . ILE A 1 378 ? 3.894 16.853 34.834 1.00 49.62 378 ILE A O 1
ATOM 3126 N N . ILE A 1 379 ? 5.613 17.818 33.777 1.00 41.81 379 ILE A N 1
ATOM 3127 C CA . ILE A 1 379 ? 5.588 16.926 32.608 1.00 41.81 379 ILE A CA 1
ATOM 3128 C C . ILE A 1 379 ? 6.414 15.657 32.894 1.00 41.81 379 ILE A C 1
ATOM 3130 O O . ILE A 1 379 ? 7.453 15.395 32.289 1.00 41.81 379 ILE A O 1
ATOM 3134 N N . LYS A 1 380 ? 5.960 14.811 33.827 1.00 40.03 380 LYS A N 1
ATOM 3135 C CA . LYS A 1 380 ? 6.488 13.438 33.931 1.00 40.03 380 LYS A CA 1
ATOM 3136 C C . LYS A 1 380 ? 5.859 12.573 32.839 1.00 40.03 380 LYS A C 1
ATOM 3138 O O . LYS A 1 380 ? 4.695 12.194 32.932 1.00 40.03 380 LYS A O 1
ATOM 3143 N N . ALA A 1 381 ? 6.647 12.232 31.818 1.00 38.62 381 ALA A N 1
ATOM 3144 C CA . ALA A 1 381 ? 6.251 11.277 30.784 1.00 38.62 381 ALA A CA 1
ATOM 3145 C C . ALA A 1 381 ? 5.754 9.946 31.401 1.00 38.62 381 ALA A C 1
ATOM 3147 O O . ALA A 1 381 ? 6.306 9.494 32.414 1.00 38.62 381 ALA A O 1
ATOM 3148 N N . PRO A 1 382 ? 4.745 9.284 30.805 1.00 37.75 382 PRO A N 1
ATOM 3149 C CA . PRO A 1 382 ? 4.218 8.028 31.320 1.00 37.75 382 PRO A CA 1
ATOM 3150 C C . PRO A 1 382 ? 5.309 6.943 31.374 1.00 37.75 382 PRO A C 1
ATOM 3152 O O . PRO A 1 382 ? 6.148 6.807 30.480 1.00 37.75 382 PRO A O 1
ATOM 3155 N N . LYS A 1 383 ? 5.277 6.138 32.446 1.00 42.25 383 LYS A N 1
ATOM 3156 C CA . LYS A 1 383 ? 6.284 5.118 32.805 1.00 42.25 383 LYS A CA 1
ATOM 3157 C C . LYS A 1 383 ? 6.667 4.083 31.718 1.00 42.25 383 LYS A C 1
ATOM 3159 O O . LYS A 1 383 ? 7.776 3.560 31.847 1.00 42.25 383 LYS A O 1
ATOM 3164 N N . PRO A 1 384 ? 5.880 3.772 30.661 1.00 34.06 384 PRO A N 1
ATOM 3165 C CA . PRO A 1 384 ? 6.323 2.825 29.634 1.00 34.06 384 PRO A CA 1
ATOM 3166 C C . PRO A 1 384 ? 7.544 3.307 28.835 1.00 34.06 384 PRO A C 1
ATOM 3168 O O . PRO A 1 384 ? 8.399 2.491 28.512 1.00 34.06 384 PRO A O 1
ATOM 3171 N N . LEU A 1 385 ? 7.697 4.618 28.590 1.00 35.78 385 LEU A N 1
ATOM 3172 C CA . LEU A 1 385 ? 8.806 5.142 27.771 1.00 35.78 385 LEU A CA 1
ATOM 3173 C C . LEU A 1 385 ? 10.167 5.179 28.491 1.00 35.78 385 LEU A C 1
ATOM 3175 O O . LEU A 1 385 ? 11.206 5.283 27.844 1.00 35.78 385 LEU A O 1
ATOM 3179 N N . GLN A 1 386 ? 10.205 5.079 29.824 1.00 42.41 386 GLN A N 1
ATOM 3180 C CA . GLN A 1 386 ? 11.471 5.144 30.570 1.00 42.41 386 GLN A CA 1
ATOM 3181 C C . GLN A 1 386 ? 12.257 3.827 30.566 1.00 42.41 386 GLN A C 1
ATOM 3183 O O . GLN A 1 386 ? 13.451 3.836 30.874 1.00 42.41 386 GLN A O 1
ATOM 3188 N N . LYS A 1 387 ? 11.614 2.693 30.257 1.00 38.62 387 LYS A N 1
ATOM 3189 C CA . LYS A 1 387 ? 12.281 1.383 30.290 1.00 38.62 387 LYS A CA 1
ATOM 3190 C C . LYS A 1 387 ? 13.123 1.138 29.036 1.00 38.62 387 LYS A C 1
ATOM 3192 O O . LYS A 1 387 ? 14.215 0.591 29.155 1.00 38.62 387 LYS A O 1
ATOM 3197 N N . ASP A 1 388 ? 12.679 1.650 27.890 1.00 39.44 388 ASP A N 1
ATOM 3198 C CA . ASP A 1 388 ? 13.371 1.466 26.610 1.00 39.44 388 ASP A CA 1
ATOM 3199 C C . ASP A 1 388 ? 14.555 2.430 26.420 1.00 39.44 388 ASP A C 1
ATOM 3201 O O . ASP A 1 388 ? 15.542 2.070 25.780 1.00 39.44 388 ASP A O 1
ATOM 3205 N N . LEU A 1 389 ? 14.546 3.609 27.060 1.00 39.75 389 LEU A N 1
ATOM 3206 C CA . LEU A 1 389 ? 15.694 4.531 27.020 1.00 39.75 389 LEU A CA 1
ATOM 3207 C C . LEU A 1 389 ? 16.867 4.120 27.928 1.00 39.75 389 LEU A C 1
ATOM 3209 O O . LEU A 1 389 ? 18.005 4.513 27.668 1.00 39.75 389 LEU A O 1
ATOM 3213 N N . LYS A 1 390 ? 16.638 3.328 28.986 1.00 41.22 390 LYS A N 1
ATOM 3214 C CA . LYS A 1 390 ? 17.704 2.974 29.945 1.00 41.22 390 LYS A CA 1
ATOM 3215 C C . LYS A 1 390 ? 18.712 1.952 29.413 1.00 41.22 390 LYS A C 1
ATOM 3217 O O . LYS A 1 390 ? 19.820 1.898 29.936 1.00 41.22 390 LYS A O 1
ATOM 3222 N N . ASN A 1 391 ? 18.381 1.205 28.359 1.00 40.59 391 ASN A N 1
ATOM 3223 C CA . ASN A 1 391 ? 19.261 0.160 27.825 1.00 40.59 391 ASN A CA 1
ATOM 3224 C C . ASN A 1 391 ? 20.228 0.623 26.720 1.00 40.59 391 ASN A C 1
ATOM 3226 O O . ASN A 1 391 ? 20.975 -0.205 26.205 1.00 40.59 391 ASN A O 1
ATOM 3230 N N . LYS A 1 392 ? 20.267 1.915 26.349 1.00 42.66 392 LYS A N 1
ATOM 3231 C CA . LYS A 1 392 ? 21.137 2.392 25.249 1.00 42.66 392 LYS A CA 1
ATOM 3232 C C . LYS A 1 392 ? 21.896 3.708 25.466 1.00 42.66 392 LYS A C 1
ATOM 3234 O O . LYS A 1 392 ? 22.459 4.230 24.509 1.00 42.66 392 LYS A O 1
ATOM 3239 N N . LEU A 1 393 ? 22.006 4.232 26.686 1.00 35.72 393 LEU A N 1
ATOM 3240 C CA . LEU A 1 393 ? 22.749 5.479 26.927 1.00 35.72 393 LEU A CA 1
ATOM 3241 C C . LEU A 1 393 ? 24.012 5.247 27.766 1.00 35.72 393 LEU A C 1
ATOM 3243 O O . LEU A 1 393 ? 23.963 5.137 28.991 1.00 35.72 393 LEU A O 1
ATOM 3247 N N . LYS A 1 394 ? 25.165 5.217 27.081 1.00 35.53 394 LYS A N 1
ATOM 3248 C CA . LYS A 1 394 ? 26.473 5.505 27.687 1.00 35.53 394 LYS A CA 1
ATOM 3249 C C . LYS A 1 394 ? 26.391 6.889 28.343 1.00 35.53 394 LYS A C 1
ATOM 3251 O O . LYS A 1 394 ? 25.924 7.840 27.718 1.00 35.53 394 LYS A O 1
ATOM 3256 N N . LYS A 1 395 ? 26.816 6.993 29.605 1.00 35.47 395 LYS A N 1
ATOM 3257 C CA . LYS A 1 395 ? 26.836 8.248 30.369 1.00 35.47 395 LYS A CA 1
ATOM 3258 C C . LYS A 1 395 ? 27.775 9.260 29.698 1.00 35.47 395 LYS A C 1
ATOM 3260 O O . LYS A 1 395 ? 28.976 9.219 29.928 1.00 35.47 395 LYS A O 1
ATOM 3265 N N . HIS A 1 396 ? 27.219 10.189 28.927 1.00 31.91 396 HIS A N 1
ATOM 3266 C CA . HIS A 1 396 ? 27.834 11.492 28.691 1.00 31.91 396 HIS A CA 1
ATOM 3267 C C . HIS A 1 396 ? 27.018 12.536 29.445 1.00 31.91 396 HIS A C 1
ATOM 3269 O O . HIS A 1 396 ? 25.844 12.764 29.157 1.00 31.91 396 HIS A O 1
ATOM 3275 N N . THR A 1 397 ? 27.634 13.137 30.457 1.00 28.56 397 THR A N 1
ATOM 3276 C CA . THR A 1 397 ? 27.053 14.221 31.248 1.00 28.56 397 THR A CA 1
ATOM 3277 C C . THR A 1 397 ? 27.086 15.498 30.408 1.00 28.56 397 THR A C 1
ATOM 3279 O O . THR A 1 397 ? 28.046 16.260 30.457 1.00 28.56 397 THR A O 1
ATOM 3282 N N . ILE A 1 398 ? 26.064 15.722 29.582 1.00 31.86 398 ILE A N 1
ATOM 3283 C CA . ILE A 1 398 ? 25.893 16.989 28.863 1.00 31.86 398 ILE A CA 1
ATOM 3284 C C . ILE A 1 398 ? 25.188 17.957 29.819 1.00 31.86 398 ILE A C 1
ATOM 3286 O O . ILE A 1 398 ? 24.013 17.773 30.132 1.00 31.86 398 ILE A O 1
ATOM 3290 N N . LYS A 1 399 ? 25.904 18.981 30.305 1.00 31.62 399 LYS A N 1
ATOM 3291 C CA . LYS A 1 399 ? 25.286 20.141 30.966 1.00 31.62 399 LYS A CA 1
ATOM 3292 C C . LYS A 1 399 ? 24.487 20.910 29.909 1.00 31.62 399 LYS A C 1
ATOM 3294 O O . LYS A 1 399 ? 25.065 21.661 29.127 1.00 31.62 399 LYS A O 1
ATOM 3299 N N . THR A 1 400 ? 23.175 20.700 29.853 1.00 37.78 400 THR A N 1
ATOM 3300 C CA . THR A 1 400 ? 22.277 21.451 28.966 1.00 37.78 400 THR A CA 1
ATOM 3301 C C . THR A 1 400 ? 22.241 22.914 29.405 1.00 37.78 400 THR A C 1
ATOM 3303 O O . THR A 1 400 ? 21.673 23.214 30.452 1.00 37.78 400 THR A O 1
ATOM 3306 N N . HIS A 1 401 ? 22.860 23.810 28.634 1.00 42.66 401 HIS A N 1
ATOM 3307 C CA . HIS A 1 401 ? 22.644 25.252 28.765 1.00 42.66 401 HIS A CA 1
ATOM 3308 C C . HIS A 1 401 ? 21.398 25.620 27.956 1.00 42.66 401 HIS A C 1
ATOM 3310 O O . HIS A 1 401 ? 21.296 25.259 26.784 1.00 42.66 401 HIS A O 1
ATOM 3316 N N . TYR A 1 402 ? 20.441 26.286 28.597 1.00 41.75 402 TYR A N 1
ATOM 3317 C CA . TYR A 1 402 ? 19.230 26.788 27.954 1.00 41.75 402 TYR A CA 1
ATOM 3318 C C . TYR A 1 402 ? 19.461 28.240 27.512 1.00 41.75 402 TYR A C 1
ATOM 3320 O O . TYR A 1 402 ? 19.984 29.042 28.290 1.00 41.75 402 TYR A O 1
ATOM 3328 N N . CYS A 1 403 ? 19.076 28.578 26.279 1.00 43.06 403 CYS A N 1
ATOM 3329 C CA . CYS A 1 403 ? 19.292 29.905 25.703 1.00 43.06 403 CYS A CA 1
ATOM 3330 C C . CYS A 1 403 ? 18.067 30.377 24.897 1.00 43.06 403 CYS A C 1
ATOM 3332 O O . CYS A 1 403 ? 17.332 29.547 24.361 1.00 43.06 403 CYS A O 1
ATOM 3334 N N . VAL A 1 404 ? 17.875 31.697 24.773 1.00 42.66 404 VAL A N 1
ATOM 3335 C CA . VAL A 1 404 ? 16.773 32.334 24.011 1.00 42.66 404 VAL A CA 1
ATOM 3336 C C . VAL A 1 404 ? 17.355 33.281 22.945 1.00 42.66 404 VAL A C 1
ATOM 3338 O O . VAL A 1 404 ? 18.348 33.956 23.237 1.00 42.66 404 VAL A O 1
ATOM 3341 N N . PRO A 1 405 ? 16.795 33.352 21.719 1.00 41.94 405 PRO A N 1
ATOM 3342 C CA . PRO A 1 405 ? 17.278 34.263 20.680 1.00 41.94 405 PRO A CA 1
ATOM 3343 C C . PRO A 1 405 ? 17.034 35.739 21.031 1.00 41.94 405 PRO A C 1
ATOM 3345 O O . PRO A 1 405 ? 16.004 36.090 21.606 1.00 41.94 405 PRO A O 1
ATOM 3348 N N . ILE A 1 406 ? 17.974 36.614 20.664 1.00 45.75 406 ILE A N 1
ATOM 3349 C CA . ILE A 1 406 ? 17.854 38.067 20.875 1.00 45.75 406 ILE A CA 1
ATOM 3350 C C . ILE A 1 406 ? 17.036 38.687 19.720 1.00 45.75 406 ILE A C 1
ATOM 3352 O O . ILE A 1 406 ? 17.368 38.425 18.557 1.00 45.75 406 ILE A O 1
ATOM 3356 N N . PRO A 1 407 ? 15.995 39.502 19.992 1.00 37.31 407 PRO A N 1
ATOM 3357 C CA . PRO A 1 407 ? 15.245 40.216 18.958 1.00 37.31 407 PRO A CA 1
ATOM 3358 C C . PRO A 1 407 ? 16.041 41.408 18.392 1.00 37.31 407 PRO A C 1
ATOM 3360 O O . PRO A 1 407 ? 16.667 42.163 19.135 1.00 37.31 407 PRO A O 1
ATOM 3363 N N . TYR A 1 408 ? 16.010 41.581 17.067 1.00 31.55 408 TYR A N 1
ATOM 3364 C CA . TYR A 1 408 ? 16.655 42.694 16.360 1.00 31.55 408 TYR A CA 1
ATOM 3365 C C . TYR A 1 408 ? 15.877 44.003 16.575 1.00 31.55 408 TYR A C 1
ATOM 3367 O O . TYR A 1 408 ? 14.667 44.038 16.364 1.00 31.55 408 TYR A O 1
ATOM 3375 N N . ILE A 1 409 ? 16.566 45.076 16.975 1.00 36.12 409 ILE A N 1
ATOM 3376 C CA . ILE A 1 409 ? 16.009 46.434 17.068 1.00 36.12 409 ILE A CA 1
ATOM 3377 C C . ILE A 1 409 ? 16.663 47.274 15.966 1.00 36.12 409 ILE A C 1
ATOM 3379 O O . ILE A 1 409 ? 17.873 47.509 16.007 1.00 36.12 409 ILE A O 1
ATOM 3383 N N . GLU A 1 410 ? 15.883 47.735 14.985 1.00 28.20 410 GLU A N 1
ATOM 3384 C CA . GLU A 1 410 ? 16.344 48.721 13.999 1.00 28.20 410 GLU A CA 1
ATOM 3385 C C . GLU A 1 410 ? 16.640 50.059 14.694 1.00 28.20 410 GLU A C 1
ATOM 3387 O O . GLU A 1 410 ? 15.784 50.618 15.380 1.00 28.20 410 GLU A O 1
ATOM 3392 N N . ARG A 1 411 ? 17.855 50.600 14.520 1.00 28.14 411 ARG A N 1
ATOM 3393 C CA . ARG A 1 411 ? 18.158 51.991 14.897 1.00 28.14 411 ARG A CA 1
ATOM 3394 C C . ARG A 1 411 ? 17.873 52.925 13.714 1.00 28.14 411 ARG A C 1
ATOM 3396 O O . ARG A 1 411 ? 18.337 52.631 12.610 1.00 28.14 411 ARG A O 1
ATOM 3403 N N . PRO A 1 412 ? 17.200 54.070 13.926 1.00 30.17 412 PRO A N 1
ATOM 3404 C CA . PRO A 1 412 ? 17.053 55.086 12.894 1.00 30.17 412 PRO A CA 1
ATOM 3405 C C . PRO A 1 412 ? 18.408 55.717 12.545 1.00 30.17 412 PRO A C 1
ATOM 3407 O O . PRO A 1 412 ? 19.252 55.941 13.413 1.00 30.17 412 PRO A O 1
ATOM 3410 N N . LYS A 1 413 ? 18.611 56.005 11.254 1.00 30.28 413 LYS A N 1
ATOM 3411 C CA . LYS A 1 413 ? 19.751 56.783 10.755 1.00 30.28 413 LYS A CA 1
ATOM 3412 C C . LYS A 1 413 ? 19.568 58.252 11.138 1.00 30.28 413 LYS A C 1
ATOM 3414 O O . LYS A 1 413 ? 18.627 58.882 10.665 1.00 30.28 413 LYS A O 1
ATOM 3419 N N . THR A 1 414 ? 20.512 58.805 11.889 1.00 27.66 414 THR A N 1
ATOM 3420 C CA . THR A 1 414 ? 20.764 60.248 11.943 1.00 27.66 414 THR A CA 1
ATOM 3421 C C . THR A 1 414 ? 22.232 60.523 11.641 1.00 27.66 414 THR A C 1
ATOM 3423 O O . THR A 1 414 ? 23.144 59.891 12.171 1.00 27.66 414 THR A O 1
ATOM 3426 N N . THR A 1 415 ? 22.418 61.437 10.699 1.00 32.09 415 THR A N 1
ATOM 3427 C CA . THR A 1 415 ? 23.653 62.125 10.336 1.00 32.09 415 THR A CA 1
ATOM 3428 C C . THR A 1 415 ? 24.110 63.013 11.488 1.00 32.09 415 THR A C 1
ATOM 3430 O O . THR A 1 415 ? 23.302 63.786 11.986 1.00 32.09 415 THR A O 1
ATOM 3433 N N . ASP A 1 416 ? 25.369 62.900 11.904 1.00 28.53 416 ASP A N 1
ATOM 3434 C CA . ASP A 1 416 ? 26.323 64.017 11.969 1.00 28.53 416 ASP A CA 1
ATOM 3435 C C . ASP A 1 416 ? 27.584 63.635 12.759 1.00 28.53 416 ASP A C 1
ATOM 3437 O O . ASP A 1 416 ? 27.527 63.105 13.862 1.00 28.53 416 ASP A O 1
ATOM 3441 N N . SER A 1 417 ? 28.723 63.928 12.129 1.00 26.09 417 SER A N 1
ATOM 3442 C CA . SER A 1 417 ? 29.864 64.638 12.717 1.00 26.09 417 SER A CA 1
ATOM 3443 C C . SER A 1 417 ? 30.397 64.187 14.085 1.00 26.09 417 SER A C 1
ATOM 3445 O O . SER A 1 417 ? 29.824 64.511 15.115 1.00 26.09 417 SER A O 1
ATOM 3447 N N . LEU A 1 418 ? 31.600 63.597 14.095 1.00 29.48 418 LEU A N 1
ATOM 3448 C CA . LEU A 1 418 ? 32.821 64.186 14.689 1.00 29.48 418 LEU A CA 1
ATOM 3449 C C . LEU A 1 418 ? 33.861 63.112 15.052 1.00 29.48 418 LEU A C 1
ATOM 3451 O O . LEU A 1 418 ? 33.694 62.293 15.945 1.00 29.48 418 LEU A O 1
ATOM 3455 N N . GLU A 1 419 ? 34.963 63.205 14.311 1.00 27.30 419 GLU A N 1
ATOM 3456 C CA . GLU A 1 419 ? 36.343 63.229 14.800 1.00 27.30 419 GLU A CA 1
ATOM 3457 C C . GLU A 1 419 ? 36.960 62.064 15.598 1.00 27.30 419 GLU A C 1
ATOM 3459 O O . GLU A 1 419 ? 36.680 61.803 16.758 1.00 27.30 419 GLU A O 1
ATOM 3464 N N . LYS A 1 420 ? 38.003 61.520 14.949 1.00 28.06 420 LYS A N 1
ATOM 3465 C CA . LYS A 1 420 ? 39.390 61.414 15.442 1.00 28.06 420 LYS A CA 1
ATOM 3466 C C . LYS A 1 420 ? 39.590 60.811 16.840 1.00 28.06 420 LYS A C 1
ATOM 3468 O O . LYS A 1 420 ? 39.461 61.484 17.850 1.00 28.06 420 LYS A O 1
ATOM 3473 N N . ASN A 1 421 ? 40.206 59.630 16.864 1.00 29.80 421 ASN A N 1
ATOM 3474 C CA . ASN A 1 421 ? 41.617 59.444 17.259 1.00 29.80 421 ASN A CA 1
ATOM 3475 C C . ASN A 1 421 ? 41.956 57.948 17.122 1.00 29.80 421 ASN A C 1
ATOM 3477 O O . ASN A 1 421 ? 41.301 57.103 17.710 1.00 29.80 421 ASN A O 1
ATOM 3481 N N . LYS A 1 422 ? 42.753 57.532 16.132 1.00 27.88 422 LYS A N 1
ATOM 3482 C CA . LYS A 1 422 ? 44.229 57.483 16.081 1.00 27.88 422 LYS A CA 1
ATOM 3483 C C . LYS A 1 422 ? 44.893 56.611 17.160 1.00 27.88 422 LYS A C 1
ATOM 3485 O O . LYS A 1 422 ? 44.837 56.931 18.338 1.00 27.88 422 LYS A O 1
ATOM 3490 N N . LYS A 1 423 ? 45.721 55.695 16.628 1.00 27.47 423 LYS A N 1
ATOM 3491 C CA . LYS A 1 423 ? 46.870 54.975 17.213 1.00 27.47 423 LYS A CA 1
ATOM 3492 C C . LYS A 1 423 ? 46.514 53.815 18.152 1.00 27.47 423 LYS A C 1
ATOM 3494 O O . LYS A 1 423 ? 45.788 53.995 19.107 1.00 27.47 423 LYS A O 1
ATOM 3499 N N . GLY A 1 424 ? 47.052 52.615 17.983 1.00 26.00 424 GLY A N 1
ATOM 3500 C CA . GLY A 1 424 ? 48.006 52.118 17.000 1.00 26.00 424 GLY A CA 1
ATOM 3501 C C . GLY A 1 424 ? 48.662 50.848 17.533 1.00 26.00 424 GLY A C 1
ATOM 3502 O O . GLY A 1 424 ? 48.897 50.748 18.727 1.00 26.00 424 GLY A O 1
ATOM 3503 N N . MET A 1 425 ? 48.983 49.916 16.641 1.00 29.34 425 MET A N 1
ATOM 3504 C CA . MET A 1 425 ? 50.256 49.196 16.652 1.00 29.34 425 MET A CA 1
ATOM 3505 C C . MET A 1 425 ? 50.410 48.469 15.313 1.00 29.34 425 MET A C 1
ATOM 3507 O O . MET A 1 425 ? 49.909 47.374 15.088 1.00 29.34 425 MET A O 1
ATOM 3511 N N . ASN A 1 426 ? 51.068 49.189 14.402 1.00 28.22 426 ASN A N 1
ATOM 3512 C CA . ASN A 1 426 ? 52.122 48.714 13.504 1.00 28.22 426 ASN A CA 1
ATOM 3513 C C . ASN A 1 426 ? 52.773 47.409 14.005 1.00 28.22 426 ASN A C 1
ATOM 3515 O O . ASN A 1 426 ? 53.041 47.284 15.195 1.00 28.22 426 ASN A O 1
ATOM 3519 N N . ASN A 1 427 ? 53.118 46.429 13.173 1.00 30.22 427 ASN A N 1
ATOM 3520 C CA . ASN A 1 427 ? 54.151 46.457 12.124 1.00 30.22 427 ASN A CA 1
ATOM 3521 C C . ASN A 1 427 ? 54.247 44.981 11.627 1.00 30.22 427 ASN A C 1
ATOM 3523 O O . ASN A 1 427 ? 54.000 44.081 12.421 1.00 30.22 427 ASN A O 1
ATOM 3527 N N . THR A 1 428 ? 54.591 44.568 10.404 1.00 30.20 428 THR A N 1
ATOM 3528 C CA . THR A 1 428 ? 55.360 45.167 9.304 1.00 30.20 428 THR A CA 1
ATOM 3529 C C . THR A 1 428 ? 55.265 44.204 8.101 1.00 30.20 428 THR A C 1
ATOM 3531 O O . THR A 1 428 ? 55.382 43.000 8.302 1.00 30.20 428 THR A O 1
ATOM 3534 N N . LEU A 1 429 ? 55.104 44.765 6.892 1.00 27.23 429 LEU A N 1
ATOM 3535 C CA . LEU A 1 429 ? 55.782 44.474 5.603 1.00 27.23 429 LEU A CA 1
ATOM 3536 C C . LEU A 1 429 ? 56.089 43.014 5.171 1.00 27.23 429 LEU A C 1
ATOM 3538 O O . LEU A 1 429 ? 56.693 42.246 5.904 1.00 27.23 429 LEU A O 1
ATOM 3542 N N . LYS A 1 430 ? 55.824 42.591 3.922 1.00 28.19 430 LYS A N 1
ATOM 3543 C CA . LYS A 1 430 ? 56.149 43.211 2.607 1.00 28.19 430 LYS A CA 1
ATOM 3544 C C . LYS A 1 430 ? 55.036 42.937 1.566 1.00 28.19 430 LYS A C 1
ATOM 3546 O O . LYS A 1 430 ? 54.522 41.828 1.540 1.00 28.19 430 LYS A O 1
ATOM 3551 N N . GLN A 1 431 ? 54.494 43.930 0.836 1.00 29.17 431 GLN A N 1
ATOM 3552 C CA . GLN A 1 431 ? 55.022 44.620 -0.377 1.00 29.17 431 GLN A CA 1
ATOM 3553 C C . GLN A 1 431 ? 55.216 43.663 -1.576 1.00 29.17 431 GLN A C 1
ATOM 3555 O O . GLN A 1 431 ? 55.869 42.645 -1.400 1.00 29.17 431 GLN A O 1
ATOM 3560 N N . ASN A 1 432 ? 54.742 43.874 -2.814 1.00 28.31 432 ASN A N 1
ATOM 3561 C CA . ASN A 1 432 ? 54.178 45.007 -3.577 1.00 28.31 432 ASN A CA 1
ATOM 3562 C C . ASN A 1 432 ? 53.265 44.404 -4.681 1.00 28.31 432 ASN A C 1
ATOM 3564 O O . ASN A 1 432 ? 53.599 43.358 -5.225 1.00 28.31 432 ASN A O 1
ATOM 3568 N N . GLN A 1 433 ? 52.034 44.875 -4.915 1.00 27.81 433 GLN A N 1
ATOM 3569 C CA . GLN A 1 433 ? 51.667 45.975 -5.831 1.00 27.81 433 GLN A CA 1
ATOM 3570 C C . GLN A 1 433 ? 52.317 45.900 -7.224 1.00 27.81 433 GLN A C 1
ATOM 3572 O O . GLN A 1 433 ? 53.516 46.115 -7.349 1.00 27.81 433 GLN A O 1
ATOM 3577 N N . ALA A 1 434 ? 51.504 45.726 -8.271 1.00 27.67 434 ALA A N 1
ATOM 3578 C CA . ALA A 1 434 ? 51.051 46.857 -9.092 1.00 27.67 434 ALA A CA 1
ATOM 3579 C C . ALA A 1 434 ? 50.116 46.397 -10.235 1.00 27.67 434 ALA A C 1
ATOM 3581 O O . ALA A 1 434 ? 50.496 45.631 -11.115 1.00 27.67 434 ALA A O 1
ATOM 3582 N N . SER A 1 435 ? 48.889 46.920 -10.212 1.00 26.77 435 SER A N 1
ATOM 3583 C CA . SER A 1 435 ? 48.006 47.189 -11.365 1.00 26.77 435 SER A CA 1
ATOM 3584 C C . SER A 1 435 ? 48.696 48.208 -12.330 1.00 26.77 435 SER A C 1
ATOM 3586 O O . SER A 1 435 ? 49.740 48.719 -11.924 1.00 26.77 435 SER A O 1
ATOM 3588 N N . PRO A 1 436 ? 48.176 48.623 -13.521 1.00 39.12 436 PRO A N 1
ATOM 3589 C CA . PRO A 1 436 ? 46.751 48.810 -13.826 1.00 39.12 436 PRO A CA 1
ATOM 3590 C C . PRO A 1 436 ? 46.269 48.590 -15.287 1.00 39.12 436 PRO A C 1
ATOM 3592 O O . PRO A 1 436 ? 47.009 48.621 -16.262 1.00 39.12 436 PRO A O 1
ATOM 3595 N N . ILE A 1 437 ? 44.951 48.396 -15.387 1.00 31.19 437 ILE A N 1
ATOM 3596 C CA . ILE A 1 437 ? 43.977 49.090 -16.254 1.00 31.19 437 ILE A CA 1
ATOM 3597 C C . ILE A 1 437 ? 44.521 49.764 -17.530 1.00 31.19 437 ILE A C 1
ATOM 3599 O O . ILE A 1 437 ? 45.231 50.766 -17.465 1.00 31.19 437 ILE A O 1
ATOM 3603 N N . LYS A 1 438 ? 43.976 49.339 -18.678 1.00 28.88 438 LYS A N 1
ATOM 3604 C CA . LYS A 1 438 ? 43.567 50.232 -19.773 1.00 28.88 438 LYS A CA 1
ATOM 3605 C C . LYS A 1 438 ? 42.264 49.721 -20.392 1.00 28.88 438 LYS A C 1
ATOM 3607 O O . LYS A 1 438 ? 42.242 48.675 -21.031 1.00 28.88 438 LYS A O 1
ATOM 3612 N N . GLU A 1 439 ? 41.190 50.482 -20.197 1.00 29.97 439 GLU A N 1
ATOM 3613 C CA . GLU A 1 439 ? 40.099 50.574 -21.169 1.00 29.97 439 GLU A CA 1
ATOM 3614 C C . GLU A 1 439 ? 40.657 51.064 -22.512 1.00 29.97 439 GLU A C 1
ATOM 3616 O O . GLU A 1 439 ? 41.602 51.855 -22.522 1.00 29.97 439 GLU A O 1
ATOM 3621 N N . ILE A 1 440 ? 40.047 50.638 -23.624 1.00 31.00 440 ILE A N 1
ATOM 3622 C CA . ILE A 1 440 ? 39.563 51.507 -24.714 1.00 31.00 440 ILE A CA 1
ATOM 3623 C C . ILE A 1 440 ? 38.907 50.643 -25.813 1.00 31.00 440 ILE A C 1
ATOM 3625 O O . ILE A 1 440 ? 39.556 49.827 -26.456 1.00 31.00 440 ILE A O 1
ATOM 3629 N N . LYS A 1 441 ? 37.609 50.918 -25.996 1.00 30.36 441 LYS A N 1
ATOM 3630 C CA . LYS A 1 441 ? 36.816 51.039 -27.237 1.00 30.36 441 LYS A CA 1
ATOM 3631 C C . LYS A 1 441 ? 36.667 49.864 -28.216 1.00 30.36 441 LYS A C 1
ATOM 3633 O O . LYS A 1 441 ? 37.602 49.413 -28.862 1.00 30.36 441 LYS A O 1
ATOM 3638 N N . GLU A 1 442 ? 35.388 49.528 -28.410 1.00 34.78 442 GLU A N 1
ATOM 3639 C CA . GLU A 1 442 ? 34.677 49.465 -29.698 1.00 34.78 442 GLU A CA 1
ATOM 3640 C C . GLU A 1 442 ? 35.525 49.554 -30.982 1.00 34.78 442 GLU A C 1
ATOM 3642 O O . GLU A 1 442 ? 36.091 50.604 -31.287 1.00 34.78 442 GLU A O 1
ATOM 3647 N N . ASN A 1 443 ? 35.421 48.535 -31.843 1.00 31.28 443 ASN A N 1
ATOM 3648 C CA . ASN A 1 443 ? 34.716 48.719 -33.115 1.00 31.28 443 ASN A CA 1
ATOM 3649 C C . ASN A 1 443 ? 34.427 47.408 -33.863 1.00 31.28 443 ASN A C 1
ATOM 3651 O O . ASN A 1 443 ? 35.253 46.506 -33.954 1.00 31.28 443 ASN A O 1
ATOM 3655 N N . LYS A 1 444 ? 33.225 47.406 -34.440 1.00 38.62 444 LYS A N 1
ATOM 3656 C CA . LYS A 1 444 ? 32.699 46.636 -35.574 1.00 38.62 444 LYS A CA 1
ATOM 3657 C C . LYS A 1 444 ? 33.744 46.037 -36.534 1.00 38.62 444 LYS A C 1
ATOM 3659 O O . LYS A 1 444 ? 34.489 46.788 -37.164 1.00 38.62 444 LYS A O 1
ATOM 3664 N N . LYS A 1 445 ? 33.602 44.742 -36.828 1.00 39.72 445 LYS A N 1
ATOM 3665 C CA . LYS A 1 445 ? 33.128 44.245 -38.133 1.00 39.72 445 LYS A CA 1
ATOM 3666 C C . LYS A 1 445 ? 32.703 42.787 -38.044 1.00 39.72 445 LYS A C 1
ATOM 3668 O O . LYS A 1 445 ? 33.390 42.038 -37.321 1.00 39.72 445 LYS A O 1
#

InterPro domains:
  IPR010258 Conjugal transfer TrbG/VirB9/CagX [PF03524] (24-298)
  IPR033645 VirB9/CagX/TrbG, C-terminal [cd06911] (227-300)
  IPR038161 VirB9/CagX/TrbG, C-terminal domain superfamily [G3DSA:2.60.40.2500] (193-317)

Radius of gyration: 42.05 Å; chains: 1; bounding box: 97×88×106 Å

Foldseek 3Di:
DPPCLLCVLVPDPPDDPCQQEAEAQDDAPDAAEFEAAAQAKAKEAEAVFFWDDKDKFDCPQKDKDQDDDPWWDRRRMIMMHGNDAFDKIKMWTATPVRGIYIYIYTYHYSNDSGDGHNYYYYDNDRDPDDHPIDTPVVVVVVVVVVVVVVVVVVVVVVVVVVVVVVPPPPFQFDFDCPPQWTWTADPVDIDTAGPVLKAFAKDKAWDWDQDVVVVSPDTDHDPVRVLLQALGWTDSQFKIKGFADPVSNPPDHFAKFAADPNDTHHFDWDDGRRIIITRGDHQWMWGDDPPIIMIMGGDRVVCCVDPSVVSNVVVVVVVVVVVVCVVVVPPDDDDDDDDDDDDDPVVVVVVVVPDDADPDWDFDDPVRVVVVVVVVVVPDDDPVVVVVVVVDDDDDPDPDTDTDGDDDDDDDDDDDDDDDDDDDDDDDDDDDDDDDDDDDDDDDD